Protein AF-A0A0G0YY39-F1 (afdb_monomer_lite)

pLDDT: mean 82.29, std 16.55, range [23.52, 98.56]

Secondary structure (DSSP, 8-state):
-----------S---HHHHHHHHIIIIIIHHHHHHTT--HHHHHHHHTS-HHHHHHHHTTS---SSHHHHHHHHHHTT--HHHHHHHHIIIIISHHHHHHTTT-SHHHHHHHHHHHHHHHHHHHTT-HHHHHHHHHHHHHHHHHHTTTSTTGGGGSSHHHHHHHHHHHHHHHHHHHS-HHHHHHHHHHHHHHHHHHHHH--SHHHHHHHHHHHHHHHHHHHHHTT-HHHHHHHHHHHTT-HHHHTSTHHHHHHHHHHHHHHHTT-HHHHHHHHHHHHHHHHHH---HHHHHHHHHHHHHHHTTT-HHHHHHHHHHHHHHHHHHTTSTT--HHHHHHHHHHHHHHHHHTT---HHHHHHHHHHHHHHHHHHT-HHHHHHHHHHHTS---

Sequence (388 aa):
MSYDSAKLDLSAQKSSWWGDLSEFGETVLKQKRQNLGLTQQQVAKIVGLNQSQISRIEQGLSRPSDPPTLDSIAKAYHLNQKEKEYLYQLFVGVETIKTKIGESLTPVLDLLDKQTSFIAHANRSGNPQVASDHAKSIREWISKTKGLFGKSIWNTEFPMILSRLLLEESAAIWDIVSPKELKFSTAALLKTQQEITEKAVKEYIKRESGLFLLVNKSFHHYIAGNYQKALIGFLQVVNSTELKKSHWYIEVLRGILVTSGVLKDLGKLKSTERQVKTFIEKSSPSRTNHFYLLEGLARGYKNFDPAYSLKLLEEAWGLMTKARRDDDYLLIREVQLVRTALMALIAAGESRPTALEEIATPTLNLCQKHGFFRHEQQIIELINQPTI

InterPro domains:
  IPR001387 Cro/C1-type, helix-turn-helix domain [PF01381] (29-77)
  IPR001387 Cro/C1-type, helix-turn-helix domain [PS50943] (29-87)
  IPR001387 Cro/C1-type, helix-turn-helix domain [SM00530] (28-84)
  IPR001387 Cro/C1-type, helix-turn-helix domain [cd00093] (29-80)
  IPR010982 Lambda repressor-like, DNA-binding domain superfamily [G3DSA:1.10.260.40] (20-101)
  IPR010982 Lambda repressor-like, DNA-binding domain superfamily [SSF47413] (28-81)

Structure (mmCIF, N/CA/C/O backbone):
data_AF-A0A0G0YY39-F1
#
_entry.id   AF-A0A0G0YY39-F1
#
loop_
_atom_site.group_PDB
_atom_site.id
_atom_site.type_symbol
_atom_site.label_atom_id
_atom_site.label_alt_id
_atom_site.label_comp_id
_atom_site.label_asym_id
_atom_site.label_entity_id
_atom_site.label_seq_id
_atom_site.pdbx_PDB_ins_code
_atom_site.Cartn_x
_atom_site.Cartn_y
_atom_site.Cartn_z
_atom_site.occupancy
_atom_site.B_iso_or_equiv
_atom_site.auth_seq_id
_atom_site.auth_comp_id
_atom_site.auth_asym_id
_atom_site.auth_atom_id
_atom_site.pdbx_PDB_model_num
ATOM 1 N N . MET A 1 1 ? 0.514 44.445 44.841 1.00 34.34 1 MET A N 1
ATOM 2 C CA . MET A 1 1 ? 1.293 43.958 43.683 1.00 34.34 1 MET A CA 1
ATOM 3 C C . MET A 1 1 ? 0.507 42.836 43.041 1.00 34.34 1 MET A C 1
ATOM 5 O O . MET A 1 1 ? 0.138 41.895 43.727 1.00 34.34 1 MET A O 1
ATOM 9 N N . SER A 1 2 ? 0.162 43.034 41.775 1.00 34.97 2 SER A N 1
ATOM 10 C CA . SER A 1 2 ? -0.658 42.156 40.944 1.00 34.97 2 SER A CA 1
ATOM 11 C C . SER A 1 2 ? 0.167 40.984 40.417 1.00 34.97 2 SER A C 1
ATOM 13 O O . SER A 1 2 ? 1.263 41.215 39.910 1.00 34.97 2 SER A O 1
ATOM 15 N N . TYR A 1 3 ? -0.416 39.787 40.427 1.00 23.52 3 TYR A N 1
ATOM 16 C CA . TYR A 1 3 ? -0.360 38.900 39.268 1.00 23.52 3 TYR A CA 1
ATOM 17 C C . TYR A 1 3 ? -1.697 38.167 39.146 1.00 23.52 3 TYR A C 1
ATOM 19 O O . TYR A 1 3 ? -2.080 37.386 40.013 1.00 23.52 3 TYR A O 1
ATOM 27 N N . ASP A 1 4 ? -2.409 38.495 38.077 1.00 38.56 4 ASP A N 1
ATOM 28 C CA . ASP A 1 4 ? -3.619 37.838 37.606 1.00 38.56 4 ASP A CA 1
ATOM 29 C C . ASP A 1 4 ? -3.231 36.625 36.743 1.00 38.56 4 ASP A C 1
ATOM 31 O O . ASP A 1 4 ? -2.280 36.694 35.962 1.00 38.56 4 ASP A O 1
ATOM 35 N N . SER A 1 5 ? -3.963 35.520 36.872 1.00 28.22 5 SER A N 1
ATOM 36 C CA . SER A 1 5 ? -4.244 34.629 35.742 1.00 28.22 5 SER A CA 1
ATOM 37 C C . SER A 1 5 ? -5.387 33.678 36.088 1.00 28.22 5 SER A C 1
ATOM 39 O O . SER A 1 5 ? -5.219 32.564 36.584 1.00 28.22 5 SER A O 1
ATOM 41 N N . ALA A 1 6 ? -6.589 34.111 35.728 1.00 39.03 6 ALA A N 1
ATOM 42 C CA . ALA A 1 6 ? -7.628 33.203 35.283 1.00 39.03 6 ALA A CA 1
ATOM 43 C C . ALA A 1 6 ? -7.076 32.229 34.216 1.00 39.03 6 ALA A C 1
ATOM 45 O O . ALA A 1 6 ? -6.705 32.660 33.123 1.00 39.03 6 ALA A O 1
ATOM 46 N N . LYS A 1 7 ? -7.028 30.928 34.540 1.00 35.06 7 LYS A N 1
ATOM 47 C CA . LYS A 1 7 ? -7.281 29.764 33.659 1.00 35.06 7 LYS A CA 1
ATOM 48 C C . LYS A 1 7 ? -6.856 28.471 34.355 1.00 35.06 7 LYS A C 1
ATOM 50 O O . LYS A 1 7 ? -5.672 28.167 34.396 1.00 35.06 7 LYS A O 1
ATOM 55 N N . LEU A 1 8 ? -7.832 27.686 34.805 1.00 28.12 8 LEU A N 1
ATOM 56 C CA . LEU A 1 8 ? -7.896 26.226 34.628 1.00 28.12 8 LEU A CA 1
ATOM 57 C C . LEU A 1 8 ? -9.185 25.727 35.283 1.00 28.12 8 LEU A C 1
ATOM 59 O O . LEU A 1 8 ? -9.182 25.086 36.329 1.00 28.12 8 LEU A O 1
ATOM 63 N N . ASP A 1 9 ? -10.307 26.036 34.636 1.00 30.30 9 ASP A N 1
ATOM 64 C CA . ASP A 1 9 ? -11.518 25.255 34.844 1.00 30.30 9 ASP A CA 1
ATOM 65 C C . ASP A 1 9 ? -11.324 23.892 34.154 1.00 30.30 9 ASP A C 1
ATOM 67 O O . ASP A 1 9 ? -11.512 23.729 32.949 1.00 30.30 9 ASP A O 1
ATOM 71 N N . LEU A 1 10 ? -10.816 22.933 34.929 1.00 30.95 10 LEU A N 1
ATOM 72 C CA . LEU A 1 10 ? -10.550 21.543 34.547 1.00 30.95 10 LEU A CA 1
ATOM 73 C C . LEU A 1 10 ? -11.810 20.658 34.624 1.00 30.95 10 LEU A C 1
ATOM 75 O O . LEU A 1 10 ? -11.703 19.437 34.489 1.00 30.95 10 LEU A O 1
ATOM 79 N N . SER A 1 11 ? -12.988 21.240 34.878 1.00 27.50 11 SER A N 1
ATOM 80 C CA . SER A 1 11 ? -14.161 20.497 35.353 1.00 27.50 11 SER A CA 1
ATOM 81 C C . SER A 1 11 ? -15.143 20.017 34.278 1.00 27.50 11 SER A C 1
ATOM 83 O O . SER A 1 11 ? -16.067 19.274 34.599 1.00 27.50 11 SER A O 1
ATOM 85 N N . ALA A 1 12 ? -14.906 20.267 32.988 1.00 27.17 12 ALA A N 1
ATOM 86 C CA . ALA A 1 12 ? -15.678 19.625 31.914 1.00 27.17 12 ALA A CA 1
ATOM 87 C C . ALA A 1 12 ? -15.075 18.256 31.511 1.00 27.17 12 ALA A C 1
ATOM 89 O O . ALA A 1 12 ? -14.657 18.032 30.378 1.00 27.17 12 ALA A O 1
ATOM 90 N N . GLN A 1 13 ? -14.997 17.379 32.520 1.00 32.25 13 GLN A N 1
ATOM 91 C CA . GLN A 1 13 ? -14.952 15.909 32.502 1.00 32.25 13 GLN A CA 1
ATOM 92 C C . GLN A 1 13 ? -14.032 15.221 31.475 1.00 32.25 13 GLN A C 1
ATOM 94 O O . GLN A 1 13 ? -14.448 14.741 30.419 1.00 32.25 13 GLN A O 1
ATOM 99 N N . LYS A 1 14 ? -12.770 15.023 31.878 1.00 33.53 14 LYS A N 1
ATOM 100 C CA . LYS A 1 14 ? -11.934 13.926 31.366 1.00 33.53 14 LYS A CA 1
ATOM 101 C C . LYS A 1 14 ? -12.701 12.607 31.568 1.00 33.53 14 LYS A C 1
ATOM 103 O O . LYS A 1 14 ? -13.063 12.284 32.692 1.00 33.53 14 LYS A O 1
ATOM 108 N N . SER A 1 15 ? -12.979 11.863 30.494 1.00 40.19 15 SER A N 1
ATOM 109 C CA . SER A 1 15 ? -13.650 10.549 30.565 1.00 40.19 15 SER A CA 1
ATOM 110 C C . SER A 1 15 ? -12.969 9.626 31.586 1.00 40.19 15 SER A C 1
ATOM 112 O O . SER A 1 15 ? -11.741 9.666 31.629 1.00 40.19 15 SER A O 1
ATOM 114 N N . SER A 1 16 ? -13.708 8.773 32.322 1.00 54.75 16 SER A N 1
ATOM 115 C CA . SER A 1 16 ? -13.155 7.902 33.395 1.00 54.75 16 SER A CA 1
ATOM 116 C C . SER A 1 16 ? -11.867 7.178 32.974 1.00 54.75 16 SER A C 1
ATOM 118 O O . SER A 1 16 ? -10.884 7.192 33.698 1.00 54.75 16 SER A O 1
ATOM 120 N N . TRP A 1 17 ? -11.818 6.750 31.713 1.00 48.19 17 TRP A N 1
ATOM 121 C CA . TRP A 1 17 ? -10.659 6.162 31.044 1.00 48.19 17 TRP A CA 1
ATOM 122 C C . TRP A 1 17 ? -9.336 6.956 31.130 1.00 48.19 17 TRP A C 1
ATOM 124 O O . TRP A 1 17 ? -8.273 6.361 31.269 1.00 48.19 17 TRP A O 1
ATOM 134 N N . TRP A 1 18 ? -9.359 8.292 31.033 1.00 50.78 18 TRP A N 1
ATOM 135 C CA . TRP A 1 18 ? -8.146 9.112 31.199 1.00 50.78 18 TRP A CA 1
ATOM 136 C C . TRP A 1 18 ? -7.683 9.141 32.661 1.00 50.78 18 TRP A C 1
ATOM 138 O O . TRP A 1 18 ? -6.490 9.306 32.910 1.00 50.78 18 TRP A O 1
ATOM 148 N N . GLY A 1 19 ? -8.617 8.991 33.605 1.00 56.19 19 GLY A N 1
ATOM 149 C CA . GLY A 1 19 ? -8.319 8.769 35.018 1.00 56.19 19 GLY A CA 1
ATOM 150 C C . GLY A 1 19 ? -7.637 7.420 35.216 1.00 56.19 19 GLY A C 1
ATOM 151 O O . GLY A 1 19 ? -6.528 7.389 35.734 1.00 56.19 19 GLY A O 1
ATOM 152 N N . ASP A 1 20 ? -8.222 6.351 34.675 1.00 66.12 20 ASP A N 1
ATOM 153 C CA . ASP A 1 20 ? -7.692 4.983 34.775 1.00 66.12 20 ASP A CA 1
ATOM 154 C C . ASP A 1 20 ? -6.295 4.853 34.134 1.00 66.12 20 ASP A C 1
ATOM 156 O O . ASP A 1 20 ? -5.410 4.169 34.648 1.00 66.12 20 ASP A O 1
ATOM 160 N N . LEU A 1 21 ? -6.059 5.561 33.023 1.00 69.19 21 LEU A N 1
ATOM 161 C CA . LEU A 1 21 ? -4.755 5.626 32.357 1.00 69.19 21 LEU A CA 1
ATOM 162 C C . LEU A 1 21 ? -3.700 6.360 33.200 1.00 69.19 21 LEU A C 1
ATOM 164 O O . LEU A 1 21 ? -2.541 5.943 33.242 1.00 69.19 21 LEU A O 1
ATOM 168 N N . SER A 1 22 ? -4.090 7.461 33.846 1.00 70.56 22 SER A N 1
ATOM 169 C CA . SER A 1 22 ? -3.217 8.239 34.731 1.00 70.56 22 SER A CA 1
ATOM 170 C C . SER A 1 22 ? -2.893 7.461 36.002 1.00 70.56 22 SER A C 1
ATOM 172 O O . SER A 1 22 ? -1.721 7.326 36.348 1.00 70.56 22 SER A O 1
ATOM 174 N N . GLU A 1 23 ? -3.900 6.838 36.614 1.00 77.94 23 GLU A N 1
ATOM 175 C CA . GLU A 1 23 ? -3.734 5.971 37.776 1.00 77.94 23 GLU A CA 1
ATOM 176 C C . GLU A 1 23 ? -2.817 4.788 37.457 1.00 77.94 23 GLU A C 1
ATOM 178 O O . GLU A 1 23 ? -1.866 4.536 38.195 1.00 77.94 23 GLU A O 1
ATOM 183 N N . PHE A 1 24 ? -3.016 4.102 36.329 1.00 83.44 24 PHE A N 1
ATOM 184 C CA . PHE A 1 24 ? -2.149 2.993 35.929 1.00 83.44 24 PHE A CA 1
ATOM 185 C C . PHE A 1 24 ? -0.702 3.441 35.670 1.00 83.44 24 PHE A C 1
ATOM 187 O O . PHE A 1 24 ? 0.249 2.764 36.074 1.00 83.44 24 PHE A O 1
ATOM 194 N N . GLY A 1 25 ? -0.514 4.595 35.025 1.00 84.00 25 GLY A N 1
ATOM 195 C CA . GLY A 1 25 ? 0.809 5.180 34.819 1.00 84.00 25 GLY A CA 1
ATOM 196 C C . GLY A 1 25 ? 1.537 5.444 36.141 1.00 84.00 25 GLY A C 1
ATOM 197 O O . GLY A 1 25 ? 2.688 5.022 36.316 1.00 84.00 25 GLY A O 1
ATOM 198 N N . GLU A 1 26 ? 0.864 6.099 37.086 1.00 77.12 26 GLU A N 1
ATOM 199 C CA . GLU A 1 26 ? 1.486 6.562 38.327 1.00 77.12 26 GLU A CA 1
ATOM 200 C C . GLU A 1 26 ? 1.651 5.457 39.372 1.00 77.12 26 GLU A C 1
ATOM 202 O O . GLU A 1 26 ? 2.674 5.409 40.059 1.00 77.12 26 GLU A O 1
ATOM 207 N N . THR A 1 27 ? 0.672 4.563 39.492 1.00 82.94 27 THR A N 1
ATOM 208 C CA . THR A 1 27 ? 0.628 3.558 40.566 1.00 82.94 27 THR A CA 1
ATOM 209 C C . THR A 1 27 ? 1.206 2.210 40.145 1.00 82.94 27 THR A C 1
ATOM 211 O O . THR A 1 27 ? 1.741 1.492 40.985 1.00 82.94 27 THR A O 1
ATOM 214 N N . VAL A 1 28 ? 1.179 1.865 38.851 1.00 89.06 28 VAL A N 1
ATOM 215 C CA . VAL A 1 28 ? 1.699 0.577 38.362 1.00 89.06 28 VAL A CA 1
ATOM 216 C C . VAL A 1 28 ? 3.044 0.758 37.671 1.00 89.06 28 VAL A C 1
ATOM 218 O O . VAL A 1 28 ? 4.042 0.178 38.107 1.00 89.06 28 VAL A O 1
ATOM 221 N N . LEU A 1 29 ? 3.111 1.571 36.610 1.00 91.44 29 LEU A N 1
ATOM 222 C CA . LEU A 1 29 ? 4.339 1.702 35.815 1.00 91.44 29 LEU A CA 1
ATOM 223 C C . LEU A 1 29 ? 5.454 2.377 36.621 1.00 91.44 29 LEU A C 1
ATOM 225 O O . LEU A 1 29 ? 6.517 1.788 36.838 1.00 91.44 29 LEU A O 1
ATOM 229 N N . LYS A 1 30 ? 5.213 3.588 37.128 1.00 90.25 30 LYS A N 1
ATOM 230 C CA . LYS A 1 30 ? 6.223 4.348 37.879 1.00 90.25 30 LYS A CA 1
ATOM 231 C C . LYS A 1 30 ? 6.726 3.585 39.109 1.00 90.25 30 LYS A C 1
ATOM 233 O O . LYS A 1 30 ? 7.936 3.555 39.342 1.00 90.25 30 LYS A O 1
ATOM 238 N N . GLN A 1 31 ? 5.833 2.927 39.849 1.00 92.12 31 GLN A N 1
ATOM 239 C CA . GLN A 1 31 ? 6.209 2.167 41.042 1.00 92.12 31 GLN A CA 1
ATOM 240 C C . GLN A 1 31 ? 7.027 0.914 40.705 1.00 92.12 31 GLN A C 1
ATOM 242 O O . GLN A 1 31 ? 8.056 0.672 41.335 1.00 92.12 31 GLN A O 1
ATOM 247 N N . LYS A 1 32 ? 6.662 0.150 39.666 1.00 94.38 32 LYS A N 1
ATOM 248 C CA . LYS A 1 32 ? 7.476 -0.995 39.221 1.00 94.38 32 LYS A CA 1
ATOM 249 C C . LYS A 1 32 ? 8.855 -0.572 38.747 1.00 94.38 32 LYS A C 1
ATOM 251 O O . LYS A 1 32 ? 9.838 -1.197 39.132 1.00 94.38 32 LYS A O 1
ATOM 256 N N . ARG A 1 33 ? 8.956 0.517 37.981 1.00 96.06 33 ARG A N 1
ATOM 257 C CA . ARG A 1 33 ? 10.260 1.057 37.579 1.00 96.06 33 ARG A CA 1
ATOM 258 C C . ARG A 1 33 ? 11.124 1.399 38.795 1.00 96.06 33 ARG A C 1
ATOM 260 O O . ARG A 1 33 ? 12.308 1.070 38.799 1.00 96.06 33 ARG A O 1
ATOM 267 N N . GLN A 1 34 ? 10.546 2.039 39.814 1.00 93.62 34 GLN A N 1
ATOM 268 C CA . GLN A 1 34 ? 11.249 2.359 41.061 1.00 93.62 34 GLN A CA 1
ATOM 269 C C . GLN A 1 34 ? 11.692 1.096 41.811 1.00 93.62 34 GLN A C 1
ATOM 271 O O . GLN A 1 34 ? 12.846 1.022 42.225 1.00 93.62 34 GLN A O 1
ATOM 276 N N . ASN A 1 35 ? 10.832 0.080 41.907 1.00 93.62 35 ASN A N 1
ATOM 277 C CA . ASN A 1 35 ? 11.158 -1.201 42.543 1.00 93.62 35 ASN A CA 1
ATOM 278 C C . ASN A 1 35 ? 12.250 -1.982 41.790 1.00 93.62 35 ASN A C 1
ATOM 280 O O . ASN A 1 35 ? 13.022 -2.709 42.407 1.00 93.62 35 ASN A O 1
ATOM 284 N N . LEU A 1 36 ? 12.339 -1.812 40.468 1.00 93.31 36 LEU A N 1
ATOM 285 C CA . LEU A 1 36 ? 13.407 -2.360 39.627 1.00 93.31 36 LEU A CA 1
ATOM 286 C C . LEU A 1 36 ? 14.708 -1.533 39.689 1.00 93.31 36 LEU A C 1
ATOM 288 O O . LEU A 1 36 ? 15.691 -1.902 39.051 1.00 93.31 36 LEU A O 1
ATOM 292 N N . GLY A 1 37 ? 14.729 -0.404 40.409 1.00 95.00 37 GLY A N 1
ATOM 293 C CA . GLY A 1 37 ? 15.893 0.485 40.493 1.00 95.00 37 GLY A CA 1
ATOM 294 C C . GLY A 1 37 ? 16.226 1.207 39.181 1.00 95.00 37 GLY A C 1
ATOM 295 O O . GLY A 1 37 ? 17.356 1.656 38.994 1.00 95.00 37 GLY A O 1
ATOM 296 N N . LEU A 1 38 ? 15.268 1.312 38.254 1.00 94.94 38 LEU A N 1
ATOM 297 C CA . LEU A 1 38 ? 15.489 1.871 36.921 1.00 94.94 38 LEU A CA 1
ATOM 298 C C . LEU A 1 38 ? 15.162 3.372 36.859 1.00 94.94 38 LEU A C 1
ATOM 300 O O . LEU A 1 38 ? 14.182 3.872 37.420 1.00 94.94 38 LEU A O 1
ATOM 304 N N . THR A 1 39 ? 15.947 4.113 36.085 1.00 96.38 39 THR A N 1
ATOM 305 C CA . THR A 1 39 ? 15.632 5.490 35.681 1.00 96.38 39 THR A CA 1
ATOM 306 C C . THR A 1 39 ? 14.725 5.500 34.450 1.00 96.38 39 THR A C 1
ATOM 308 O O . THR A 1 39 ? 14.715 4.559 33.654 1.00 96.38 39 THR A O 1
ATOM 311 N N . GLN A 1 40 ? 13.983 6.591 34.241 1.00 94.75 40 GLN A N 1
ATOM 312 C CA . GLN A 1 40 ? 13.150 6.743 33.040 1.00 94.75 40 GLN A CA 1
ATOM 313 C C . GLN A 1 40 ? 13.982 6.696 31.748 1.00 94.75 40 GLN A C 1
ATOM 315 O O . GLN A 1 40 ? 13.518 6.148 30.756 1.00 94.75 40 GLN A O 1
ATOM 320 N N . GLN A 1 41 ? 15.224 7.200 31.764 1.00 95.06 41 GLN A N 1
ATOM 321 C CA . GLN A 1 41 ? 16.150 7.138 30.625 1.00 95.06 41 GLN A CA 1
ATOM 322 C C . GLN A 1 41 ? 16.552 5.695 30.280 1.00 95.06 41 GLN A C 1
ATOM 324 O O . GLN A 1 41 ? 16.637 5.339 29.105 1.00 95.06 41 GLN A O 1
ATOM 329 N N . GLN A 1 42 ? 16.787 4.853 31.292 1.00 92.94 42 GLN A N 1
ATOM 330 C CA . GLN A 1 42 ? 17.111 3.439 31.084 1.00 92.94 42 GLN A CA 1
ATOM 331 C C . GLN A 1 42 ? 15.921 2.677 30.503 1.00 92.94 42 GLN A C 1
ATOM 333 O O . GLN A 1 42 ? 16.094 1.943 29.533 1.00 92.94 42 GLN A O 1
ATOM 338 N N . VAL A 1 43 ? 14.714 2.908 31.027 1.00 94.06 43 VAL A N 1
ATOM 339 C CA . VAL A 1 43 ? 13.489 2.337 30.450 1.00 94.06 43 VAL A CA 1
ATOM 340 C C . VAL A 1 43 ? 13.292 2.807 29.011 1.00 94.06 43 VAL A C 1
ATOM 342 O O . VAL A 1 43 ? 13.023 1.985 28.143 1.00 94.06 43 VAL A O 1
ATOM 345 N N . ALA A 1 44 ? 13.506 4.093 28.725 1.00 91.25 44 ALA A N 1
ATOM 346 C CA . ALA A 1 44 ? 13.422 4.635 27.368 1.00 91.25 44 ALA A CA 1
ATOM 347 C C . ALA A 1 44 ? 14.316 3.861 26.390 1.00 91.25 44 ALA A C 1
ATOM 349 O O . ALA A 1 44 ? 13.859 3.446 25.328 1.00 91.25 44 ALA A O 1
ATOM 350 N N . LYS A 1 45 ? 15.562 3.575 26.787 1.00 89.75 45 LYS A N 1
ATOM 351 C CA . LYS A 1 45 ? 16.506 2.791 25.981 1.00 89.75 45 LYS A CA 1
ATOM 352 C C . LYS A 1 45 ? 16.047 1.346 25.754 1.00 89.75 45 LYS A C 1
ATOM 354 O O . LYS A 1 45 ? 16.269 0.822 24.669 1.00 89.75 45 LYS A O 1
ATOM 359 N N . ILE A 1 46 ? 15.422 0.714 26.750 1.00 87.81 46 ILE A N 1
ATOM 360 C CA . ILE A 1 46 ? 14.880 -0.654 26.637 1.00 87.81 46 ILE A CA 1
ATOM 361 C C . ILE A 1 46 ? 13.675 -0.680 25.691 1.00 87.81 46 ILE A C 1
ATOM 363 O O . ILE A 1 46 ? 13.546 -1.590 24.879 1.00 87.81 46 ILE A O 1
ATOM 367 N N . VAL A 1 47 ? 12.801 0.321 25.798 1.00 86.44 47 VAL A N 1
ATOM 368 C CA . VAL A 1 47 ? 11.552 0.405 25.031 1.00 86.44 47 VAL A CA 1
ATOM 369 C C . VAL A 1 47 ? 11.777 0.943 23.610 1.00 86.44 47 VAL A C 1
ATOM 371 O O . VAL A 1 47 ? 10.968 0.687 22.728 1.00 86.44 47 VAL A O 1
ATOM 374 N N . GLY A 1 48 ? 12.873 1.668 23.367 1.00 83.44 48 GLY A N 1
ATOM 375 C CA . GLY A 1 48 ? 13.128 2.354 22.096 1.00 83.44 48 GLY A CA 1
ATOM 376 C C . GLY A 1 48 ? 12.452 3.728 21.994 1.00 83.44 48 GLY A C 1
ATOM 377 O O . GLY A 1 48 ? 12.174 4.197 20.895 1.00 83.44 48 GLY A O 1
ATOM 378 N N . LEU A 1 49 ? 12.188 4.377 23.133 1.00 87.94 49 LEU A N 1
ATOM 379 C CA . LEU A 1 49 ? 11.588 5.713 23.235 1.00 87.94 49 LEU A CA 1
ATOM 380 C C . LEU A 1 49 ? 12.569 6.720 23.847 1.00 87.94 49 LEU A C 1
ATOM 382 O O . LEU A 1 49 ? 13.619 6.356 24.375 1.00 87.94 49 LEU A O 1
ATOM 386 N N . ASN A 1 50 ? 12.216 8.006 23.826 1.00 89.44 50 ASN A N 1
ATOM 387 C CA . ASN A 1 50 ? 12.933 9.023 24.595 1.00 89.44 50 ASN A CA 1
ATOM 388 C C . ASN A 1 50 ? 12.367 9.169 26.024 1.00 89.44 50 ASN A C 1
ATOM 390 O O . ASN A 1 50 ? 11.235 8.782 26.317 1.00 89.44 50 ASN A O 1
ATOM 394 N N . GLN A 1 51 ? 13.157 9.735 26.941 1.00 93.50 51 GLN A N 1
ATOM 395 C CA . GLN A 1 51 ? 12.772 9.843 28.355 1.00 93.50 51 GLN A CA 1
ATOM 396 C C . GLN A 1 51 ? 11.536 10.719 28.587 1.00 93.50 51 GLN A C 1
ATOM 398 O O . GLN A 1 51 ? 10.747 10.420 29.483 1.00 93.50 51 GLN A O 1
ATOM 403 N N . SER A 1 52 ? 11.321 11.746 27.762 1.00 83.31 52 SER A N 1
ATOM 404 C CA . SER A 1 52 ? 10.125 12.590 27.840 1.00 83.31 52 SER A CA 1
ATOM 405 C C . SER A 1 52 ? 8.857 11.788 27.525 1.00 83.31 52 SER A C 1
ATOM 407 O O . SER A 1 52 ? 7.859 11.903 28.236 1.00 83.31 52 SER A O 1
ATOM 409 N N . GLN A 1 53 ? 8.905 10.898 26.528 1.00 81.62 53 GLN A N 1
ATOM 410 C CA . GLN A 1 53 ? 7.809 9.976 26.218 1.00 81.62 53 GLN A CA 1
ATOM 411 C C . GLN A 1 53 ? 7.534 9.021 27.383 1.00 81.62 53 GLN A C 1
ATOM 413 O O . GLN A 1 53 ? 6.379 8.868 27.766 1.00 81.62 53 GLN A O 1
ATOM 418 N N . ILE A 1 54 ? 8.572 8.442 27.998 1.00 92.75 54 ILE A N 1
ATOM 419 C CA . ILE A 1 54 ? 8.408 7.588 29.187 1.00 92.75 54 ILE A CA 1
ATOM 420 C C . ILE A 1 54 ? 7.768 8.359 30.344 1.00 92.75 54 ILE A C 1
ATOM 422 O O . ILE A 1 54 ? 6.823 7.870 30.954 1.00 92.75 54 ILE A O 1
ATOM 426 N N . SER A 1 55 ? 8.224 9.585 30.609 1.00 86.69 55 SER A N 1
ATOM 427 C CA . SER A 1 55 ? 7.651 10.439 31.654 1.00 86.69 55 SER A CA 1
ATOM 428 C C . SER A 1 55 ? 6.161 10.708 31.423 1.00 86.69 55 SER A C 1
ATOM 430 O O . SER A 1 55 ? 5.345 10.539 32.327 1.00 86.69 55 SER A O 1
ATOM 432 N N . ARG A 1 56 ? 5.775 11.047 30.187 1.00 75.19 56 ARG A N 1
ATOM 433 C CA . ARG A 1 56 ? 4.370 11.284 29.831 1.00 75.19 56 ARG A CA 1
ATOM 434 C C . ARG A 1 56 ? 3.519 10.012 29.884 1.00 75.19 56 ARG A C 1
ATOM 436 O O . ARG A 1 56 ? 2.346 10.106 30.232 1.00 75.19 56 ARG A O 1
ATOM 443 N N . ILE A 1 57 ? 4.080 8.844 29.560 1.00 85.56 57 ILE A N 1
ATOM 444 C CA . ILE A 1 57 ? 3.406 7.541 29.706 1.00 85.56 57 ILE A CA 1
ATOM 445 C C . ILE A 1 57 ? 3.166 7.233 31.189 1.00 85.56 57 ILE A C 1
ATOM 447 O O . ILE A 1 57 ? 2.048 6.890 31.560 1.00 85.56 57 ILE A O 1
ATOM 451 N N . GLU A 1 58 ? 4.170 7.425 32.049 1.00 88.88 58 GLU A N 1
ATOM 452 C CA . GLU A 1 58 ? 4.051 7.230 33.505 1.00 88.88 58 GLU A CA 1
ATOM 453 C C . GLU A 1 58 ? 3.074 8.203 34.177 1.00 88.88 58 GLU A C 1
ATOM 455 O O . GLU A 1 58 ? 2.622 7.941 35.279 1.00 88.88 58 GLU A O 1
ATOM 460 N N . GLN A 1 59 ? 2.735 9.318 33.535 1.00 75.69 59 GLN A N 1
ATOM 461 C CA . GLN A 1 59 ? 1.727 10.269 34.022 1.00 75.69 59 GLN A CA 1
ATOM 462 C C . GLN A 1 59 ? 0.340 10.036 33.388 1.00 75.69 59 GLN A C 1
ATOM 464 O O . GLN A 1 59 ? -0.605 10.777 33.661 1.00 75.69 59 GLN A O 1
ATOM 469 N N . GLY A 1 60 ? 0.214 9.063 32.474 1.00 69.06 60 GLY A N 1
ATOM 470 C CA . GLY A 1 60 ? -0.987 8.841 31.657 1.00 69.06 60 GLY A CA 1
ATOM 471 C C . GLY A 1 60 ? -1.313 9.977 30.677 1.00 69.06 60 GLY A C 1
ATOM 472 O O . GLY A 1 60 ? -2.419 10.051 30.147 1.00 69.06 60 GLY A O 1
ATOM 473 N N . LEU A 1 61 ? -0.355 10.870 30.405 1.00 61.72 61 LEU A N 1
ATOM 474 C CA . LEU A 1 61 ? -0.486 12.018 29.495 1.00 61.72 61 LEU A CA 1
ATOM 475 C C . LEU A 1 61 ? -0.165 11.678 28.032 1.00 61.72 61 LEU A C 1
ATOM 477 O O . LEU A 1 61 ? -0.266 12.534 27.143 1.00 61.72 61 LEU A O 1
ATOM 481 N N . SER A 1 62 ? 0.289 10.456 27.764 1.00 67.38 62 SER A N 1
ATOM 482 C CA . SER A 1 62 ? 0.525 9.951 26.415 1.00 67.38 62 SER A CA 1
ATOM 483 C C . SER A 1 62 ? 0.372 8.443 26.354 1.00 67.38 62 SER A C 1
ATOM 485 O O . SER A 1 62 ? 0.717 7.738 27.298 1.00 67.38 62 SER A O 1
ATOM 487 N N . ARG A 1 63 ? -0.068 7.961 25.194 1.00 69.69 63 ARG A N 1
ATOM 488 C CA . ARG A 1 63 ? -0.215 6.542 24.891 1.00 69.69 63 ARG A CA 1
ATOM 489 C C . ARG A 1 63 ? 0.784 6.109 23.820 1.00 69.69 63 ARG A C 1
ATOM 491 O O . ARG A 1 63 ? 0.893 6.823 22.821 1.00 69.69 63 ARG A O 1
ATOM 498 N N . PRO A 1 64 ? 1.478 4.970 23.984 1.00 65.19 64 PRO A N 1
ATOM 499 C CA . PRO A 1 64 ? 2.109 4.288 22.869 1.00 65.19 64 PRO A CA 1
ATOM 500 C C . PRO A 1 64 ? 1.064 3.996 21.797 1.00 65.19 64 PRO A C 1
ATOM 502 O O . PRO A 1 64 ? -0.055 3.581 22.105 1.00 65.19 64 PRO A O 1
ATOM 505 N N . SER A 1 65 ? 1.414 4.265 20.547 1.00 55.81 65 SER A N 1
ATOM 506 C CA . SER A 1 65 ? 0.515 4.083 19.406 1.00 55.81 65 SER A CA 1
ATOM 507 C C . SER A 1 65 ? 0.565 2.674 18.823 1.00 55.81 65 SER A C 1
ATOM 509 O O . SER A 1 65 ? -0.288 2.342 18.005 1.00 55.81 65 SER A O 1
ATOM 511 N N . ASP A 1 66 ? 1.548 1.864 19.221 1.00 55.34 66 ASP A N 1
ATOM 512 C CA . ASP A 1 66 ? 1.884 0.604 18.570 1.00 55.34 66 ASP A CA 1
ATOM 513 C C . ASP A 1 66 ? 2.097 -0.555 19.575 1.00 55.34 66 ASP A C 1
ATOM 515 O O . ASP A 1 66 ? 2.693 -0.365 20.642 1.00 55.34 66 ASP A O 1
ATOM 519 N N . PRO A 1 67 ? 1.624 -1.776 19.250 1.00 52.94 67 PRO A N 1
ATOM 520 C CA . PRO A 1 67 ? 1.797 -2.958 20.095 1.00 52.94 67 PRO A CA 1
ATOM 521 C C . PRO A 1 67 ? 3.247 -3.345 20.419 1.00 52.94 67 PRO A C 1
ATOM 523 O O . PRO A 1 67 ? 3.472 -3.747 21.555 1.00 52.94 67 PRO A O 1
ATOM 526 N N . PRO A 1 68 ? 4.242 -3.214 19.516 1.00 66.00 68 PRO A N 1
ATOM 527 C CA . PRO A 1 68 ? 5.641 -3.485 19.856 1.00 66.00 68 PRO A CA 1
ATOM 528 C C . PRO A 1 68 ? 6.150 -2.611 21.001 1.00 66.00 68 PRO A C 1
ATOM 530 O O . PRO A 1 68 ? 6.845 -3.106 21.891 1.00 66.00 68 PRO A O 1
ATOM 533 N N . THR A 1 69 ? 5.760 -1.337 21.026 1.00 74.62 69 THR A N 1
ATOM 534 C CA . THR A 1 69 ? 6.074 -0.429 22.131 1.00 74.62 69 THR A CA 1
ATOM 535 C C . THR A 1 69 ? 5.312 -0.818 23.395 1.00 74.62 69 THR A C 1
ATOM 537 O O . THR A 1 69 ? 5.905 -0.822 24.470 1.00 74.62 69 THR A O 1
ATOM 540 N N . LEU A 1 70 ? 4.040 -1.228 23.299 1.00 75.69 70 LEU A N 1
ATOM 541 C CA . LEU A 1 70 ? 3.281 -1.750 24.451 1.00 75.69 70 LEU A CA 1
ATOM 542 C C . LEU A 1 70 ? 3.880 -3.043 25.024 1.00 75.69 70 LEU A C 1
ATOM 544 O O . LEU A 1 70 ? 3.976 -3.181 26.241 1.00 75.69 70 LEU A O 1
ATOM 548 N N . ASP A 1 71 ? 4.335 -3.965 24.177 1.00 72.56 71 ASP A N 1
ATOM 549 C CA . ASP A 1 71 ? 5.035 -5.188 24.580 1.00 72.56 71 ASP A CA 1
ATOM 550 C C . ASP A 1 71 ? 6.395 -4.870 25.196 1.00 72.56 71 ASP A C 1
ATOM 552 O O . ASP A 1 71 ? 6.780 -5.463 26.203 1.00 72.56 71 ASP A O 1
ATOM 556 N N . SER A 1 72 ? 7.122 -3.921 24.610 1.00 81.69 72 SER A N 1
ATOM 557 C CA . SER A 1 72 ? 8.406 -3.463 25.135 1.00 81.69 72 SER A CA 1
ATOM 558 C C . SER A 1 72 ? 8.238 -2.773 26.483 1.00 81.69 72 SER A C 1
ATOM 560 O O . SER A 1 72 ? 9.044 -3.005 27.377 1.00 81.69 72 SER A O 1
ATOM 562 N N . ILE A 1 73 ? 7.157 -2.015 26.684 1.00 87.44 73 ILE A N 1
ATOM 563 C CA . ILE A 1 73 ? 6.769 -1.463 27.987 1.00 87.44 73 ILE A CA 1
ATOM 564 C C . ILE A 1 73 ? 6.413 -2.597 28.949 1.00 87.44 73 ILE A C 1
ATOM 566 O O . ILE A 1 73 ? 6.990 -2.679 30.028 1.00 87.44 73 ILE A O 1
ATOM 570 N N . ALA A 1 74 ? 5.539 -3.528 28.568 1.00 85.44 74 ALA A N 1
ATOM 571 C CA . ALA A 1 74 ? 5.164 -4.641 29.438 1.00 85.44 74 ALA A CA 1
ATOM 572 C C . ALA A 1 74 ? 6.388 -5.451 29.903 1.00 85.44 74 ALA A C 1
ATOM 574 O O . ALA A 1 74 ? 6.484 -5.810 31.078 1.00 85.44 74 ALA A O 1
ATOM 575 N N . LYS A 1 75 ? 7.352 -5.672 29.000 1.00 87.69 75 LYS A N 1
ATOM 576 C CA . LYS A 1 75 ? 8.639 -6.308 29.302 1.00 87.69 75 LYS A CA 1
ATOM 577 C C . LYS A 1 75 ? 9.515 -5.437 30.193 1.00 87.69 75 LYS A C 1
ATOM 579 O O . LYS A 1 75 ? 9.966 -5.927 31.218 1.00 87.69 75 LYS A O 1
ATOM 584 N N . ALA A 1 76 ? 9.733 -4.170 29.843 1.00 92.75 76 ALA A N 1
ATOM 585 C CA . ALA A 1 76 ? 10.616 -3.266 30.583 1.00 92.75 76 ALA A CA 1
ATOM 586 C C . ALA A 1 76 ? 10.159 -3.047 32.031 1.00 92.75 76 ALA A C 1
ATOM 588 O O . ALA A 1 76 ? 10.988 -2.921 32.927 1.00 92.75 76 ALA A O 1
ATOM 589 N N . TYR A 1 77 ? 8.845 -3.035 32.262 1.00 93.12 77 TYR A N 1
ATOM 590 C CA . TYR A 1 77 ? 8.253 -2.857 33.585 1.00 93.12 77 TYR A CA 1
ATOM 591 C C . TYR A 1 77 ? 7.960 -4.179 34.308 1.00 93.12 77 TYR A C 1
ATOM 593 O O . TYR A 1 77 ? 7.453 -4.139 35.423 1.00 93.12 77 TYR A O 1
ATOM 601 N N . HIS A 1 78 ? 8.273 -5.342 33.723 1.00 92.44 78 HIS A N 1
ATOM 602 C CA . HIS A 1 78 ? 7.994 -6.662 34.310 1.00 92.44 78 HIS A CA 1
ATOM 603 C C . HIS A 1 78 ? 6.515 -6.798 34.730 1.00 92.44 78 HIS A C 1
ATOM 605 O O . HIS A 1 78 ? 6.182 -7.152 35.870 1.00 92.44 78 HIS A O 1
ATOM 611 N N . LEU A 1 79 ? 5.608 -6.446 33.817 1.00 87.31 79 LEU A N 1
ATOM 612 C CA . LEU A 1 79 ? 4.175 -6.577 34.056 1.00 87.31 79 LEU A CA 1
ATOM 613 C C . LEU A 1 79 ? 3.779 -8.053 34.084 1.00 87.31 79 LEU A C 1
ATOM 615 O O . LEU A 1 79 ? 4.196 -8.842 33.233 1.00 87.31 79 LEU A O 1
ATOM 619 N N . ASN A 1 80 ? 2.950 -8.424 35.056 1.00 84.88 80 ASN A N 1
ATOM 620 C CA . ASN A 1 80 ? 2.313 -9.732 35.067 1.00 84.88 80 ASN A CA 1
ATOM 621 C C . ASN A 1 80 ? 1.215 -9.799 33.992 1.00 84.88 80 ASN A C 1
ATOM 623 O O . ASN A 1 80 ? 0.834 -8.793 33.394 1.00 84.88 80 ASN A O 1
ATOM 627 N N . GLN A 1 81 ? 0.682 -10.997 33.755 1.00 63.12 81 GLN A N 1
ATOM 628 C CA . GLN A 1 81 ? -0.295 -11.220 32.690 1.00 63.12 81 GLN A CA 1
ATOM 629 C C . GLN A 1 81 ? -1.548 -10.329 32.815 1.00 63.12 81 GLN A C 1
ATOM 631 O O . GLN A 1 81 ? -1.993 -9.776 31.814 1.00 63.12 81 GLN A O 1
ATOM 636 N N . LYS A 1 82 ? -2.068 -10.114 34.033 1.00 70.94 82 LYS A N 1
ATOM 637 C CA . LYS A 1 82 ? -3.249 -9.262 34.269 1.00 70.94 82 LYS A CA 1
ATOM 638 C C . LYS A 1 82 ? -2.948 -7.783 34.025 1.00 70.94 82 LYS A C 1
ATOM 640 O O . LYS A 1 82 ? -3.739 -7.085 33.404 1.00 70.94 82 LYS A O 1
ATOM 645 N N . GLU A 1 83 ? -1.796 -7.304 34.486 1.00 81.12 83 GLU A N 1
ATOM 646 C CA . GLU A 1 83 ? -1.343 -5.924 34.269 1.00 81.12 83 GLU A CA 1
ATOM 647 C C . GLU A 1 83 ? -1.052 -5.657 32.794 1.00 81.12 83 GLU A C 1
ATOM 649 O O . GLU A 1 83 ? -1.354 -4.578 32.298 1.00 81.12 83 GLU A O 1
ATOM 654 N N . LYS A 1 84 ? -0.494 -6.641 32.081 1.00 73.12 84 LYS A N 1
ATOM 655 C CA . LYS A 1 84 ? -0.302 -6.572 30.633 1.00 73.12 84 LYS A CA 1
ATOM 656 C C . LYS A 1 84 ? -1.648 -6.490 29.922 1.00 73.12 84 LYS A C 1
ATOM 658 O O . LYS A 1 84 ? -1.836 -5.623 29.081 1.00 73.12 84 LYS A O 1
ATOM 663 N N . GLU A 1 85 ? -2.603 -7.346 30.261 1.00 58.56 85 GLU A N 1
ATOM 664 C CA . GLU A 1 85 ? -3.950 -7.281 29.688 1.00 58.56 85 GLU A CA 1
ATOM 665 C C . GLU A 1 85 ? -4.616 -5.929 29.963 1.00 58.56 85 GLU A C 1
ATOM 667 O O . GLU A 1 85 ? -5.181 -5.336 29.045 1.00 58.56 85 GLU A O 1
ATOM 672 N N . TYR A 1 86 ? -4.479 -5.397 31.178 1.00 71.31 86 TYR A N 1
ATOM 673 C CA . TYR A 1 86 ? -5.023 -4.093 31.549 1.00 71.31 86 TYR A CA 1
ATOM 674 C C . TYR A 1 86 ? -4.298 -2.928 30.858 1.00 71.31 86 TYR A C 1
ATOM 676 O O . TYR A 1 86 ? -4.955 -2.022 30.358 1.00 71.31 86 TYR A O 1
ATOM 684 N N . LEU A 1 87 ? -2.971 -2.989 30.693 1.00 76.00 87 LEU A N 1
ATOM 685 C CA . LEU A 1 87 ? -2.200 -2.065 29.851 1.00 76.00 87 LEU A CA 1
ATOM 686 C C . LEU A 1 87 ? -2.765 -2.063 28.425 1.00 76.00 87 LEU A C 1
ATOM 688 O O . LEU A 1 87 ? -3.053 -1.015 27.859 1.00 76.00 87 LEU A O 1
ATOM 692 N N . TYR A 1 88 ? -2.996 -3.228 27.832 1.00 64.88 88 TYR A N 1
ATOM 693 C CA . TYR A 1 88 ? -3.575 -3.288 26.492 1.00 64.88 88 TYR A CA 1
ATOM 694 C C . TYR A 1 88 ? -5.003 -2.730 26.480 1.00 64.88 88 TYR A C 1
ATOM 696 O O . TYR A 1 88 ? -5.355 -1.979 25.579 1.00 64.88 88 TYR A O 1
ATOM 704 N N . GLN A 1 89 ? -5.818 -3.010 27.495 1.00 67.31 89 GLN A N 1
ATOM 705 C CA . GLN A 1 89 ? -7.175 -2.464 27.601 1.00 67.31 89 GLN A CA 1
ATOM 706 C C . GLN A 1 89 ? -7.203 -0.945 27.778 1.00 67.31 89 GLN A C 1
ATOM 708 O O . GLN A 1 89 ? -8.059 -0.290 27.187 1.00 67.31 89 GLN A O 1
ATOM 713 N N . LEU A 1 90 ? -6.280 -0.381 28.551 1.00 67.75 90 LEU A N 1
ATOM 714 C CA . LEU A 1 90 ? -6.174 1.052 28.782 1.00 67.75 90 LEU A CA 1
ATOM 715 C C . LEU A 1 90 ? -5.607 1.766 27.563 1.00 67.75 90 LEU A C 1
ATOM 717 O O . LEU A 1 90 ? -6.123 2.804 27.178 1.00 67.75 90 LEU A O 1
ATOM 721 N N . PHE A 1 91 ? -4.597 1.208 26.903 1.00 66.00 91 PHE A N 1
ATOM 722 C CA . PHE A 1 91 ? -3.926 1.886 25.797 1.00 66.00 91 PHE A CA 1
ATOM 723 C C . PHE A 1 91 ? -4.583 1.619 24.424 1.00 66.00 91 PHE A C 1
ATOM 725 O O . PHE A 1 91 ? -4.497 2.478 23.541 1.00 66.00 91 PHE A O 1
ATOM 732 N N . VAL A 1 92 ? -5.311 0.503 24.260 1.00 60.75 92 VAL A N 1
ATOM 733 C CA . VAL A 1 92 ? -6.091 0.144 23.050 1.00 60.75 92 VAL A CA 1
ATOM 734 C C . VAL A 1 92 ? -7.598 0.417 23.214 1.00 60.75 92 VAL A C 1
ATOM 736 O O . VAL A 1 92 ? -8.262 0.722 22.228 1.00 60.75 92 VAL A O 1
ATOM 739 N N . GLY A 1 93 ? -8.131 0.402 24.441 1.00 52.84 93 GLY A N 1
ATOM 740 C CA . GLY A 1 93 ? -9.514 0.764 24.784 1.00 52.84 93 GLY A CA 1
ATOM 741 C C . GLY A 1 93 ? -10.497 -0.414 24.755 1.00 52.84 93 GLY A C 1
ATOM 742 O O . GLY A 1 93 ? -10.963 -0.800 23.689 1.00 52.84 93 GLY A O 1
ATOM 743 N N . VAL A 1 94 ? -10.885 -0.958 25.918 1.00 40.44 94 VAL A N 1
ATOM 744 C CA . VAL A 1 94 ? -11.989 -1.948 26.026 1.00 40.44 94 VAL A CA 1
ATOM 745 C C . VAL A 1 94 ? -13.177 -1.420 26.840 1.00 40.44 94 VAL A C 1
ATOM 747 O O . VAL A 1 94 ? -14.323 -1.579 26.412 1.00 40.44 94 VAL A O 1
ATOM 750 N N . GLU A 1 95 ? -12.957 -0.714 27.950 1.00 42.78 95 GLU A N 1
ATOM 751 C CA . GLU A 1 95 ? -14.062 -0.142 28.743 1.00 42.78 95 GLU A CA 1
ATOM 752 C C . GLU A 1 95 ? -14.675 1.111 28.121 1.00 42.78 95 GLU A C 1
ATOM 754 O O . GLU A 1 95 ? -15.895 1.273 28.151 1.00 42.78 95 GLU A O 1
ATOM 759 N N . THR A 1 96 ? -13.874 1.925 27.430 1.00 43.66 96 THR A N 1
ATOM 760 C CA . THR A 1 96 ? -14.343 3.082 26.651 1.00 43.66 96 THR A CA 1
ATOM 761 C C . THR A 1 96 ? -15.275 2.676 25.510 1.00 43.66 96 THR A C 1
ATOM 763 O O . THR A 1 96 ? -16.029 3.506 25.016 1.00 43.66 96 THR A O 1
ATOM 766 N N . ILE A 1 97 ? -15.226 1.416 25.072 1.00 41.47 97 ILE A N 1
ATOM 767 C CA . ILE A 1 97 ? -16.066 0.899 23.991 1.00 41.47 97 ILE A CA 1
ATOM 768 C C . ILE A 1 97 ? -17.373 0.332 24.555 1.00 41.47 97 ILE A C 1
ATOM 770 O O . ILE A 1 97 ? -18.432 0.589 23.993 1.00 41.47 97 ILE A O 1
ATOM 774 N N . LYS A 1 98 ? -17.340 -0.358 25.704 1.00 39.31 98 LYS A N 1
ATOM 775 C CA . LYS A 1 98 ? -18.553 -0.885 26.356 1.00 39.31 98 LYS A CA 1
ATOM 776 C C . LYS A 1 98 ? -19.501 0.207 26.862 1.00 39.31 98 LYS A C 1
ATOM 778 O O . LYS A 1 98 ? -20.702 0.077 26.655 1.00 39.31 98 LYS A O 1
ATOM 783 N N . THR A 1 99 ? -18.989 1.266 27.491 1.00 38.91 99 THR A N 1
ATOM 784 C CA . THR A 1 99 ? -19.822 2.374 28.006 1.00 38.91 99 THR A CA 1
ATOM 785 C C . THR A 1 99 ? -20.317 3.291 26.887 1.00 38.91 99 THR A C 1
ATOM 787 O O . THR A 1 99 ? -21.485 3.664 26.872 1.00 38.91 99 THR A O 1
ATOM 790 N N . LYS A 1 100 ? -19.481 3.582 25.880 1.00 40.28 100 LYS A N 1
ATOM 791 C CA . LYS A 1 100 ? -19.863 4.481 24.778 1.00 40.28 100 LYS A CA 1
ATOM 792 C C . LYS A 1 100 ? -20.762 3.850 23.723 1.00 40.28 100 LYS A C 1
ATOM 794 O O . LYS A 1 100 ? -21.534 4.576 23.119 1.00 40.28 100 LYS A O 1
ATOM 799 N N . ILE A 1 101 ? -20.743 2.532 23.508 1.00 40.84 101 ILE A N 1
ATOM 800 C CA . ILE A 1 101 ? -21.702 1.880 22.593 1.00 40.84 101 ILE A CA 1
ATOM 801 C C . ILE A 1 101 ? -23.163 2.119 23.030 1.00 40.84 101 ILE A C 1
ATOM 803 O O . ILE A 1 101 ? -24.047 2.142 22.175 1.00 40.84 101 ILE A O 1
ATOM 807 N N . GLY A 1 102 ? -23.412 2.358 24.324 1.00 42.12 102 GLY A N 1
ATOM 808 C CA . GLY A 1 102 ? -24.731 2.738 24.840 1.00 42.12 102 GLY A CA 1
ATOM 809 C C . GLY A 1 102 ? -25.147 4.192 24.566 1.00 42.12 102 GLY A C 1
ATOM 810 O O . GLY A 1 102 ? -26.341 4.469 24.555 1.00 42.12 102 GLY A O 1
ATOM 811 N N . GLU A 1 103 ? -24.199 5.104 24.308 1.00 47.50 103 GLU A N 1
ATOM 812 C CA . GLU A 1 103 ? -24.440 6.558 24.211 1.00 47.50 103 GLU A CA 1
ATOM 813 C C . GLU A 1 103 ? -24.086 7.156 22.832 1.00 47.50 103 GLU A C 1
ATOM 815 O O . GLU A 1 103 ? -24.813 8.001 22.313 1.00 47.50 103 GLU A O 1
ATOM 820 N N . SER A 1 104 ? -22.971 6.738 22.215 1.00 59.94 104 SER A N 1
ATOM 821 C CA . SER A 1 104 ? -22.504 7.185 20.895 1.00 59.94 104 SER A CA 1
ATOM 822 C C . SER A 1 104 ? -21.383 6.305 20.315 1.00 59.94 104 SER A C 1
ATOM 824 O O . SER A 1 104 ? -20.352 6.061 20.944 1.00 59.94 104 SER A O 1
ATOM 826 N N . LEU A 1 105 ? -21.522 5.910 19.044 1.00 67.19 105 LEU A N 1
ATOM 827 C CA . LEU A 1 105 ? -20.506 5.141 18.309 1.00 67.19 105 LEU A CA 1
ATOM 828 C C . LEU A 1 105 ? -19.287 5.979 17.878 1.00 67.19 105 LEU A C 1
ATOM 830 O O . LEU A 1 105 ? -18.252 5.404 17.543 1.00 67.19 105 LEU A O 1
ATOM 834 N N . THR A 1 106 ? -19.367 7.313 17.896 1.00 70.50 106 THR A N 1
ATOM 835 C CA . THR A 1 106 ? -18.341 8.210 17.329 1.00 70.50 106 THR A CA 1
ATOM 836 C C . THR A 1 106 ? -16.920 7.940 17.843 1.00 70.50 106 THR A C 1
ATOM 838 O O . THR A 1 106 ? -16.008 7.861 17.023 1.00 70.50 106 THR A O 1
ATOM 841 N N . PRO A 1 107 ? -16.675 7.722 19.151 1.00 62.91 107 PRO A N 1
ATOM 842 C CA . PRO A 1 107 ? -15.308 7.511 19.638 1.00 62.91 107 PRO A CA 1
ATOM 843 C C . PRO A 1 107 ? -14.711 6.162 19.224 1.00 62.91 107 PRO A C 1
ATOM 845 O O . PRO A 1 107 ? -13.494 6.043 19.105 1.00 62.91 107 PRO A O 1
ATOM 848 N N . VAL A 1 108 ? -15.556 5.158 18.969 1.00 69.31 108 VAL A N 1
ATOM 849 C CA . VAL A 1 108 ? -15.120 3.875 18.400 1.00 69.31 108 VAL A CA 1
ATOM 850 C C . VAL A 1 108 ? -14.692 4.072 16.946 1.00 69.31 108 VAL A C 1
ATOM 852 O O . VAL A 1 108 ? -13.662 3.545 16.535 1.00 69.31 108 VAL A O 1
ATOM 855 N N . LEU A 1 109 ? -15.451 4.860 16.180 1.00 77.31 109 LEU A N 1
ATOM 856 C CA . LEU A 1 109 ? -15.131 5.176 14.785 1.00 77.31 109 LEU A CA 1
ATOM 857 C C . LEU A 1 109 ? -13.820 5.965 14.674 1.00 77.31 109 LEU A C 1
ATOM 859 O O . LEU A 1 109 ? -12.945 5.570 13.911 1.00 77.31 109 LEU A O 1
ATOM 863 N N . ASP A 1 110 ? -13.641 7.007 15.491 1.00 72.19 110 ASP A N 1
ATOM 864 C CA . ASP A 1 110 ? -12.397 7.793 15.545 1.00 72.19 110 ASP A CA 1
ATOM 865 C C . ASP A 1 110 ? -11.181 6.928 15.914 1.00 72.19 110 ASP A C 1
ATOM 867 O O . ASP A 1 110 ? -10.113 7.044 15.308 1.00 72.19 110 ASP A O 1
ATOM 871 N N . LEU A 1 111 ? -11.342 6.014 16.877 1.00 67.75 111 LEU A N 1
ATOM 872 C CA . LEU A 1 111 ? -10.288 5.067 17.225 1.00 67.75 111 LEU A CA 1
ATOM 873 C C . LEU A 1 111 ? -9.930 4.182 16.025 1.00 67.75 111 LEU A C 1
ATOM 875 O O . LEU A 1 111 ? -8.754 4.086 15.681 1.00 67.75 111 LEU A O 1
ATOM 879 N N . LEU A 1 112 ? -10.920 3.561 15.380 1.00 76.56 112 LEU A N 1
ATOM 880 C CA . LEU A 1 112 ? -10.701 2.673 14.236 1.00 76.56 112 LEU A CA 1
ATOM 881 C C . LEU A 1 112 ? -10.053 3.390 13.044 1.00 76.56 112 LEU A C 1
ATOM 883 O O . LEU A 1 112 ? -9.170 2.819 12.398 1.00 76.56 112 LEU A O 1
ATOM 887 N N . ASP A 1 113 ? -10.432 4.637 12.763 1.00 77.69 113 ASP A N 1
ATOM 888 C CA . ASP A 1 113 ? -9.822 5.411 11.676 1.00 77.69 113 ASP A CA 1
ATOM 889 C C . ASP A 1 113 ? -8.348 5.752 11.966 1.00 77.69 113 ASP A C 1
ATOM 891 O O . ASP A 1 113 ? -7.474 5.589 11.103 1.00 77.69 113 ASP A O 1
ATOM 895 N N . LYS A 1 114 ? -8.025 6.105 13.217 1.00 75.06 114 LYS A N 1
ATOM 896 C CA . LYS A 1 114 ? -6.634 6.305 13.661 1.00 75.06 114 LYS A CA 1
ATOM 897 C C . LYS A 1 114 ? -5.807 5.030 13.540 1.00 75.06 114 LYS A C 1
ATOM 899 O O . LYS A 1 114 ? -4.683 5.085 13.041 1.00 75.06 114 LYS A O 1
ATOM 904 N N . GLN A 1 115 ? -6.363 3.883 13.933 1.00 78.12 115 GLN A N 1
ATOM 905 C CA . GLN A 1 115 ? -5.683 2.594 13.773 1.00 78.12 115 GLN A CA 1
ATOM 906 C C . GLN A 1 115 ? -5.456 2.243 12.296 1.00 78.12 115 GLN A C 1
ATOM 908 O O . GLN A 1 115 ? -4.380 1.776 11.929 1.00 78.12 115 GLN A O 1
ATOM 913 N N . THR A 1 116 ? -6.431 2.527 11.431 1.00 81.38 116 THR A N 1
ATOM 914 C CA . THR A 1 116 ? -6.302 2.325 9.979 1.00 81.38 116 THR A CA 1
ATOM 915 C C . THR A 1 116 ? -5.158 3.164 9.405 1.00 81.38 116 THR A C 1
ATOM 917 O O . THR A 1 116 ? -4.350 2.676 8.614 1.00 81.38 116 THR A O 1
ATOM 920 N N . SER A 1 117 ? -5.033 4.417 9.848 1.00 76.19 117 SER A N 1
ATOM 921 C CA . SER A 1 117 ? -3.939 5.304 9.438 1.00 76.19 117 SER A CA 1
ATOM 922 C C . SER A 1 117 ? -2.570 4.829 9.944 1.00 76.19 117 SER A C 1
ATOM 924 O O . SER A 1 117 ? -1.588 4.915 9.203 1.00 76.19 117 SER A O 1
ATOM 926 N N . PHE A 1 118 ? -2.506 4.273 11.158 1.00 75.06 118 PHE A N 1
ATOM 927 C CA . PHE A 1 118 ? -1.298 3.633 11.685 1.00 75.06 118 PHE A CA 1
ATOM 928 C C . PHE A 1 118 ? -0.872 2.428 10.836 1.00 75.06 118 PHE A C 1
ATOM 930 O O . PHE A 1 118 ? 0.288 2.356 10.446 1.00 75.06 118 PHE A O 1
ATOM 937 N N . ILE A 1 119 ? -1.797 1.530 10.481 1.00 77.75 119 ILE A N 1
ATOM 938 C CA . ILE A 1 119 ? -1.511 0.350 9.641 1.00 77.75 119 ILE A CA 1
ATOM 939 C C . ILE A 1 119 ? -0.952 0.778 8.288 1.00 77.75 119 ILE A C 1
ATOM 941 O O . ILE A 1 119 ? 0.087 0.274 7.860 1.00 77.75 119 ILE A O 1
ATOM 945 N N . ALA A 1 120 ? -1.595 1.760 7.651 1.00 77.81 120 ALA A N 1
ATOM 946 C CA . ALA A 1 120 ? -1.130 2.314 6.387 1.00 77.81 120 ALA A CA 1
ATOM 947 C C . ALA A 1 120 ? 0.301 2.861 6.507 1.00 77.81 120 ALA A C 1
ATOM 949 O O . ALA A 1 120 ? 1.117 2.685 5.605 1.00 77.81 120 ALA A O 1
ATOM 950 N N . HIS A 1 121 ? 0.619 3.564 7.597 1.00 73.69 121 HIS A N 1
ATOM 951 C CA . HIS A 1 121 ? 1.971 4.066 7.843 1.00 73.69 121 HIS A CA 1
ATOM 952 C C . HIS A 1 121 ? 2.965 2.927 8.107 1.00 73.69 121 HIS A C 1
ATOM 954 O O . HIS A 1 121 ? 3.981 2.865 7.427 1.00 73.69 121 HIS A O 1
ATOM 960 N N . ALA A 1 122 ? 2.661 2.001 9.019 1.00 70.06 122 ALA A N 1
ATOM 961 C CA . ALA A 1 122 ? 3.526 0.874 9.360 1.00 70.06 122 ALA A CA 1
ATOM 962 C C . ALA A 1 122 ? 3.892 0.037 8.126 1.00 70.06 122 ALA A C 1
ATOM 964 O O . ALA A 1 122 ? 5.068 -0.272 7.932 1.00 70.06 122 ALA A O 1
ATOM 965 N N . ASN A 1 123 ? 2.916 -0.249 7.254 1.00 76.69 123 ASN A N 1
ATOM 966 C CA . ASN A 1 123 ? 3.165 -0.960 6.003 1.00 76.69 123 ASN A CA 1
ATOM 967 C C . ASN A 1 123 ? 4.159 -0.190 5.118 1.00 76.69 123 ASN A C 1
ATOM 969 O O . ASN A 1 123 ? 5.226 -0.685 4.759 1.00 76.69 123 ASN A O 1
ATOM 973 N N . ARG A 1 124 ? 3.841 1.077 4.837 1.00 72.50 124 ARG A N 1
ATOM 974 C CA . ARG A 1 124 ? 4.628 1.944 3.950 1.00 72.50 124 ARG A CA 1
ATOM 975 C C . ARG A 1 124 ? 6.040 2.221 4.476 1.00 72.50 124 ARG A C 1
ATOM 977 O O . ARG A 1 124 ? 6.973 2.312 3.682 1.00 72.50 124 ARG A O 1
ATOM 984 N N . SER A 1 125 ? 6.212 2.311 5.791 1.00 67.25 125 SER A N 1
ATOM 985 C CA . SER A 1 125 ? 7.507 2.496 6.458 1.00 67.25 125 SER A CA 1
ATOM 986 C C . SER A 1 125 ? 8.344 1.213 6.513 1.00 67.25 125 SER A C 1
ATOM 988 O O . SER A 1 125 ? 9.413 1.203 7.119 1.00 67.25 125 SER A O 1
ATOM 990 N N . GLY A 1 126 ? 7.880 0.128 5.888 1.00 66.81 126 GLY A N 1
ATOM 991 C CA . GLY A 1 126 ? 8.642 -1.103 5.761 1.00 66.81 126 GLY A CA 1
ATOM 992 C C . GLY A 1 126 ? 8.439 -2.099 6.897 1.00 66.81 126 GLY A C 1
ATOM 993 O O . GLY A 1 126 ? 9.303 -2.932 7.133 1.00 66.81 126 GLY A O 1
ATOM 994 N N . ASN A 1 127 ? 7.308 -2.037 7.597 1.00 69.56 127 ASN A N 1
ATOM 995 C CA . ASN A 1 127 ? 6.939 -3.014 8.621 1.00 69.56 127 ASN A CA 1
ATOM 996 C C . ASN A 1 127 ? 5.618 -3.707 8.245 1.00 69.56 127 ASN A C 1
ATOM 998 O O . ASN A 1 127 ? 4.643 -3.631 9.002 1.00 69.56 127 ASN A O 1
ATOM 1002 N N . PRO A 1 128 ? 5.548 -4.378 7.078 1.00 75.75 128 PRO A N 1
ATOM 1003 C CA . PRO A 1 128 ? 4.307 -4.969 6.591 1.00 75.75 128 PRO A CA 1
ATOM 1004 C C . PRO A 1 128 ? 3.783 -6.053 7.542 1.00 75.75 128 PRO A C 1
ATOM 1006 O O . PRO A 1 128 ? 2.581 -6.126 7.776 1.00 75.75 128 PRO A O 1
ATOM 1009 N N . GLN A 1 129 ? 4.661 -6.840 8.180 1.00 75.12 129 GLN A N 1
ATOM 1010 C CA . GLN A 1 129 ? 4.249 -7.857 9.158 1.00 75.12 129 GLN A CA 1
ATOM 1011 C C . GLN A 1 129 ? 3.519 -7.236 10.357 1.00 75.12 129 GLN A C 1
ATOM 1013 O O . GLN A 1 129 ? 2.429 -7.679 10.712 1.00 75.12 129 GLN A O 1
ATOM 1018 N N . VAL A 1 130 ? 4.062 -6.148 10.916 1.00 73.75 130 VAL A N 1
ATOM 1019 C CA . VAL A 1 130 ? 3.426 -5.397 12.013 1.00 73.75 130 VAL A CA 1
ATOM 1020 C C . VAL A 1 130 ? 2.069 -4.847 11.576 1.00 73.75 130 VAL A C 1
ATOM 1022 O O . VAL A 1 130 ? 1.093 -4.954 12.315 1.00 73.75 130 VAL A O 1
ATOM 1025 N N . ALA A 1 131 ? 1.986 -4.292 10.364 1.00 75.12 131 ALA A N 1
ATOM 1026 C CA . ALA A 1 131 ? 0.737 -3.780 9.811 1.00 75.12 131 ALA A CA 1
ATOM 1027 C C . ALA A 1 131 ? -0.323 -4.888 9.660 1.00 75.12 131 ALA A C 1
ATOM 1029 O O . ALA A 1 131 ? -1.464 -4.707 10.092 1.00 75.12 131 ALA A O 1
ATOM 1030 N N . SER A 1 132 ? 0.064 -6.043 9.108 1.00 80.44 132 SER A N 1
ATOM 1031 C CA . SER A 1 132 ? -0.802 -7.213 8.925 1.00 80.44 132 SER A CA 1
ATOM 1032 C C . SER A 1 132 ? -1.302 -7.768 10.263 1.00 80.44 132 SER A C 1
ATOM 1034 O O . SER A 1 132 ? -2.507 -7.955 10.444 1.00 80.44 132 SER A O 1
ATOM 1036 N N . ASP A 1 133 ? -0.409 -7.987 11.231 1.00 74.94 133 ASP A N 1
ATOM 1037 C CA . ASP A 1 133 ? -0.767 -8.548 12.540 1.00 74.94 133 ASP A CA 1
ATOM 1038 C C . ASP A 1 133 ? -1.663 -7.603 13.349 1.00 74.94 133 ASP A C 1
ATOM 1040 O O . ASP A 1 133 ? -2.616 -8.040 14.009 1.00 74.94 133 ASP A O 1
ATOM 1044 N N . HIS A 1 134 ? -1.414 -6.294 13.258 1.00 74.12 134 HIS A N 1
ATOM 1045 C CA . HIS A 1 134 ? -2.241 -5.283 13.914 1.00 74.12 134 HIS A CA 1
ATOM 1046 C C . HIS A 1 134 ? -3.639 -5.199 13.298 1.00 74.12 134 HIS A C 1
ATOM 1048 O O . HIS A 1 134 ? -4.641 -5.229 14.016 1.00 74.12 134 HIS A O 1
ATOM 1054 N N . ALA A 1 135 ? -3.730 -5.172 11.966 1.00 80.69 135 ALA A N 1
ATOM 1055 C CA . ALA A 1 135 ? -5.009 -5.179 11.264 1.00 80.69 135 ALA A CA 1
ATOM 1056 C C . ALA A 1 135 ? -5.828 -6.442 11.578 1.00 80.69 135 ALA A C 1
ATOM 1058 O O . ALA A 1 135 ? -7.017 -6.348 11.902 1.00 80.69 135 ALA A O 1
ATOM 1059 N N . LYS A 1 136 ? -5.175 -7.611 11.592 1.00 81.81 136 LYS A N 1
ATOM 1060 C CA . LYS A 1 136 ? -5.785 -8.881 11.999 1.00 81.81 136 LYS A CA 1
ATOM 1061 C C . LYS A 1 136 ? -6.303 -8.824 13.436 1.00 81.81 136 LYS A C 1
ATOM 1063 O O . LYS A 1 136 ? -7.437 -9.232 13.678 1.00 81.81 136 LYS A O 1
ATOM 1068 N N . SER A 1 137 ? -5.526 -8.274 14.369 1.00 72.31 137 SER A N 1
ATOM 1069 C CA . SER A 1 137 ? -5.927 -8.131 15.776 1.00 72.31 137 SER A CA 1
ATOM 1070 C C . SER A 1 137 ? -7.180 -7.263 15.930 1.00 72.31 137 SER A C 1
ATOM 1072 O O . SER A 1 137 ? -8.113 -7.635 16.646 1.00 72.31 137 SER A O 1
ATOM 1074 N N . ILE A 1 138 ? -7.257 -6.146 15.199 1.00 74.44 138 ILE A N 1
ATOM 1075 C CA . ILE A 1 138 ? -8.454 -5.292 15.161 1.00 74.44 138 ILE A CA 1
ATOM 1076 C C . ILE A 1 138 ? -9.637 -6.051 14.563 1.00 74.44 138 ILE A C 1
ATOM 1078 O O . ILE A 1 138 ? -10.737 -6.007 15.109 1.00 74.44 138 ILE A O 1
ATOM 1082 N N . ARG A 1 139 ? -9.436 -6.777 13.463 1.00 83.56 139 ARG A N 1
ATOM 1083 C CA . ARG A 1 139 ? -10.497 -7.547 12.803 1.00 83.56 139 ARG A CA 1
ATOM 1084 C C . ARG A 1 139 ? -11.037 -8.671 13.690 1.00 83.56 139 ARG A C 1
ATOM 1086 O O . ARG A 1 139 ? -12.251 -8.874 13.752 1.00 83.56 139 ARG A O 1
ATOM 1093 N N . GLU A 1 140 ? -10.168 -9.377 14.408 1.00 77.38 140 GLU A N 1
ATOM 1094 C CA . GLU A 1 140 ? -10.555 -10.374 15.410 1.00 77.38 140 GLU A CA 1
ATOM 1095 C C . GLU A 1 140 ? -11.316 -9.739 16.572 1.00 77.38 140 GLU A C 1
ATOM 1097 O O . GLU A 1 140 ? -12.342 -10.275 17.001 1.00 77.38 140 GLU A O 1
ATOM 1102 N N . TRP A 1 141 ? -10.861 -8.579 17.046 1.00 71.12 141 TRP A N 1
ATOM 1103 C CA . TRP A 1 141 ? -11.561 -7.807 18.062 1.00 71.12 141 TRP A CA 1
ATOM 1104 C C . TRP A 1 141 ? -12.964 -7.396 17.590 1.00 71.12 141 TRP A C 1
ATOM 1106 O O . TRP A 1 141 ? -13.932 -7.704 18.284 1.00 71.12 141 TRP A O 1
ATOM 1116 N N . ILE A 1 142 ? -13.108 -6.824 16.387 1.00 72.88 142 ILE A N 1
ATOM 1117 C CA . ILE A 1 142 ? -14.407 -6.478 15.776 1.00 72.88 142 ILE A CA 1
ATOM 1118 C C . ILE A 1 142 ? -15.307 -7.712 15.682 1.00 72.88 142 ILE A C 1
ATOM 1120 O O . ILE A 1 142 ? -16.490 -7.647 16.006 1.00 72.88 142 ILE A O 1
ATOM 1124 N N . SER A 1 143 ? -14.767 -8.855 15.253 1.00 72.88 143 SER A N 1
ATOM 1125 C CA . SER A 1 143 ? -15.535 -10.099 15.136 1.00 72.88 143 SER A CA 1
ATOM 1126 C C . SER A 1 143 ? -16.089 -10.566 16.487 1.00 72.88 143 SER A C 1
ATOM 1128 O O . SER A 1 143 ? -17.246 -10.991 16.562 1.00 72.88 143 SER A O 1
ATOM 1130 N N . LYS A 1 144 ? -15.298 -10.436 17.562 1.00 66.38 144 LYS A N 1
ATOM 1131 C CA . LYS A 1 144 ? -15.700 -10.765 18.941 1.00 66.38 144 LYS A CA 1
ATOM 1132 C C . LYS A 1 144 ? -16.696 -9.755 19.517 1.00 66.38 144 LYS A C 1
ATOM 1134 O O . LYS A 1 144 ? -17.563 -10.136 20.297 1.00 66.38 144 LYS A O 1
ATOM 1139 N N . THR A 1 145 ? -16.607 -8.486 19.123 1.00 59.34 145 THR A N 1
ATOM 1140 C CA . THR A 1 145 ? -17.459 -7.401 19.639 1.00 59.34 145 THR A CA 1
ATOM 1141 C C . THR A 1 145 ? -18.662 -7.084 18.754 1.00 59.34 145 THR A C 1
ATOM 1143 O O . THR A 1 145 ? -19.500 -6.278 19.149 1.00 59.34 145 THR A O 1
ATOM 1146 N N . LYS A 1 146 ? -18.831 -7.759 17.606 1.00 65.50 146 LYS A N 1
ATOM 1147 C CA . LYS A 1 146 ? -19.894 -7.470 16.623 1.00 65.50 146 LYS A CA 1
ATOM 1148 C C . LYS A 1 146 ? -21.314 -7.459 17.191 1.00 65.50 146 LYS A C 1
ATOM 1150 O O . LYS A 1 146 ? -22.160 -6.724 16.695 1.00 65.50 146 LYS A O 1
ATOM 1155 N N . GLY A 1 147 ? -21.572 -8.269 18.221 1.00 63.28 147 GLY A N 1
ATOM 1156 C CA . GLY A 1 147 ? -22.868 -8.322 18.904 1.00 63.28 147 GLY A CA 1
ATOM 1157 C C . GLY A 1 147 ? -23.202 -7.050 19.687 1.00 63.28 147 GLY A C 1
ATOM 1158 O O . GLY A 1 147 ? -24.374 -6.773 19.911 1.00 63.28 147 GLY A O 1
ATOM 1159 N N . LEU A 1 148 ? -22.191 -6.257 20.055 1.00 59.41 148 LEU A N 1
ATOM 1160 C CA . LEU A 1 148 ? -22.350 -5.017 20.816 1.00 59.41 148 LEU A CA 1
ATOM 1161 C C . LEU A 1 148 ? -22.769 -3.842 19.925 1.00 59.41 148 LEU A C 1
ATOM 1163 O O . LEU A 1 148 ? -23.491 -2.964 20.371 1.00 59.41 148 LEU A O 1
ATOM 1167 N N . PHE A 1 149 ? -22.361 -3.823 18.655 1.00 64.12 149 PHE A N 1
ATOM 1168 C CA . PHE A 1 149 ? -22.562 -2.666 17.775 1.00 64.12 149 PHE A CA 1
ATOM 1169 C C . PHE A 1 149 ? -24.006 -2.457 17.280 1.00 64.12 149 PHE A C 1
ATOM 1171 O O . PHE A 1 149 ? -24.326 -1.402 16.732 1.00 64.12 149 PHE A O 1
ATOM 1178 N N . GLY A 1 150 ? -24.883 -3.452 17.447 1.00 68.50 150 GLY A N 1
ATOM 1179 C CA . GLY A 1 150 ? -26.266 -3.400 16.967 1.00 68.50 150 GLY A CA 1
ATOM 1180 C C . GLY A 1 150 ? -26.396 -3.274 15.439 1.00 68.50 150 GLY A C 1
ATOM 1181 O O . GLY A 1 150 ? -25.430 -3.378 14.686 1.00 68.50 150 GLY A O 1
ATOM 1182 N N . LYS A 1 151 ? -27.626 -3.066 14.946 1.00 76.38 151 LYS A N 1
ATOM 1183 C CA . LYS A 1 151 ? -27.891 -2.857 13.505 1.00 76.38 151 LYS A CA 1
ATOM 1184 C C . LYS A 1 151 ? -27.610 -1.421 13.044 1.00 76.38 151 LYS A C 1
ATOM 1186 O O . LYS A 1 151 ? -27.388 -1.197 11.860 1.00 76.38 151 LYS A O 1
ATOM 1191 N N . SER A 1 152 ? -27.622 -0.449 13.955 1.00 77.62 152 SER A N 1
ATOM 1192 C CA . SER A 1 152 ? -27.454 0.973 13.632 1.00 77.62 152 SER A CA 1
ATOM 1193 C C . SER A 1 152 ? -26.042 1.320 13.158 1.00 77.62 152 SER A C 1
ATOM 1195 O O . SER A 1 152 ? -25.891 2.284 12.411 1.00 77.62 152 SER A O 1
ATOM 1197 N N . ILE A 1 153 ? -25.024 0.525 13.511 1.00 78.19 153 ILE A N 1
ATOM 1198 C CA . ILE A 1 153 ? -23.637 0.759 13.086 1.00 78.19 153 ILE A CA 1
ATOM 1199 C C . ILE A 1 153 ? -23.463 0.750 11.560 1.00 78.19 153 ILE A C 1
ATOM 1201 O O . ILE A 1 153 ? -22.618 1.458 11.027 1.00 78.19 153 ILE A O 1
ATOM 1205 N N . TRP A 1 154 ? -24.304 0.017 10.830 1.00 85.06 154 TRP A N 1
ATOM 1206 C CA . TRP A 1 154 ? -24.251 -0.038 9.366 1.00 85.06 154 TRP A CA 1
ATOM 1207 C C . TRP A 1 154 ? -24.764 1.249 8.687 1.00 85.06 154 TRP A C 1
ATOM 1209 O O . TRP A 1 154 ? -24.601 1.421 7.478 1.00 85.06 154 TRP A O 1
ATOM 1219 N N . ASN A 1 155 ? -25.353 2.168 9.466 1.00 85.25 155 ASN A N 1
ATOM 1220 C CA . ASN A 1 155 ? -25.752 3.515 9.040 1.00 85.25 155 ASN A CA 1
ATOM 1221 C C . ASN A 1 155 ? -24.677 4.587 9.322 1.00 85.25 155 ASN A C 1
ATOM 1223 O O . ASN A 1 155 ? -24.888 5.760 8.991 1.00 85.25 155 ASN A O 1
ATOM 1227 N N . THR A 1 156 ? -23.573 4.228 9.983 1.00 86.69 156 THR A N 1
ATOM 1228 C CA . THR A 1 156 ? -22.477 5.142 10.346 1.00 86.69 156 THR A CA 1
ATOM 1229 C C . THR A 1 156 ? -21.279 4.955 9.419 1.00 86.69 156 THR A C 1
ATOM 1231 O O . THR A 1 156 ? -21.305 4.123 8.523 1.00 86.69 156 THR A O 1
ATOM 1234 N N . GLU A 1 157 ? -20.194 5.695 9.635 1.00 88.75 157 GLU A N 1
ATOM 1235 C CA . GLU A 1 157 ? -18.944 5.566 8.870 1.00 88.75 157 GLU A CA 1
ATOM 1236 C C . GLU A 1 157 ? -18.217 4.226 9.079 1.00 88.75 157 GLU A C 1
ATOM 1238 O O . GLU A 1 157 ? -17.234 3.938 8.398 1.00 88.75 157 GLU A O 1
ATOM 1243 N N . PHE A 1 158 ? -18.704 3.367 9.978 1.00 88.62 158 PHE A N 1
ATOM 1244 C CA . PHE A 1 158 ? -18.091 2.075 10.274 1.00 88.62 158 PHE A CA 1
ATOM 1245 C C . PHE A 1 158 ? -17.805 1.202 9.040 1.00 88.62 158 PHE A C 1
ATOM 1247 O O . PHE A 1 158 ? -16.675 0.723 8.927 1.00 88.62 158 PHE A O 1
ATOM 1254 N N . PRO A 1 159 ? -18.738 0.991 8.084 1.00 92.56 159 PRO A N 1
ATOM 1255 C CA . PRO A 1 159 ? -18.462 0.162 6.913 1.00 92.56 159 PRO A CA 1
ATOM 1256 C C . PRO A 1 159 ? -17.373 0.758 6.016 1.00 92.56 159 PRO A C 1
ATOM 1258 O O . PRO A 1 159 ? -16.645 0.023 5.350 1.00 92.56 159 PRO A O 1
ATOM 1261 N N . MET A 1 160 ? -17.249 2.085 5.981 1.00 92.94 160 MET A N 1
ATOM 1262 C CA . MET A 1 160 ? -16.223 2.785 5.212 1.00 92.94 160 MET A CA 1
ATOM 1263 C C . MET A 1 160 ? -14.851 2.603 5.860 1.00 92.94 160 MET A C 1
ATOM 1265 O O . MET A 1 160 ? -13.918 2.155 5.191 1.00 92.94 160 MET A O 1
ATOM 1269 N N . ILE A 1 161 ? -14.753 2.850 7.169 1.00 91.00 161 ILE A N 1
ATOM 1270 C CA . ILE A 1 161 ? -13.518 2.669 7.944 1.00 91.00 161 ILE A CA 1
ATOM 1271 C C . ILE A 1 161 ? -13.057 1.212 7.876 1.00 91.00 161 ILE A C 1
ATOM 1273 O O . ILE A 1 161 ? -11.893 0.943 7.595 1.00 91.00 161 ILE A O 1
ATOM 1277 N N . LEU A 1 162 ? -13.972 0.256 8.056 1.00 92.19 162 LEU A N 1
ATOM 1278 C CA . LEU A 1 162 ? -13.637 -1.163 8.003 1.00 92.19 162 LEU A CA 1
ATOM 1279 C C . LEU A 1 162 ? -13.257 -1.620 6.588 1.00 92.19 162 LEU A C 1
ATOM 1281 O O . LEU A 1 162 ? -12.357 -2.442 6.434 1.00 92.19 162 LEU A O 1
ATOM 1285 N N . SER A 1 163 ? -13.889 -1.067 5.547 1.00 95.31 163 SER A N 1
ATOM 1286 C CA . SER A 1 163 ? -13.475 -1.326 4.163 1.00 95.31 163 SER A CA 1
ATOM 1287 C C . SER A 1 163 ? -12.051 -0.822 3.906 1.00 95.31 163 SER A C 1
ATOM 1289 O O . SER A 1 163 ? -11.238 -1.543 3.328 1.00 95.31 163 SER A O 1
ATOM 1291 N N . ARG A 1 164 ? -11.709 0.372 4.403 1.00 94.50 164 ARG A N 1
ATOM 1292 C CA . ARG A 1 164 ? -10.346 0.913 4.326 1.00 94.50 164 ARG A CA 1
ATOM 1293 C C . ARG A 1 164 ? -9.353 0.054 5.115 1.00 94.50 164 ARG A C 1
ATOM 1295 O O . ARG A 1 164 ? -8.317 -0.296 4.565 1.00 94.50 164 ARG A O 1
ATOM 1302 N N . LEU A 1 165 ? -9.687 -0.359 6.340 1.00 92.88 165 LEU A N 1
ATOM 1303 C CA . LEU A 1 165 ? -8.864 -1.263 7.156 1.00 92.88 165 LEU A CA 1
ATOM 1304 C C . LEU A 1 165 ? -8.526 -2.562 6.409 1.00 92.88 165 LEU A C 1
ATOM 1306 O O . LEU A 1 165 ? -7.369 -2.966 6.378 1.00 92.88 165 LEU A O 1
ATOM 1310 N N . LEU A 1 166 ? -9.520 -3.196 5.779 1.00 95.50 166 LEU A N 1
ATOM 1311 C CA . LEU A 1 166 ? -9.337 -4.449 5.035 1.00 95.50 166 LEU A CA 1
ATOM 1312 C C . LEU A 1 166 ? -8.475 -4.276 3.780 1.00 95.50 166 LEU A C 1
ATOM 1314 O O . LEU A 1 166 ? -7.742 -5.1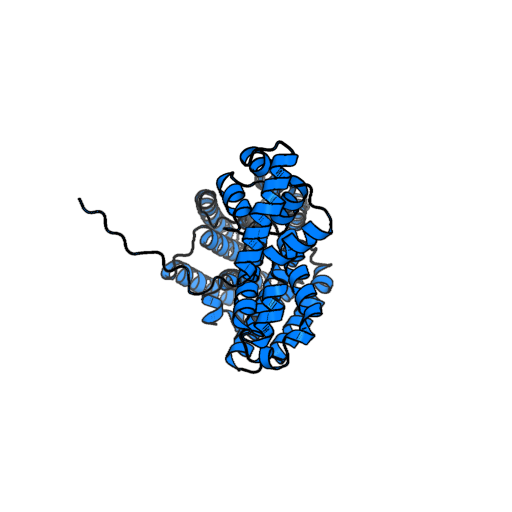95 3.405 1.00 95.50 166 LEU A O 1
ATOM 1318 N N . LEU A 1 167 ? -8.555 -3.111 3.133 1.00 96.12 167 LEU A N 1
ATOM 1319 C CA . LEU A 1 167 ? -7.657 -2.747 2.042 1.00 96.12 167 LEU A CA 1
ATOM 1320 C C . LEU A 1 167 ? -6.213 -2.590 2.548 1.00 96.12 167 LEU A C 1
ATOM 1322 O O . LEU A 1 167 ? -5.315 -3.171 1.947 1.00 96.12 167 LEU A O 1
ATOM 1326 N N . GLU A 1 168 ? -5.985 -1.884 3.659 1.00 93.81 168 GLU A N 1
ATOM 1327 C CA . GLU A 1 168 ? -4.641 -1.735 4.249 1.00 93.81 168 GLU A CA 1
ATOM 1328 C C . GLU A 1 168 ? -4.074 -3.075 4.758 1.00 93.81 168 GLU A C 1
ATOM 1330 O O . GLU A 1 168 ? -2.891 -3.354 4.577 1.00 93.81 168 GLU A O 1
ATOM 1335 N N . GLU A 1 169 ? -4.910 -3.949 5.330 1.00 93.69 169 GLU A N 1
ATOM 1336 C CA . GLU A 1 169 ? -4.519 -5.316 5.712 1.00 93.69 169 GLU A CA 1
ATOM 1337 C C . GLU A 1 169 ? -4.100 -6.132 4.486 1.00 93.69 169 GLU A C 1
ATOM 1339 O O . GLU A 1 169 ? -3.063 -6.795 4.491 1.00 93.69 169 GLU A O 1
ATOM 1344 N N . SER A 1 170 ? -4.886 -6.054 3.409 1.00 94.44 170 SER A N 1
ATOM 1345 C CA . SER A 1 170 ? -4.551 -6.725 2.152 1.00 94.44 170 SER A CA 1
ATOM 1346 C C . SER A 1 170 ? -3.227 -6.197 1.600 1.00 94.44 170 SER A C 1
ATOM 1348 O O . SER A 1 170 ? -2.387 -6.999 1.204 1.00 94.44 170 SER A O 1
ATOM 1350 N N . ALA A 1 171 ? -3.011 -4.880 1.651 1.00 91.62 171 ALA A N 1
ATOM 1351 C CA . ALA A 1 171 ? -1.773 -4.232 1.233 1.00 91.62 171 ALA A CA 1
ATOM 1352 C C . ALA A 1 171 ? -0.549 -4.756 1.982 1.00 91.62 171 ALA A C 1
ATOM 1354 O O . ALA A 1 171 ? 0.434 -5.140 1.356 1.00 91.62 171 ALA A O 1
ATOM 1355 N N . ALA A 1 172 ? -0.643 -4.842 3.307 1.00 87.12 172 ALA A N 1
ATOM 1356 C CA . ALA A 1 172 ? 0.414 -5.398 4.138 1.00 87.12 172 ALA A CA 1
ATOM 1357 C C . ALA A 1 172 ? 0.709 -6.861 3.779 1.00 87.12 172 ALA A C 1
ATOM 1359 O O . ALA A 1 172 ? 1.865 -7.246 3.616 1.00 87.12 172 ALA A O 1
ATOM 1360 N N . ILE A 1 173 ? -0.332 -7.673 3.569 1.00 88.94 173 ILE A N 1
ATOM 1361 C CA . ILE A 1 173 ? -0.178 -9.071 3.147 1.00 88.94 173 ILE A CA 1
ATOM 1362 C C . ILE A 1 173 ? 0.523 -9.162 1.790 1.00 88.94 173 ILE A C 1
ATOM 1364 O O . ILE A 1 173 ? 1.382 -10.026 1.622 1.00 88.94 173 ILE A O 1
ATOM 1368 N N . TRP A 1 174 ? 0.199 -8.287 0.830 1.00 85.94 174 TRP A N 1
ATOM 1369 C CA . TRP A 1 174 ? 0.829 -8.283 -0.498 1.00 85.94 174 TRP A CA 1
ATOM 1370 C C . TRP A 1 174 ? 2.348 -8.164 -0.425 1.00 85.94 174 TRP A C 1
ATOM 1372 O O . TRP A 1 174 ? 3.038 -8.746 -1.262 1.00 85.94 174 TRP A O 1
ATOM 1382 N N . ASP A 1 175 ? 2.868 -7.436 0.555 1.00 78.38 175 ASP A N 1
ATOM 1383 C CA . ASP A 1 175 ? 4.303 -7.208 0.706 1.00 78.38 175 ASP A CA 1
ATOM 1384 C C . ASP A 1 175 ? 5.020 -8.361 1.439 1.00 78.38 175 ASP A C 1
ATOM 1386 O O . ASP A 1 175 ? 6.242 -8.475 1.337 1.00 78.38 175 ASP A O 1
ATOM 1390 N N . ILE A 1 176 ? 4.278 -9.269 2.090 1.00 74.81 176 ILE A N 1
ATOM 1391 C CA . ILE A 1 176 ? 4.822 -10.409 2.857 1.00 74.81 176 ILE A CA 1
ATOM 1392 C C . ILE A 1 176 ? 4.714 -11.729 2.086 1.00 74.81 176 ILE A C 1
ATOM 1394 O O . ILE A 1 176 ? 5.645 -12.531 2.103 1.00 74.81 176 ILE A O 1
ATOM 1398 N N . VAL A 1 177 ? 3.577 -11.989 1.429 1.00 76.25 177 VAL A N 1
ATOM 1399 C CA . VAL A 1 177 ? 3.278 -13.317 0.860 1.00 76.25 177 VAL A CA 1
ATOM 1400 C C . VAL A 1 177 ? 3.677 -13.435 -0.607 1.00 76.25 177 VAL A C 1
ATOM 1402 O O . VAL A 1 177 ? 3.645 -12.465 -1.375 1.00 76.25 177 VAL A O 1
ATOM 1405 N N . SER A 1 178 ? 4.008 -14.653 -1.040 1.00 72.69 178 SER A N 1
ATOM 1406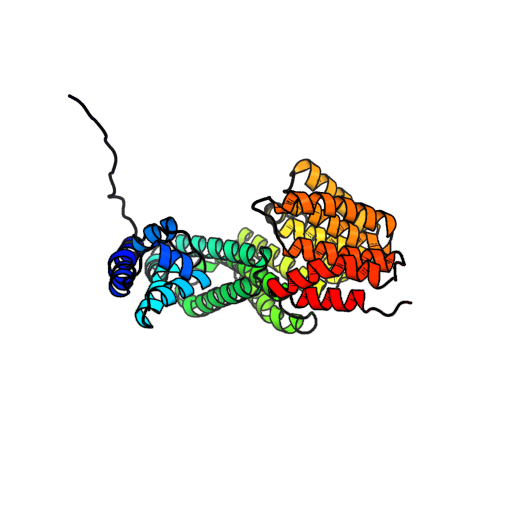 C CA . SER A 1 178 ? 4.303 -14.912 -2.450 1.00 72.69 178 SER A CA 1
ATOM 1407 C C . SER A 1 178 ? 3.048 -14.741 -3.330 1.00 72.69 178 SER A C 1
ATOM 1409 O O . SER A 1 178 ? 1.919 -14.938 -2.864 1.00 72.69 178 SER A O 1
ATOM 1411 N N . PRO A 1 179 ? 3.188 -14.444 -4.641 1.00 70.69 179 PRO A N 1
ATOM 1412 C CA . PRO A 1 179 ? 2.041 -14.370 -5.552 1.00 70.69 179 PRO A CA 1
ATOM 1413 C C . PRO A 1 179 ? 1.185 -15.648 -5.590 1.00 70.69 179 PRO A C 1
ATOM 1415 O O . PRO A 1 179 ? -0.026 -15.564 -5.793 1.00 70.69 179 PRO A O 1
ATOM 1418 N N . LYS A 1 180 ? 1.794 -16.826 -5.376 1.00 75.00 180 LYS A N 1
ATOM 1419 C CA . LYS A 1 180 ? 1.089 -18.119 -5.347 1.00 75.00 180 LYS A CA 1
ATOM 1420 C C . LYS A 1 180 ? 0.195 -18.252 -4.111 1.00 75.00 180 LYS A C 1
ATOM 1422 O O . LYS A 1 180 ? -0.934 -18.726 -4.219 1.00 75.00 180 LYS A O 1
ATOM 1427 N N . GLU A 1 181 ? 0.675 -17.800 -2.957 1.00 79.50 181 GLU A N 1
ATOM 1428 C CA . GLU A 1 181 ? -0.060 -17.856 -1.687 1.00 79.50 181 GLU A CA 1
ATOM 1429 C C . GLU A 1 181 ? -1.121 -16.760 -1.587 1.00 79.50 181 GLU A C 1
ATOM 1431 O O . GLU A 1 181 ? -2.158 -16.947 -0.949 1.00 79.50 181 GLU A O 1
ATOM 1436 N N . LEU A 1 182 ? -0.914 -15.637 -2.280 1.00 76.00 182 LEU A N 1
ATOM 1437 C CA . LEU A 1 182 ? -1.778 -14.467 -2.189 1.00 76.00 182 LEU A CA 1
ATOM 1438 C C . LEU A 1 182 ? -3.257 -14.766 -2.454 1.00 76.00 182 LEU A C 1
ATOM 1440 O O . LEU A 1 182 ? -4.134 -14.208 -1.780 1.00 76.00 182 LEU A O 1
ATOM 1444 N N . LYS A 1 183 ? -3.530 -15.623 -3.448 1.00 73.19 183 LYS A N 1
ATOM 1445 C CA . LYS A 1 183 ? -4.896 -15.999 -3.831 1.00 73.19 183 LYS A CA 1
ATOM 1446 C C . LYS A 1 183 ? -5.668 -16.532 -2.626 1.00 73.19 183 LYS A C 1
ATOM 1448 O O . LYS A 1 183 ? -6.845 -16.221 -2.481 1.00 73.19 183 LYS A O 1
ATOM 1453 N N . PHE A 1 184 ? -5.000 -17.291 -1.762 1.00 76.31 184 PHE A N 1
ATOM 1454 C CA . PHE A 1 184 ? -5.588 -17.846 -0.551 1.00 76.31 184 PHE A CA 1
ATOM 1455 C C . PHE A 1 184 ? -5.602 -16.812 0.580 1.00 76.31 184 PHE A C 1
ATOM 1457 O O . PHE A 1 184 ? -6.643 -16.621 1.210 1.00 76.31 184 PHE A O 1
ATOM 1464 N N . SER A 1 185 ? -4.502 -16.078 0.775 1.00 78.81 185 SER A N 1
ATOM 1465 C CA . SER A 1 185 ? -4.338 -15.151 1.904 1.00 78.81 185 SER A CA 1
ATOM 1466 C C . SER A 1 185 ? -5.299 -13.957 1.885 1.00 78.81 185 SER A C 1
ATOM 1468 O O . SER A 1 185 ? -5.733 -13.506 2.941 1.00 78.81 185 SER A O 1
ATOM 1470 N N . THR A 1 186 ? -5.677 -13.447 0.706 1.00 85.44 186 THR A N 1
ATOM 1471 C CA . THR A 1 186 ? -6.531 -12.240 0.599 1.00 85.44 186 THR A CA 1
ATOM 1472 C C . THR A 1 186 ? -7.978 -12.510 0.197 1.00 85.44 186 THR A C 1
ATOM 1474 O O . THR A 1 186 ? -8.825 -11.628 0.342 1.00 85.44 186 THR A O 1
ATOM 1477 N N . ALA A 1 187 ? -8.321 -13.726 -0.243 1.00 85.19 187 ALA A N 1
ATOM 1478 C CA . ALA A 1 187 ? -9.692 -14.049 -0.651 1.00 85.19 187 ALA A CA 1
ATOM 1479 C C . ALA A 1 187 ? -10.710 -13.884 0.491 1.00 85.19 187 ALA A C 1
ATOM 1481 O O . ALA A 1 187 ? -11.801 -13.352 0.278 1.00 85.19 187 ALA A O 1
ATOM 1482 N N . ALA A 1 188 ? -10.348 -14.291 1.712 1.00 87.62 188 ALA A N 1
ATOM 1483 C CA . ALA A 1 188 ? -11.211 -14.136 2.882 1.00 87.62 188 ALA A CA 1
ATOM 1484 C C . ALA A 1 188 ? -11.455 -12.656 3.234 1.00 87.62 188 ALA A C 1
ATOM 1486 O O . ALA A 1 188 ? -12.576 -12.280 3.591 1.00 87.62 188 ALA A O 1
ATOM 1487 N N . LEU A 1 189 ? -10.433 -11.807 3.082 1.00 92.44 189 LEU A N 1
ATOM 1488 C CA . LEU A 1 189 ? -10.543 -10.364 3.313 1.00 92.44 189 LEU A CA 1
ATOM 1489 C C . LEU A 1 189 ? -11.457 -9.707 2.281 1.00 92.44 189 LEU A C 1
ATOM 1491 O O . LEU A 1 189 ? -12.360 -8.967 2.660 1.00 92.44 189 LEU A O 1
ATOM 1495 N N . LEU A 1 190 ? -11.297 -10.045 0.998 1.00 93.94 190 LEU A N 1
ATOM 1496 C CA . LEU A 1 190 ? -12.156 -9.540 -0.076 1.00 93.94 190 LEU A CA 1
ATOM 1497 C C . LEU A 1 190 ? -13.620 -9.933 0.120 1.00 93.94 190 LEU A C 1
ATOM 1499 O O . LEU A 1 190 ? -14.508 -9.103 -0.074 1.00 93.94 190 LEU A O 1
ATOM 1503 N N . LYS A 1 191 ? -13.880 -11.181 0.528 1.00 93.25 191 LYS A N 1
ATOM 1504 C CA . LYS A 1 191 ? -15.238 -11.633 0.850 1.00 93.25 191 LYS A CA 1
ATOM 1505 C C . LYS A 1 191 ? -15.820 -10.828 2.012 1.00 93.25 191 LYS A C 1
ATOM 1507 O O . LYS A 1 191 ? -16.925 -10.310 1.900 1.00 93.25 191 LYS A O 1
ATOM 1512 N N . THR A 1 192 ? -15.053 -10.661 3.086 1.00 92.69 192 THR A N 1
ATOM 1513 C CA . THR A 1 192 ? -15.478 -9.871 4.251 1.00 92.69 192 THR A CA 1
ATOM 1514 C C . THR A 1 192 ? -15.779 -8.423 3.849 1.00 92.69 192 THR A C 1
ATOM 1516 O O . THR A 1 192 ? -16.820 -7.877 4.205 1.00 92.69 192 THR A O 1
ATOM 1519 N N . GLN A 1 193 ? -14.909 -7.810 3.047 1.00 95.38 193 GLN A N 1
ATOM 1520 C CA . GLN A 1 193 ? -15.063 -6.435 2.576 1.00 95.38 193 GLN A CA 1
ATOM 1521 C C . GLN A 1 193 ? -16.289 -6.260 1.665 1.00 95.38 193 GLN A C 1
ATOM 1523 O O . GLN A 1 193 ? -16.988 -5.247 1.758 1.00 95.38 193 GLN A O 1
ATOM 1528 N N . GLN A 1 194 ? -16.586 -7.255 0.822 1.00 96.31 194 GLN A N 1
ATOM 1529 C CA . GLN A 1 194 ? -17.810 -7.307 0.022 1.00 96.31 194 GLN A CA 1
ATOM 1530 C C . GLN A 1 194 ? -19.053 -7.334 0.922 1.00 96.31 194 GLN A C 1
ATOM 1532 O O . GLN A 1 194 ? -19.923 -6.479 0.771 1.00 96.31 194 GLN A O 1
ATOM 1537 N N . GLU A 1 195 ? -19.100 -8.234 1.908 1.00 93.50 195 GLU A N 1
ATOM 1538 C CA . GLU A 1 195 ? -20.225 -8.338 2.851 1.00 93.50 195 GLU A CA 1
ATOM 1539 C C . GLU A 1 195 ? -20.444 -7.040 3.646 1.00 93.50 195 GLU A C 1
ATOM 1541 O O . GLU A 1 195 ? -21.579 -6.644 3.907 1.00 93.50 195 GLU A O 1
ATOM 1546 N N . ILE A 1 196 ? -19.366 -6.356 4.041 1.00 91.69 196 ILE A N 1
ATOM 1547 C CA . ILE A 1 196 ? -19.437 -5.062 4.738 1.00 91.69 196 ILE A CA 1
ATOM 1548 C C . ILE A 1 196 ? -20.020 -3.981 3.830 1.00 91.69 196 ILE A C 1
ATOM 1550 O O . ILE A 1 196 ? -20.879 -3.213 4.261 1.00 91.69 196 ILE A O 1
ATOM 1554 N N . THR A 1 197 ? -19.574 -3.938 2.575 1.00 93.56 197 THR A N 1
ATOM 1555 C CA . THR A 1 197 ? -20.062 -2.973 1.583 1.00 93.56 197 THR A CA 1
ATOM 1556 C C . THR A 1 197 ? -21.548 -3.187 1.292 1.00 93.56 197 THR A C 1
ATOM 1558 O O . THR A 1 197 ? -22.297 -2.223 1.179 1.00 93.56 197 THR A O 1
ATOM 1561 N N . GLU A 1 198 ? -22.001 -4.440 1.220 1.00 93.75 198 GLU A N 1
ATOM 1562 C CA . GLU A 1 198 ? -23.412 -4.790 1.001 1.00 93.75 198 GLU A CA 1
ATOM 1563 C C . GLU A 1 198 ? -24.314 -4.427 2.182 1.00 93.75 198 GLU A C 1
ATOM 1565 O O . GLU A 1 198 ? -25.478 -4.086 1.981 1.00 93.75 198 GLU A O 1
ATOM 1570 N N . LYS A 1 199 ? -23.781 -4.469 3.407 1.00 90.94 199 LYS A N 1
ATOM 1571 C CA . LYS A 1 199 ? -24.512 -4.084 4.621 1.00 90.94 199 LYS A CA 1
ATOM 1572 C C . LYS A 1 199 ? -24.615 -2.573 4.817 1.00 90.94 199 LYS A C 1
ATOM 1574 O O . LYS A 1 199 ? -25.454 -2.145 5.604 1.00 90.94 199 LYS A O 1
ATOM 1579 N N . ALA A 1 200 ? -23.781 -1.772 4.152 1.00 91.06 200 ALA A N 1
ATOM 1580 C CA . ALA A 1 200 ? -23.838 -0.318 4.251 1.00 91.06 200 ALA A CA 1
ATOM 1581 C C . ALA A 1 200 ? -25.195 0.211 3.761 1.00 91.06 200 ALA A C 1
ATOM 1583 O O . ALA A 1 200 ? -25.625 -0.082 2.646 1.00 91.06 200 ALA A O 1
ATOM 1584 N N . VAL A 1 201 ? -25.862 1.006 4.601 1.00 88.00 201 VAL A N 1
ATOM 1585 C CA . VAL A 1 201 ? -27.239 1.449 4.333 1.00 88.00 201 VAL A CA 1
ATOM 1586 C C . VAL A 1 201 ? -27.283 2.783 3.594 1.00 88.00 201 VAL A C 1
ATOM 1588 O O . VAL A 1 201 ? -28.053 2.932 2.648 1.00 88.00 201 VAL A O 1
ATOM 1591 N N . LYS A 1 202 ? -26.479 3.775 4.008 1.00 89.50 202 LYS A N 1
ATOM 1592 C CA . LYS A 1 202 ? -26.470 5.078 3.326 1.00 89.50 202 LYS A CA 1
ATOM 1593 C C . LYS A 1 202 ? -25.669 4.982 2.035 1.00 89.50 202 LYS A C 1
ATOM 1595 O O . LYS A 1 202 ? -24.551 4.469 2.031 1.00 89.50 202 LYS A O 1
ATOM 1600 N N . GLU A 1 203 ? -26.204 5.573 0.973 1.00 91.56 203 GLU A N 1
ATOM 1601 C CA . GLU A 1 203 ? -25.628 5.460 -0.369 1.00 91.56 203 GLU A CA 1
ATOM 1602 C C . GLU A 1 203 ? -24.191 5.992 -0.456 1.00 91.56 203 GLU A C 1
ATOM 1604 O O . GLU A 1 203 ? -23.338 5.357 -1.066 1.00 91.56 203 GLU A O 1
ATOM 1609 N N . TYR A 1 204 ? -23.873 7.111 0.208 1.00 90.69 204 TYR A N 1
ATOM 1610 C CA . TYR A 1 204 ? -22.500 7.632 0.201 1.00 90.69 204 TYR A CA 1
ATOM 1611 C C . TYR A 1 204 ? -21.513 6.681 0.901 1.00 90.69 204 TYR A C 1
ATOM 1613 O O . TYR A 1 204 ? -20.416 6.472 0.394 1.00 90.69 204 TYR A O 1
ATOM 1621 N N . ILE A 1 205 ? -21.919 6.044 2.011 1.00 90.75 205 ILE A N 1
ATOM 1622 C CA . ILE A 1 205 ? -21.097 5.051 2.722 1.00 90.75 205 ILE A CA 1
ATOM 1623 C C . ILE A 1 205 ? -20.875 3.851 1.811 1.00 90.75 205 ILE A C 1
ATOM 1625 O O . ILE A 1 205 ? -19.746 3.404 1.644 1.00 90.75 205 ILE A O 1
ATOM 1629 N N . LYS A 1 206 ? -21.940 3.350 1.179 1.00 93.00 206 LYS A N 1
ATOM 1630 C CA . LYS A 1 206 ? -21.860 2.226 0.245 1.00 93.00 206 LYS A CA 1
ATOM 1631 C C . LYS A 1 206 ? -20.935 2.533 -0.933 1.00 93.00 206 LYS A C 1
ATOM 1633 O O . LYS A 1 206 ? -20.121 1.685 -1.300 1.00 93.00 206 LYS A O 1
ATOM 1638 N N . ARG A 1 207 ? -21.012 3.747 -1.486 1.00 93.62 207 ARG A N 1
ATOM 1639 C CA . ARG A 1 207 ? -20.135 4.219 -2.563 1.00 93.62 207 ARG A CA 1
ATOM 1640 C C . ARG A 1 207 ? -18.670 4.247 -2.131 1.00 93.62 207 ARG A C 1
ATOM 1642 O O . ARG A 1 207 ? -17.831 3.712 -2.850 1.00 93.62 207 ARG A O 1
ATOM 1649 N N . GLU A 1 208 ? -18.354 4.824 -0.974 1.00 93.06 208 GLU A N 1
ATOM 1650 C CA . GLU A 1 208 ? -16.970 4.903 -0.482 1.00 93.06 208 GLU A CA 1
ATOM 1651 C C . GLU A 1 208 ? -16.419 3.538 -0.041 1.00 93.06 208 GLU A C 1
ATOM 1653 O O . GLU A 1 208 ? -15.307 3.165 -0.417 1.00 93.06 208 GLU A O 1
ATOM 1658 N N . SER A 1 209 ? -17.207 2.723 0.664 1.00 94.19 209 SER A N 1
ATOM 1659 C CA . SER A 1 209 ? -16.848 1.331 0.964 1.00 94.19 209 SER A CA 1
ATOM 1660 C C . SER A 1 209 ? -16.585 0.532 -0.315 1.00 94.19 209 SER A C 1
ATOM 1662 O O . SER A 1 209 ? -15.594 -0.199 -0.384 1.00 94.19 209 SER A O 1
ATOM 1664 N N . GLY A 1 210 ? -17.438 0.703 -1.331 1.00 96.56 210 GLY A N 1
ATOM 1665 C CA . GLY A 1 210 ? -17.317 0.062 -2.638 1.00 96.56 210 GLY A CA 1
ATOM 1666 C C . GLY A 1 210 ? -16.101 0.533 -3.433 1.00 96.56 210 GLY A C 1
ATOM 1667 O O . GLY A 1 210 ? -15.459 -0.282 -4.094 1.00 96.56 210 GLY A O 1
ATOM 1668 N N . LEU A 1 211 ? -15.728 1.809 -3.317 1.00 96.81 211 LEU A N 1
ATOM 1669 C CA . LEU A 1 211 ? -14.502 2.356 -3.898 1.00 96.81 211 LEU A CA 1
ATOM 1670 C C . LEU A 1 211 ? -13.268 1.608 -3.372 1.00 96.81 211 LEU A C 1
ATOM 1672 O O . LEU A 1 211 ? -12.486 1.086 -4.168 1.00 96.81 211 LEU A O 1
ATOM 1676 N N . PHE A 1 212 ? -13.113 1.487 -2.049 1.00 96.25 212 PHE A N 1
ATOM 1677 C CA . PHE A 1 212 ? -11.973 0.774 -1.451 1.00 96.25 212 PHE A CA 1
ATOM 1678 C C . PHE A 1 212 ? -11.985 -0.729 -1.753 1.00 96.25 212 PHE A C 1
ATOM 1680 O O . PHE A 1 212 ? -10.925 -1.331 -1.938 1.00 96.25 212 PHE A O 1
ATOM 1687 N N . LEU A 1 213 ? -13.168 -1.334 -1.875 1.00 97.50 213 LEU A N 1
ATOM 1688 C CA . LEU A 1 213 ? -13.312 -2.721 -2.311 1.00 97.50 213 LEU A CA 1
ATOM 1689 C C . LEU A 1 213 ? -12.835 -2.924 -3.754 1.00 97.50 213 LEU A C 1
ATOM 1691 O O . LEU A 1 213 ? -12.139 -3.899 -4.040 1.00 97.50 213 LEU A O 1
ATOM 1695 N N . LEU A 1 214 ? -13.191 -2.017 -4.666 1.00 97.88 214 LEU A N 1
ATOM 1696 C CA . LEU A 1 214 ? -12.735 -2.066 -6.056 1.00 97.88 214 LEU A CA 1
ATOM 1697 C C . LEU A 1 214 ? -11.221 -1.871 -6.156 1.00 97.88 214 LEU A C 1
ATOM 1699 O O . LEU A 1 214 ? -10.574 -2.603 -6.907 1.00 97.88 214 LEU A O 1
ATOM 1703 N N . VAL A 1 215 ? -10.641 -0.961 -5.367 1.00 97.81 215 VAL A N 1
ATOM 1704 C CA . VAL A 1 215 ? -9.178 -0.810 -5.265 1.00 97.81 215 VAL A CA 1
ATOM 1705 C C . VAL A 1 215 ? -8.540 -2.131 -4.821 1.00 97.81 215 VAL A C 1
ATOM 1707 O O . VAL A 1 215 ? -7.644 -2.630 -5.504 1.00 97.81 215 VAL A O 1
ATOM 1710 N N . ASN A 1 216 ? -9.049 -2.750 -3.749 1.00 96.88 216 ASN A N 1
ATOM 1711 C CA . ASN A 1 216 ? -8.523 -4.015 -3.227 1.00 96.88 216 ASN A CA 1
ATOM 1712 C C . ASN A 1 216 ? -8.596 -5.144 -4.274 1.00 96.88 216 ASN A C 1
ATOM 1714 O O . ASN A 1 216 ? -7.592 -5.788 -4.586 1.00 96.88 216 ASN A O 1
ATOM 1718 N N . LYS A 1 217 ? -9.761 -5.330 -4.910 1.00 96.12 217 LYS A N 1
ATOM 1719 C CA . LYS A 1 217 ? -9.948 -6.315 -5.992 1.00 96.12 217 LYS A CA 1
ATOM 1720 C C . LYS A 1 217 ? -8.991 -6.081 -7.162 1.00 96.12 217 LYS A C 1
ATOM 1722 O O . LYS A 1 217 ? -8.453 -7.042 -7.713 1.00 96.12 217 LYS A O 1
ATOM 1727 N N . SER A 1 218 ? -8.768 -4.824 -7.539 1.00 96.94 218 SER A N 1
ATOM 1728 C CA . SER A 1 218 ? -7.887 -4.468 -8.657 1.00 96.94 218 SER A CA 1
ATOM 1729 C C . SER A 1 218 ? -6.441 -4.864 -8.374 1.00 96.94 218 SER A C 1
ATOM 1731 O O . SER A 1 218 ? -5.805 -5.508 -9.210 1.00 96.94 218 SER A O 1
ATOM 1733 N N . PHE A 1 219 ? -5.938 -4.575 -7.171 1.00 94.44 219 PHE A N 1
ATOM 1734 C CA . PHE A 1 219 ? -4.601 -4.998 -6.758 1.00 94.44 219 PHE A CA 1
ATOM 1735 C C . PHE A 1 219 ? -4.476 -6.511 -6.588 1.00 94.44 219 PHE A C 1
ATOM 1737 O O . PHE A 1 219 ? -3.485 -7.086 -7.038 1.00 94.44 219 PHE A O 1
ATOM 1744 N N . HIS A 1 220 ? -5.496 -7.176 -6.042 1.00 92.06 220 HIS A N 1
ATOM 1745 C CA . HIS A 1 220 ? -5.541 -8.636 -5.999 1.00 92.06 220 HIS A CA 1
ATOM 1746 C C . HIS A 1 220 ? -5.397 -9.237 -7.406 1.00 92.06 220 HIS A C 1
ATOM 1748 O O . HIS A 1 220 ? -4.570 -10.122 -7.626 1.00 92.06 220 HIS A O 1
ATOM 1754 N N . HIS A 1 221 ? -6.146 -8.727 -8.389 1.00 92.56 221 HIS A N 1
ATOM 1755 C CA . HIS A 1 221 ? -6.014 -9.159 -9.780 1.00 92.56 221 HIS A CA 1
ATOM 1756 C C . HIS A 1 221 ? -4.635 -8.856 -10.362 1.00 92.56 221 HIS A C 1
ATOM 1758 O O . HIS A 1 221 ? -4.073 -9.715 -11.039 1.00 92.56 221 HIS A O 1
ATOM 1764 N N . TYR A 1 222 ? -4.083 -7.674 -10.086 1.00 92.25 22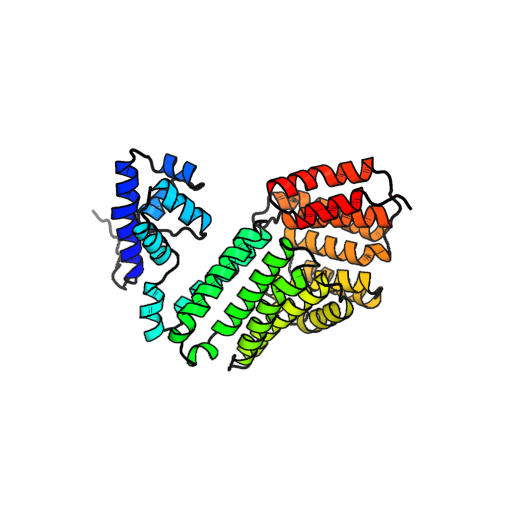2 TYR A N 1
ATOM 1765 C CA . TYR A 1 222 ? -2.770 -7.262 -10.575 1.00 92.25 222 TYR A CA 1
ATOM 1766 C C . TYR A 1 222 ? -1.665 -8.201 -10.077 1.00 92.25 222 TYR A C 1
ATOM 1768 O O . TYR A 1 222 ? -0.858 -8.676 -10.875 1.00 92.25 222 TYR A O 1
ATOM 1776 N N . ILE A 1 223 ? -1.649 -8.522 -8.782 1.00 86.62 223 ILE A N 1
ATOM 1777 C CA . ILE A 1 223 ? -0.622 -9.400 -8.209 1.00 86.62 223 ILE A CA 1
ATOM 1778 C C . ILE A 1 223 ? -0.828 -10.855 -8.648 1.00 86.62 223 ILE A C 1
ATOM 1780 O O . ILE A 1 223 ? 0.147 -11.566 -8.874 1.00 86.62 223 ILE A O 1
ATOM 1784 N N . ALA A 1 224 ? -2.078 -11.278 -8.849 1.00 85.81 224 ALA A N 1
ATOM 1785 C CA . ALA A 1 224 ? -2.408 -12.582 -9.421 1.00 85.81 224 ALA A CA 1
ATOM 1786 C C . ALA A 1 224 ? -2.129 -12.688 -10.939 1.00 85.81 224 ALA A C 1
ATOM 1788 O O . ALA A 1 224 ? -2.493 -13.693 -11.546 1.00 85.81 224 ALA A O 1
ATOM 1789 N N . GLY A 1 225 ? -1.555 -11.659 -11.576 1.00 89.31 225 GLY A N 1
ATOM 1790 C CA . GLY A 1 225 ? -1.230 -11.650 -13.008 1.00 89.31 225 GLY A CA 1
ATOM 1791 C C . GLY A 1 225 ? -2.431 -11.455 -13.943 1.00 89.31 225 GLY A C 1
ATOM 1792 O O . GLY A 1 225 ? -2.289 -11.500 -15.162 1.00 89.31 225 GLY A O 1
ATOM 1793 N N . ASN A 1 226 ? -3.624 -11.191 -13.407 1.00 93.19 226 ASN A N 1
ATOM 1794 C CA . ASN A 1 226 ? -4.836 -10.927 -14.185 1.00 93.19 226 ASN A CA 1
ATOM 1795 C C . ASN A 1 226 ? -4.904 -9.448 -14.607 1.00 93.19 226 ASN A C 1
ATOM 1797 O O . ASN A 1 226 ? -5.821 -8.718 -14.216 1.00 93.19 226 ASN A O 1
ATOM 1801 N N . TYR A 1 227 ? -3.928 -8.998 -15.400 1.00 96.19 227 TYR A N 1
ATOM 1802 C CA . TYR A 1 227 ? -3.715 -7.578 -15.708 1.00 96.19 227 TYR A CA 1
ATOM 1803 C C . TYR A 1 227 ? -4.914 -6.896 -16.375 1.00 96.19 227 TYR A C 1
ATOM 1805 O O . TYR A 1 227 ? -5.209 -5.752 -16.045 1.00 96.19 227 TYR A O 1
ATOM 1813 N N . GLN A 1 228 ? -5.660 -7.601 -17.234 1.00 98.06 228 GLN A N 1
ATOM 1814 C CA . GLN A 1 228 ? -6.867 -7.054 -17.866 1.00 98.06 228 GLN A CA 1
ATOM 1815 C C . GLN A 1 228 ? -7.937 -6.683 -16.828 1.00 98.06 228 GLN A C 1
ATOM 1817 O O . GLN A 1 228 ? -8.491 -5.586 -16.860 1.00 98.06 228 GLN A O 1
ATOM 1822 N N . LYS A 1 229 ? -8.210 -7.582 -15.871 1.00 97.38 229 LYS A N 1
ATOM 1823 C CA . LYS A 1 229 ? -9.195 -7.341 -14.803 1.00 97.38 229 LYS A CA 1
ATOM 1824 C C . LYS A 1 229 ? -8.732 -6.232 -13.862 1.00 97.38 229 LYS A C 1
ATOM 1826 O O . LYS A 1 229 ? -9.542 -5.403 -13.460 1.00 97.38 229 LYS A O 1
ATOM 1831 N N . ALA A 1 230 ? -7.438 -6.208 -13.546 1.00 97.88 230 ALA A N 1
ATOM 1832 C CA . ALA A 1 230 ? -6.844 -5.152 -12.739 1.00 97.88 230 ALA A CA 1
ATOM 1833 C C . ALA A 1 230 ? -7.000 -3.773 -13.393 1.00 97.88 230 ALA A C 1
ATOM 1835 O O . ALA A 1 230 ? -7.491 -2.852 -12.748 1.00 97.88 230 ALA A O 1
ATOM 1836 N N . LEU A 1 231 ? -6.646 -3.646 -14.678 1.00 98.44 231 LEU A N 1
ATOM 1837 C CA . LEU A 1 231 ? -6.759 -2.387 -15.414 1.00 98.44 231 LEU A CA 1
ATOM 1838 C C . LEU A 1 231 ? -8.207 -1.886 -15.450 1.00 98.44 231 LEU A C 1
ATOM 1840 O O . LEU A 1 231 ? -8.450 -0.719 -15.153 1.00 98.44 231 LEU A O 1
ATOM 1844 N N . ILE A 1 232 ? -9.171 -2.763 -15.750 1.00 98.44 232 ILE A N 1
ATOM 1845 C CA . ILE A 1 232 ? -10.599 -2.408 -15.740 1.00 98.44 232 ILE A CA 1
ATOM 1846 C C . ILE A 1 232 ? -11.005 -1.839 -14.375 1.00 98.44 232 ILE A C 1
ATOM 1848 O O . ILE A 1 232 ? -11.606 -0.767 -14.317 1.00 98.44 232 ILE A O 1
ATOM 1852 N N . GLY A 1 233 ? -10.646 -2.516 -13.282 1.00 98.19 233 GLY A N 1
ATOM 1853 C CA . GLY A 1 233 ? -10.984 -2.066 -11.933 1.00 98.19 233 GLY A CA 1
ATOM 1854 C C . GLY A 1 233 ? -10.322 -0.735 -11.557 1.00 98.19 233 GLY A C 1
ATOM 1855 O O . GLY A 1 233 ? -10.994 0.160 -11.047 1.00 98.19 233 GLY A O 1
ATOM 1856 N N . PHE A 1 234 ? -9.043 -0.536 -11.893 1.00 98.56 234 PHE A N 1
ATOM 1857 C CA . PHE A 1 234 ? -8.368 0.742 -11.655 1.00 98.56 234 PHE A CA 1
ATOM 1858 C C . PHE A 1 234 ? -9.022 1.903 -12.416 1.00 98.56 234 PHE A C 1
ATOM 1860 O O . PHE A 1 234 ? -9.198 2.989 -11.862 1.00 98.56 234 PHE A O 1
ATOM 1867 N N . LEU A 1 235 ? -9.436 1.682 -13.667 1.00 98.19 235 LEU A N 1
ATOM 1868 C CA . LEU A 1 235 ? -10.100 2.707 -14.477 1.00 98.19 235 LEU A CA 1
ATOM 1869 C C . LEU A 1 235 ? -11.483 3.093 -13.946 1.00 98.19 235 LEU A C 1
ATOM 1871 O O . LEU A 1 235 ? -11.894 4.239 -14.122 1.00 98.19 235 LEU A O 1
ATOM 1875 N N . GLN A 1 236 ? -12.176 2.179 -13.263 1.00 97.94 236 GLN A N 1
ATOM 1876 C CA . GLN A 1 236 ? -13.451 2.483 -12.607 1.00 97.94 236 GLN A CA 1
ATOM 1877 C C . GLN A 1 236 ? -13.288 3.453 -11.432 1.00 97.94 236 GLN A C 1
ATOM 1879 O O . GLN A 1 236 ? -14.211 4.208 -11.136 1.00 97.94 236 GLN A O 1
ATOM 1884 N N . VAL A 1 237 ? -12.126 3.456 -10.770 1.00 97.31 237 VAL A N 1
ATOM 1885 C CA . VAL A 1 237 ? -11.922 4.210 -9.523 1.00 97.31 237 VAL A CA 1
ATOM 1886 C C . VAL A 1 237 ? -11.059 5.461 -9.687 1.00 97.31 237 VAL A C 1
ATOM 1888 O O . VAL A 1 237 ? -11.233 6.412 -8.930 1.00 97.31 237 VAL A O 1
ATOM 1891 N N . VAL A 1 238 ? -10.168 5.519 -10.685 1.00 96.75 238 VAL A N 1
ATOM 1892 C CA . VAL A 1 238 ? -9.145 6.581 -10.822 1.00 96.75 238 VAL A CA 1
ATOM 1893 C C . VAL A 1 238 ? -9.712 8.007 -10.886 1.00 96.75 238 VAL A C 1
ATOM 1895 O O . VAL A 1 238 ? -9.056 8.963 -10.479 1.00 96.75 238 VAL A O 1
ATOM 1898 N N . ASN A 1 239 ? -10.942 8.179 -11.369 1.00 94.69 239 ASN A N 1
ATOM 1899 C CA . ASN A 1 239 ? -11.558 9.500 -11.490 1.00 94.69 239 ASN A CA 1
ATOM 1900 C C . ASN A 1 239 ? -12.347 9.944 -10.248 1.00 94.69 239 ASN A C 1
ATOM 1902 O O . ASN A 1 239 ? -12.768 11.101 -10.213 1.00 94.69 239 ASN A O 1
ATOM 1906 N N . SER A 1 240 ? -12.496 9.085 -9.231 1.00 94.69 240 SER A N 1
ATOM 1907 C CA . SER A 1 240 ? -13.186 9.422 -7.978 1.00 94.69 240 SER A CA 1
ATOM 1908 C C . SER A 1 240 ? -12.499 10.581 -7.248 1.00 94.69 240 SER A C 1
ATOM 1910 O O . SER A 1 240 ? -11.278 10.609 -7.073 1.00 94.69 240 SER A O 1
ATOM 1912 N N . THR A 1 241 ? -13.308 11.540 -6.797 1.00 92.25 241 THR A N 1
ATOM 1913 C CA . THR A 1 241 ? -12.858 12.678 -5.984 1.00 92.25 241 THR A CA 1
ATOM 1914 C C . THR A 1 241 ? -12.357 12.220 -4.618 1.00 92.25 241 THR A C 1
ATOM 1916 O O . THR A 1 241 ? -11.380 12.760 -4.107 1.00 92.25 241 THR A O 1
ATOM 1919 N N . GLU A 1 242 ? -13.004 11.218 -4.032 1.00 90.38 242 GLU A N 1
ATOM 1920 C CA . GLU A 1 242 ? -12.632 10.609 -2.758 1.00 90.38 242 GLU A CA 1
ATOM 1921 C C . GLU A 1 242 ? -11.294 9.877 -2.874 1.00 90.38 242 GLU A C 1
ATOM 1923 O O . GLU A 1 242 ? -10.406 10.092 -2.048 1.00 90.38 242 GLU A O 1
ATOM 1928 N N . LEU A 1 243 ? -11.092 9.103 -3.949 1.00 93.69 243 LEU A N 1
ATOM 1929 C CA . LEU A 1 243 ? -9.817 8.427 -4.182 1.00 93.69 243 LEU A CA 1
ATOM 1930 C C . LEU A 1 243 ? -8.671 9.435 -4.289 1.00 93.69 243 LEU A C 1
ATOM 1932 O O . LEU A 1 243 ? -7.649 9.232 -3.646 1.00 93.69 243 LEU A O 1
ATOM 1936 N N . LYS A 1 244 ? -8.850 10.535 -5.035 1.00 92.62 244 LYS A N 1
ATOM 1937 C CA . LYS A 1 244 ? -7.832 11.589 -5.229 1.00 92.62 244 LYS A CA 1
ATOM 1938 C C . LYS A 1 244 ? -7.354 12.254 -3.934 1.00 92.62 244 LYS A C 1
ATOM 1940 O O . LYS A 1 244 ? -6.265 12.817 -3.922 1.00 92.62 244 LYS A O 1
ATOM 1945 N N . LYS A 1 245 ? -8.149 12.200 -2.861 1.00 88.50 245 LYS A N 1
ATOM 1946 C CA . LYS A 1 245 ? -7.771 12.691 -1.522 1.00 88.50 245 LYS A CA 1
ATOM 1947 C C . LYS A 1 245 ? -6.994 11.653 -0.705 1.00 88.50 245 LYS A C 1
ATOM 1949 O O . LYS A 1 245 ? -6.457 11.978 0.348 1.00 88.50 245 LYS A O 1
ATOM 1954 N N . SER A 1 246 ? -6.958 10.407 -1.166 1.00 88.19 246 SER A N 1
ATOM 1955 C CA . SER A 1 246 ? -6.324 9.279 -0.495 1.00 88.19 246 SER A CA 1
ATOM 1956 C C . SER A 1 246 ? -4.951 8.970 -1.085 1.00 88.19 246 SER A C 1
ATOM 1958 O O . SER A 1 246 ? -4.701 9.157 -2.277 1.00 88.19 246 SER A O 1
ATOM 1960 N N . HIS A 1 247 ? -4.067 8.405 -0.258 1.00 86.88 247 HIS A N 1
ATOM 1961 C CA . HIS A 1 247 ? -2.754 7.923 -0.704 1.00 86.88 247 HIS A CA 1
ATOM 1962 C C . HIS A 1 247 ? -2.871 6.834 -1.788 1.00 86.88 247 HIS A C 1
ATOM 1964 O O . HIS A 1 247 ? -2.021 6.743 -2.673 1.00 86.88 247 HIS A O 1
ATOM 1970 N N . TRP A 1 248 ? -3.993 6.105 -1.795 1.00 94.25 248 TRP A N 1
ATOM 1971 C CA . TRP A 1 248 ? -4.324 5.082 -2.784 1.00 94.25 248 TRP A CA 1
ATOM 1972 C C . TRP A 1 248 ? -4.431 5.605 -4.220 1.00 94.25 248 TRP A C 1
ATOM 1974 O O . TRP A 1 248 ? -4.278 4.819 -5.151 1.00 94.25 248 TRP A O 1
ATOM 1984 N N . TYR A 1 249 ? -4.653 6.905 -4.441 1.00 95.75 249 TYR A N 1
ATOM 1985 C CA . TYR A 1 249 ? -4.690 7.464 -5.797 1.00 95.75 249 TYR A CA 1
ATOM 1986 C C . TYR A 1 249 ? -3.379 7.247 -6.555 1.00 95.75 249 TYR A C 1
ATOM 1988 O O . TYR A 1 249 ? -3.388 6.866 -7.726 1.00 95.75 249 TYR A O 1
ATOM 1996 N N . ILE A 1 250 ? -2.253 7.444 -5.870 1.00 95.12 250 ILE A N 1
ATOM 1997 C CA . ILE A 1 250 ? -0.916 7.279 -6.444 1.00 95.12 250 ILE A CA 1
ATOM 1998 C C . ILE A 1 250 ? -0.672 5.809 -6.785 1.00 95.12 250 ILE A C 1
ATOM 2000 O O . ILE A 1 250 ? -0.208 5.497 -7.882 1.00 95.12 250 ILE A O 1
ATOM 2004 N N . GLU A 1 251 ? -1.055 4.907 -5.879 1.00 94.75 251 GLU A N 1
ATOM 2005 C CA . GLU A 1 251 ? -0.969 3.463 -6.101 1.00 94.75 251 GLU A CA 1
ATOM 2006 C C . GLU A 1 251 ? -1.823 3.039 -7.310 1.00 94.75 251 GLU A C 1
ATOM 2008 O O . GLU A 1 251 ? -1.364 2.270 -8.155 1.00 94.75 251 GLU A O 1
ATOM 2013 N N . VAL A 1 252 ? -3.042 3.572 -7.450 1.00 97.88 252 VAL A N 1
ATOM 2014 C CA . VAL A 1 252 ? -3.940 3.279 -8.581 1.00 97.88 252 VAL A CA 1
ATOM 2015 C C . VAL A 1 252 ? -3.378 3.803 -9.903 1.00 97.88 252 VAL A C 1
ATOM 2017 O O . VAL A 1 252 ? -3.360 3.057 -10.882 1.00 97.88 252 VAL A O 1
ATOM 2020 N N . LEU A 1 253 ? -2.887 5.047 -9.952 1.00 98.00 253 LEU A N 1
ATOM 2021 C CA . LEU A 1 253 ? -2.240 5.593 -11.153 1.00 98.00 253 LEU A CA 1
ATOM 2022 C C . LEU A 1 253 ? -1.071 4.711 -11.585 1.00 98.00 253 LEU A C 1
ATOM 2024 O O . LEU A 1 253 ? -0.979 4.319 -12.749 1.00 98.00 253 LEU A O 1
ATOM 2028 N N . ARG A 1 254 ? -0.222 4.331 -10.630 1.00 96.38 254 ARG A N 1
ATOM 2029 C CA . ARG A 1 254 ? 0.887 3.413 -10.869 1.00 96.38 254 ARG A CA 1
ATOM 2030 C C . ARG A 1 254 ? 0.409 2.048 -11.370 1.00 96.38 254 ARG A C 1
ATOM 2032 O O . ARG A 1 254 ? 0.973 1.517 -12.326 1.00 96.38 254 ARG A O 1
ATOM 2039 N N . GLY A 1 255 ? -0.642 1.493 -10.772 1.00 96.88 255 GLY A N 1
ATOM 2040 C CA . GLY A 1 255 ? -1.266 0.245 -11.209 1.00 96.88 255 GLY A CA 1
ATOM 2041 C C . GLY A 1 255 ? -1.714 0.296 -12.672 1.00 96.88 255 GLY A C 1
ATOM 2042 O O . GLY A 1 255 ? -1.447 -0.642 -13.427 1.00 96.88 255 GLY A O 1
ATOM 2043 N N . ILE A 1 256 ? -2.315 1.410 -13.105 1.00 98.44 256 ILE A N 1
ATOM 2044 C CA . ILE A 1 256 ? -2.726 1.632 -14.502 1.00 98.44 256 ILE A CA 1
ATOM 2045 C C . ILE A 1 256 ? -1.514 1.679 -15.432 1.00 98.44 256 ILE A C 1
ATOM 2047 O O . ILE A 1 256 ? -1.526 1.013 -16.465 1.00 98.44 256 ILE A O 1
ATOM 2051 N N . LEU A 1 257 ? -0.462 2.421 -15.076 1.00 98.06 257 LEU A N 1
ATOM 2052 C CA . LEU A 1 257 ? 0.752 2.529 -15.897 1.00 98.06 257 LEU A CA 1
ATOM 2053 C C . LEU A 1 257 ? 1.386 1.159 -16.151 1.00 98.06 257 LEU A C 1
ATOM 2055 O O . LEU A 1 257 ? 1.634 0.778 -17.296 1.00 98.06 257 LEU A O 1
ATOM 2059 N N . VAL A 1 258 ? 1.581 0.387 -15.082 1.00 96.31 258 VAL A N 1
ATOM 2060 C CA . VAL A 1 258 ? 2.194 -0.941 -15.159 1.00 96.31 258 VAL A CA 1
ATOM 2061 C C . VAL A 1 258 ? 1.318 -1.901 -15.961 1.00 96.31 258 VAL A C 1
ATOM 2063 O O . VAL A 1 258 ? 1.815 -2.585 -16.853 1.00 96.31 258 VAL A O 1
ATOM 2066 N N . THR A 1 259 ? 0.020 -1.973 -15.655 1.00 97.75 259 THR A N 1
ATOM 2067 C CA . THR A 1 259 ? -0.897 -2.899 -16.343 1.00 97.75 259 THR A CA 1
ATOM 2068 C C . THR A 1 259 ? -1.029 -2.562 -17.824 1.00 97.75 259 THR A C 1
ATOM 2070 O O . THR A 1 259 ? -0.994 -3.476 -18.643 1.00 97.75 259 THR A O 1
ATOM 2073 N N . SER A 1 260 ? -1.077 -1.278 -18.185 1.00 97.75 260 SER A N 1
ATOM 2074 C CA . SER A 1 260 ? -1.082 -0.832 -19.587 1.00 97.75 260 SER A CA 1
ATOM 2075 C C . SER A 1 260 ? 0.202 -1.239 -20.314 1.00 97.75 260 SER A C 1
ATOM 2077 O O . SER A 1 260 ? 0.138 -1.737 -21.436 1.00 97.75 260 SER A O 1
ATOM 2079 N N . GLY A 1 261 ? 1.358 -1.102 -19.653 1.00 96.12 261 GLY A N 1
ATOM 2080 C CA . GLY A 1 261 ? 2.652 -1.558 -20.168 1.00 96.12 261 GLY A CA 1
ATOM 2081 C C . GLY A 1 261 ? 2.704 -3.058 -20.450 1.00 96.12 261 GLY A C 1
ATOM 2082 O O . GLY A 1 261 ? 3.153 -3.490 -21.511 1.00 96.12 261 GLY A O 1
ATOM 2083 N N . VAL A 1 262 ? 2.201 -3.869 -19.517 1.00 95.06 262 VAL A N 1
ATOM 2084 C CA . VAL A 1 262 ? 2.158 -5.332 -19.672 1.00 95.06 262 VAL A CA 1
ATOM 2085 C C . VAL A 1 262 ? 1.172 -5.759 -20.762 1.00 95.06 262 VAL A C 1
ATOM 2087 O O . VAL A 1 262 ? 1.480 -6.650 -21.549 1.00 95.06 262 VAL A O 1
ATOM 2090 N N . LEU A 1 263 ? 0.012 -5.105 -20.843 1.00 96.81 263 LEU A N 1
ATOM 2091 C CA . LEU A 1 263 ? -1.019 -5.376 -21.852 1.00 96.81 263 LEU A CA 1
ATOM 2092 C C . LEU A 1 263 ? -0.691 -4.792 -23.234 1.00 96.81 263 LEU A C 1
ATOM 2094 O O . LEU A 1 263 ? -1.469 -4.973 -24.166 1.00 96.81 263 LEU A O 1
ATOM 2098 N N . LYS A 1 264 ? 0.451 -4.108 -23.374 1.00 96.38 264 LYS A N 1
ATOM 2099 C CA . LYS A 1 264 ? 0.878 -3.429 -24.602 1.00 96.38 264 LYS A CA 1
ATOM 2100 C C . LYS A 1 264 ? -0.127 -2.372 -25.101 1.00 96.38 264 LYS A C 1
ATOM 2102 O O . LYS A 1 264 ? -0.192 -2.085 -26.294 1.00 96.38 264 LYS A O 1
ATOM 2107 N N . ASP A 1 265 ? -0.848 -1.720 -24.187 1.00 97.06 265 ASP A N 1
ATOM 2108 C CA . ASP A 1 265 ? -1.762 -0.611 -24.491 1.00 97.06 265 ASP A CA 1
ATOM 2109 C C . ASP A 1 265 ? -1.048 0.749 -24.371 1.00 97.06 265 ASP A C 1
ATOM 2111 O O . ASP A 1 265 ? -1.101 1.442 -23.348 1.00 97.06 265 ASP A O 1
ATOM 2115 N N . LEU A 1 266 ? -0.355 1.143 -25.445 1.00 96.75 266 LEU A N 1
ATOM 2116 C CA . LEU A 1 266 ? 0.382 2.411 -25.504 1.00 96.75 266 LEU A CA 1
ATOM 2117 C C . LEU A 1 266 ? -0.544 3.636 -25.414 1.00 96.75 266 LEU A C 1
ATOM 2119 O O . LEU A 1 266 ? -0.163 4.668 -24.856 1.00 96.75 266 LEU A O 1
ATOM 2123 N N . GLY A 1 267 ? -1.759 3.539 -25.961 1.00 97.56 267 GLY A N 1
ATOM 2124 C CA . GLY A 1 267 ? -2.736 4.627 -25.929 1.00 97.56 267 GLY A CA 1
ATOM 2125 C C . GLY A 1 267 ? -3.159 4.941 -24.497 1.00 97.56 267 GLY A C 1
ATOM 2126 O O . GLY A 1 267 ? -3.149 6.107 -24.078 1.00 97.56 267 GLY A O 1
ATOM 2127 N N . LYS A 1 268 ? -3.455 3.896 -23.716 1.00 97.25 268 LYS A N 1
ATOM 2128 C CA . LYS A 1 268 ? -3.756 4.034 -22.293 1.00 97.25 268 LYS A CA 1
ATOM 2129 C C . LYS A 1 268 ? -2.558 4.560 -21.519 1.00 97.25 268 LYS A C 1
ATOM 2131 O O . LYS A 1 268 ? -2.727 5.550 -20.806 1.00 97.25 268 LYS A O 1
ATOM 2136 N N . LEU A 1 269 ? -1.370 3.992 -21.731 1.00 97.38 269 LEU A N 1
ATOM 2137 C CA . LEU A 1 269 ? -0.138 4.427 -21.069 1.00 97.38 269 LEU A CA 1
ATOM 2138 C C . LEU A 1 269 ? 0.108 5.936 -21.250 1.00 97.38 269 LEU A C 1
ATOM 2140 O O . LEU A 1 269 ? 0.230 6.655 -20.259 1.00 97.38 269 LEU A O 1
ATOM 2144 N N . LYS A 1 270 ? 0.045 6.448 -22.487 1.00 98.00 270 LYS A N 1
ATOM 2145 C CA . LYS A 1 270 ? 0.188 7.888 -22.791 1.00 98.00 270 LYS A CA 1
ATOM 2146 C C . LYS A 1 270 ? -0.916 8.749 -22.177 1.00 98.00 270 LYS A C 1
ATOM 2148 O O . LYS A 1 270 ? -0.689 9.898 -21.794 1.00 98.00 270 LYS A O 1
ATOM 2153 N N . SER A 1 271 ? -2.150 8.245 -22.113 1.00 97.75 271 SER A N 1
ATOM 2154 C CA . SER A 1 271 ? -3.245 8.978 -21.464 1.00 97.75 271 SER A CA 1
ATOM 2155 C C . SER A 1 271 ? -3.031 9.108 -19.953 1.00 97.75 271 SER A C 1
ATOM 2157 O O . SER A 1 271 ? -3.218 10.193 -19.404 1.00 97.75 271 SER A O 1
ATOM 2159 N N . THR A 1 272 ? -2.564 8.043 -19.302 1.00 97.94 272 THR A N 1
ATOM 2160 C CA . THR A 1 272 ? -2.283 8.027 -17.864 1.00 97.94 272 THR A CA 1
ATOM 2161 C C . THR A 1 272 ? -1.023 8.815 -17.528 1.00 97.94 272 THR A C 1
ATOM 2163 O O . THR A 1 272 ? -1.012 9.521 -16.527 1.00 97.94 272 THR A O 1
ATOM 2166 N N . GLU A 1 273 ? 0.002 8.806 -18.381 1.00 98.12 273 GLU A N 1
ATOM 2167 C CA . GLU A 1 273 ? 1.166 9.686 -18.230 1.00 98.12 273 GLU A CA 1
ATOM 2168 C C . GLU A 1 273 ? 0.765 11.163 -18.198 1.00 98.12 273 GLU A C 1
ATOM 2170 O O . GLU A 1 273 ? 1.204 11.899 -17.316 1.00 98.12 273 GLU A O 1
ATOM 2175 N N . ARG A 1 274 ? -0.111 11.606 -19.110 1.00 98.06 274 ARG A N 1
ATOM 2176 C CA . ARG A 1 274 ? -0.632 12.983 -19.082 1.00 98.06 274 ARG A CA 1
ATOM 2177 C C . ARG A 1 274 ? -1.340 13.285 -17.763 1.00 98.06 274 ARG A C 1
ATOM 2179 O O . ARG A 1 274 ? -1.115 14.342 -17.183 1.00 98.06 274 ARG A O 1
ATOM 2186 N N . GLN A 1 275 ? -2.140 12.345 -17.261 1.00 96.50 275 GLN A N 1
ATOM 2187 C CA . GLN A 1 275 ? -2.810 12.483 -15.967 1.00 96.50 275 GLN A CA 1
ATOM 2188 C C . GLN A 1 275 ? -1.814 12.591 -14.802 1.00 96.50 275 GLN A C 1
ATOM 2190 O O . GLN A 1 275 ? -2.019 13.409 -13.907 1.00 96.50 275 GLN A O 1
ATOM 2195 N N . VAL A 1 276 ? -0.732 11.810 -14.826 1.00 97.31 276 VAL A N 1
ATOM 2196 C CA . VAL A 1 276 ? 0.352 11.868 -13.835 1.00 97.31 276 VAL A CA 1
ATOM 2197 C C . VAL A 1 276 ? 1.075 13.210 -13.885 1.00 97.31 276 VAL A C 1
ATOM 2199 O O . VAL A 1 276 ? 1.230 13.835 -12.840 1.00 97.31 276 VAL A O 1
ATOM 2202 N N . LYS A 1 277 ? 1.441 13.700 -15.075 1.00 96.56 277 LYS A N 1
ATOM 2203 C CA . LYS A 1 277 ? 2.077 15.019 -15.244 1.00 96.56 277 LYS A CA 1
ATOM 2204 C C . LYS A 1 277 ? 1.191 16.138 -14.707 1.00 96.56 277 LYS A C 1
ATOM 2206 O O . LYS A 1 277 ? 1.625 16.908 -13.860 1.00 96.56 277 LYS A O 1
ATOM 2211 N N . THR A 1 278 ? -0.088 16.148 -15.087 1.00 95.81 278 THR A N 1
ATOM 2212 C CA . THR A 1 278 ? -1.058 17.118 -14.561 1.00 95.81 278 THR A CA 1
ATOM 2213 C C . THR A 1 278 ? -1.213 17.025 -13.041 1.00 95.81 278 THR A C 1
ATOM 2215 O O . THR A 1 278 ? -1.367 18.050 -12.383 1.00 95.81 278 THR A O 1
ATOM 2218 N N . PHE A 1 279 ? -1.195 15.821 -12.463 1.00 94.75 279 PHE A N 1
ATOM 2219 C CA . PHE A 1 279 ? -1.245 15.656 -11.009 1.00 94.75 279 PHE A CA 1
ATOM 2220 C C . PHE A 1 279 ? 0.009 16.218 -10.332 1.00 94.75 279 PHE A C 1
ATOM 2222 O O . PHE A 1 279 ? -0.115 16.954 -9.357 1.00 94.75 279 PHE A O 1
ATOM 2229 N N . ILE A 1 280 ? 1.197 15.926 -10.863 1.00 94.25 280 ILE A N 1
ATOM 2230 C CA . ILE A 1 280 ? 2.464 16.444 -10.334 1.00 94.25 280 ILE A CA 1
ATOM 2231 C C . ILE A 1 280 ? 2.480 17.977 -10.379 1.00 94.25 280 ILE A C 1
ATOM 2233 O O . ILE A 1 280 ? 2.778 18.609 -9.370 1.00 94.25 280 ILE A O 1
ATOM 2237 N N . GLU A 1 281 ? 2.088 18.567 -11.509 1.00 94.50 281 GLU A N 1
ATOM 2238 C CA . GLU A 1 281 ? 2.042 20.021 -11.706 1.00 94.50 281 GLU A CA 1
ATOM 2239 C C . GLU A 1 281 ? 1.045 20.719 -10.775 1.00 94.50 281 GLU A C 1
ATOM 2241 O O . GLU A 1 281 ? 1.341 21.779 -10.230 1.00 94.50 281 GLU A O 1
ATOM 2246 N N . LYS A 1 282 ? -0.155 20.151 -10.599 1.00 93.38 282 LYS A N 1
ATOM 2247 C CA . LYS A 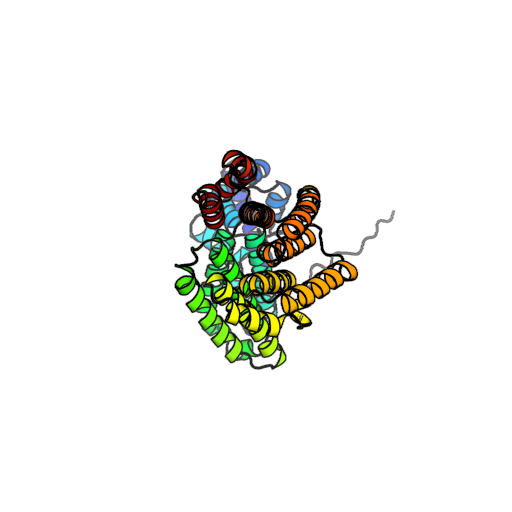1 282 ? -1.238 20.812 -9.852 1.00 93.38 282 LYS A CA 1
ATOM 2248 C C . LYS A 1 282 ? -1.204 20.550 -8.356 1.00 93.38 282 LYS A C 1
ATOM 2250 O O . LYS A 1 282 ? -1.659 21.391 -7.587 1.00 93.38 282 LYS A O 1
ATOM 2255 N N . SER A 1 283 ? -0.769 19.363 -7.949 1.00 90.31 283 SER A N 1
ATOM 2256 C CA . SER A 1 283 ? -0.836 18.924 -6.555 1.00 90.31 283 SER A CA 1
ATOM 2257 C C . SER A 1 283 ? 0.505 18.993 -5.841 1.00 90.31 283 SER A C 1
ATOM 2259 O O . SER A 1 283 ? 0.511 18.842 -4.623 1.00 90.31 283 SER A O 1
ATOM 2261 N N . SER A 1 284 ? 1.611 19.217 -6.563 1.00 90.25 284 SER A N 1
ATOM 2262 C CA . SER A 1 284 ? 2.968 19.297 -6.007 1.00 90.25 284 SER A CA 1
ATOM 2263 C C . SER A 1 284 ? 3.237 18.185 -4.982 1.00 90.25 284 SER A C 1
ATOM 2265 O O . SER A 1 284 ? 3.496 18.475 -3.811 1.00 90.25 284 SER A O 1
ATOM 2267 N N . PRO A 1 285 ? 3.106 16.901 -5.378 1.00 92.38 285 PRO A N 1
ATOM 2268 C CA . PRO A 1 285 ? 3.264 15.791 -4.451 1.00 92.38 285 PRO A CA 1
ATOM 2269 C C . PRO A 1 285 ? 4.664 15.804 -3.829 1.00 92.38 285 PRO A C 1
ATOM 2271 O O . PRO A 1 285 ? 5.623 16.308 -4.418 1.00 92.38 285 PRO A O 1
ATOM 2274 N N . SER A 1 286 ? 4.792 15.199 -2.646 1.00 93.06 286 SER A N 1
ATOM 2275 C CA . SER A 1 286 ? 6.094 15.030 -1.999 1.00 93.06 286 SER A CA 1
ATOM 2276 C C . SER A 1 286 ? 7.097 14.331 -2.916 1.00 93.06 286 SER A C 1
ATOM 2278 O O . SER A 1 286 ? 6.718 13.579 -3.822 1.00 93.06 286 SER A O 1
ATOM 2280 N N . ARG A 1 287 ? 8.397 14.528 -2.665 1.00 95.06 287 ARG A N 1
ATOM 2281 C CA . ARG A 1 287 ? 9.454 13.898 -3.473 1.00 95.06 287 ARG A CA 1
ATOM 2282 C C . ARG A 1 287 ? 9.301 12.380 -3.496 1.00 95.06 287 ARG A C 1
ATOM 2284 O O . ARG A 1 287 ? 9.425 11.780 -4.562 1.00 95.06 287 ARG A O 1
ATOM 2291 N N . THR A 1 288 ? 8.934 11.793 -2.355 1.00 92.12 288 THR A N 1
ATOM 2292 C CA . THR A 1 288 ? 8.640 10.364 -2.198 1.00 92.12 288 THR A CA 1
ATOM 2293 C C . THR A 1 288 ? 7.537 9.877 -3.135 1.00 92.12 288 THR A C 1
ATOM 2295 O O . THR A 1 288 ? 7.632 8.810 -3.738 1.00 92.12 288 THR A O 1
ATOM 2298 N N . ASN A 1 289 ? 6.466 10.652 -3.270 1.00 93.50 289 ASN A N 1
ATOM 2299 C CA . ASN A 1 289 ? 5.362 10.342 -4.172 1.00 93.50 289 ASN A CA 1
ATOM 2300 C C . ASN A 1 289 ? 5.720 10.602 -5.641 1.00 93.50 289 ASN A C 1
ATOM 2302 O O . ASN A 1 289 ? 5.308 9.843 -6.516 1.00 93.50 289 ASN A O 1
ATOM 2306 N N . HIS A 1 290 ? 6.507 11.641 -5.910 1.00 96.31 290 HIS A N 1
ATOM 2307 C CA . HIS A 1 290 ? 6.932 11.997 -7.256 1.00 96.31 290 HIS A CA 1
ATOM 2308 C C . HIS A 1 290 ? 7.826 10.908 -7.863 1.00 96.31 290 HIS A C 1
ATOM 2310 O O . HIS A 1 290 ? 7.478 10.358 -8.909 1.00 96.31 290 HIS A O 1
ATOM 2316 N N . PHE A 1 291 ? 8.919 10.513 -7.197 1.00 96.44 291 PHE A N 1
ATOM 2317 C CA . PHE A 1 291 ? 9.804 9.484 -7.760 1.00 96.44 291 PHE A CA 1
ATOM 2318 C C . PHE A 1 291 ? 9.087 8.141 -7.931 1.00 96.44 291 PHE A C 1
ATOM 2320 O O . PHE A 1 291 ? 9.385 7.384 -8.850 1.00 96.44 291 PHE A O 1
ATOM 2327 N N . TYR A 1 292 ? 8.104 7.857 -7.076 1.00 95.25 292 TYR A N 1
ATOM 2328 C CA . TYR A 1 292 ? 7.311 6.640 -7.160 1.00 95.25 292 TYR A CA 1
ATOM 2329 C C . TYR A 1 292 ? 6.370 6.614 -8.376 1.00 95.25 292 TYR A C 1
ATOM 2331 O O . TYR A 1 292 ? 6.176 5.570 -8.996 1.00 95.25 292 TYR A O 1
ATOM 2339 N N . LEU A 1 293 ? 5.830 7.768 -8.777 1.00 97.25 293 LEU A N 1
ATOM 2340 C CA . LEU A 1 293 ? 5.078 7.896 -10.030 1.00 97.25 293 LEU A CA 1
ATOM 2341 C C . LEU A 1 293 ? 5.988 7.752 -11.258 1.00 97.25 293 LEU A C 1
ATOM 2343 O O . LEU A 1 293 ? 5.593 7.098 -12.226 1.00 97.25 293 LEU A O 1
ATOM 2347 N N . LEU A 1 294 ? 7.203 8.310 -11.210 1.00 97.81 294 LEU A N 1
ATOM 2348 C CA . LEU A 1 294 ? 8.202 8.143 -12.273 1.00 97.81 294 LEU A CA 1
ATOM 2349 C C . LEU A 1 294 ? 8.643 6.681 -12.419 1.00 97.81 294 LEU A C 1
ATOM 2351 O O . LEU A 1 294 ? 8.724 6.178 -13.536 1.00 97.81 294 LEU A O 1
ATOM 2355 N N . GLU A 1 295 ? 8.839 5.965 -11.309 1.00 97.25 295 GLU A N 1
ATOM 2356 C CA . GLU A 1 295 ? 9.095 4.519 -11.321 1.00 97.25 295 GLU A CA 1
ATOM 2357 C C . GLU A 1 295 ? 7.947 3.751 -11.994 1.00 97.25 295 GLU A C 1
ATOM 2359 O O . GLU A 1 295 ? 8.190 2.875 -12.827 1.00 97.25 295 GLU A O 1
ATOM 2364 N N . GLY A 1 296 ? 6.694 4.112 -11.697 1.00 97.00 296 GLY A N 1
ATOM 2365 C CA . GLY A 1 296 ? 5.520 3.541 -12.354 1.00 97.00 296 GLY A CA 1
ATOM 2366 C C . GLY A 1 296 ? 5.509 3.769 -13.866 1.00 97.00 296 GLY A C 1
ATOM 2367 O O . GLY A 1 296 ? 5.194 2.849 -14.627 1.00 97.00 296 GLY A O 1
ATOM 2368 N N . LEU A 1 297 ? 5.878 4.979 -14.301 1.00 97.75 297 LEU A N 1
ATOM 2369 C CA . LEU A 1 297 ? 5.990 5.337 -15.716 1.00 97.75 297 LEU A CA 1
ATOM 2370 C C . LEU A 1 297 ? 7.084 4.526 -16.401 1.00 97.75 297 LEU A C 1
ATOM 2372 O O . LEU A 1 297 ? 6.818 3.911 -17.434 1.00 97.75 297 LEU A O 1
ATOM 2376 N N . ALA A 1 298 ? 8.274 4.467 -15.803 1.00 97.69 298 ALA A N 1
ATOM 2377 C CA . ALA A 1 298 ? 9.389 3.685 -16.319 1.00 97.69 298 ALA A CA 1
ATOM 2378 C C . ALA A 1 298 ? 8.976 2.225 -16.515 1.00 97.69 298 ALA A C 1
ATOM 2380 O O . ALA A 1 298 ? 9.125 1.650 -17.592 1.00 97.69 298 ALA A O 1
ATOM 2381 N N . ARG A 1 299 ? 8.325 1.642 -15.507 1.00 95.25 299 ARG A N 1
ATOM 2382 C CA . ARG A 1 299 ? 7.867 0.255 -15.565 1.00 95.25 299 ARG A CA 1
ATOM 2383 C C . ARG A 1 299 ? 6.835 -0.002 -16.664 1.00 95.25 299 ARG A C 1
ATOM 2385 O O . ARG A 1 299 ? 6.840 -1.088 -17.243 1.00 95.25 299 ARG A O 1
ATOM 2392 N N . GLY A 1 300 ? 5.970 0.971 -16.950 1.00 96.19 300 GLY A N 1
ATOM 2393 C CA . GLY A 1 300 ? 5.038 0.915 -18.076 1.00 96.19 300 GLY A CA 1
ATOM 2394 C C . GLY A 1 300 ? 5.744 1.014 -19.432 1.00 96.19 300 GLY A C 1
ATOM 2395 O O . GLY A 1 300 ? 5.438 0.244 -20.342 1.00 96.19 300 GLY A O 1
ATOM 2396 N N . TYR A 1 301 ? 6.715 1.922 -19.556 1.00 96.75 301 TYR A N 1
ATOM 2397 C CA . TYR A 1 301 ? 7.433 2.193 -20.804 1.00 96.75 301 TYR A CA 1
ATOM 2398 C C . TYR A 1 301 ? 8.525 1.191 -21.145 1.00 96.75 301 TYR A C 1
ATOM 2400 O O . TYR A 1 301 ? 8.848 1.061 -22.320 1.00 96.75 301 TYR A O 1
ATOM 2408 N N . LYS A 1 302 ? 9.039 0.438 -20.172 1.00 93.31 302 LYS A N 1
ATOM 2409 C CA . LYS A 1 302 ? 10.107 -0.552 -20.356 1.00 93.31 302 LYS A CA 1
ATOM 2410 C C . LYS A 1 302 ? 9.973 -1.406 -21.624 1.00 93.31 302 LYS A C 1
ATOM 2412 O O . LYS A 1 302 ? 10.961 -1.643 -22.300 1.00 93.31 302 LYS A O 1
ATOM 2417 N N . ASN A 1 303 ? 8.769 -1.887 -21.933 1.00 85.31 303 ASN A N 1
ATOM 2418 C CA . ASN A 1 303 ? 8.538 -2.792 -23.068 1.00 85.31 303 ASN A CA 1
ATOM 2419 C C . ASN A 1 303 ? 8.286 -2.069 -24.406 1.00 85.31 303 ASN A C 1
ATOM 2421 O O . ASN A 1 303 ? 8.135 -2.732 -25.429 1.00 85.31 303 ASN A O 1
ATOM 2425 N N . PHE A 1 304 ? 8.169 -0.741 -24.398 1.00 92.75 304 PHE A N 1
ATOM 2426 C CA . PHE A 1 304 ? 7.914 0.086 -25.581 1.00 92.75 304 PHE A CA 1
ATOM 2427 C C . PHE A 1 304 ? 9.117 0.944 -25.958 1.00 92.75 304 PHE A C 1
ATOM 2429 O O . PHE A 1 304 ? 9.418 1.098 -27.135 1.00 92.75 304 PHE A O 1
ATOM 2436 N N . ASP A 1 305 ? 9.761 1.524 -24.949 1.00 93.94 305 ASP A N 1
ATOM 2437 C CA . ASP A 1 305 ? 10.882 2.443 -25.073 1.00 93.94 305 ASP A CA 1
ATOM 2438 C C . ASP A 1 305 ? 11.797 2.281 -23.841 1.00 93.94 305 ASP A C 1
ATOM 2440 O O . ASP A 1 305 ? 11.647 2.994 -22.837 1.00 93.94 305 ASP A O 1
ATOM 2444 N N . PRO A 1 306 ? 12.720 1.298 -23.870 1.00 91.00 306 PRO A N 1
ATOM 2445 C CA . PRO A 1 306 ? 13.663 1.067 -22.779 1.00 91.00 306 PRO A CA 1
ATOM 2446 C C . PRO A 1 306 ? 14.537 2.290 -22.473 1.00 91.00 306 PRO A C 1
ATOM 2448 O O . PRO A 1 306 ? 14.821 2.561 -21.308 1.00 91.00 306 PRO A O 1
ATOM 2451 N N . ALA A 1 307 ? 14.920 3.067 -23.491 1.00 91.44 307 ALA A N 1
ATOM 2452 C CA . ALA A 1 307 ? 15.738 4.264 -23.311 1.00 91.44 307 ALA A CA 1
ATOM 2453 C C . ALA A 1 307 ? 14.975 5.346 -22.533 1.00 91.44 307 ALA A C 1
ATOM 2455 O O . ALA A 1 307 ? 15.500 5.916 -21.572 1.00 91.44 307 ALA A O 1
ATOM 2456 N N . TYR A 1 308 ? 13.708 5.586 -22.881 1.00 95.25 308 TYR A N 1
ATOM 2457 C CA . TYR A 1 308 ? 12.857 6.500 -22.123 1.00 95.25 308 TYR A CA 1
ATOM 2458 C C . TYR A 1 308 ? 12.582 5.994 -20.702 1.00 95.25 308 TYR A C 1
ATOM 2460 O O . TYR A 1 308 ? 12.615 6.778 -19.752 1.00 95.25 308 TYR A O 1
ATOM 2468 N N . SER A 1 309 ? 12.387 4.683 -20.532 1.00 95.94 309 SER A N 1
ATOM 2469 C CA . SER A 1 309 ? 12.278 4.058 -19.209 1.00 95.94 309 SER A CA 1
ATOM 2470 C C . SER A 1 309 ? 13.510 4.335 -18.341 1.00 95.94 309 SER A C 1
ATOM 2472 O O . SER A 1 309 ? 13.357 4.711 -17.181 1.00 95.94 309 SER A O 1
ATOM 2474 N N . LEU A 1 310 ? 14.724 4.180 -18.877 1.00 94.06 310 LEU A N 1
ATOM 2475 C CA . LEU A 1 310 ? 15.966 4.456 -18.143 1.00 94.06 310 LEU A CA 1
ATOM 2476 C C . LEU A 1 310 ? 16.095 5.938 -17.767 1.00 94.06 310 LEU A C 1
ATOM 2478 O O . LEU A 1 310 ? 16.449 6.243 -16.630 1.00 94.06 310 LEU A O 1
ATOM 2482 N N . LYS A 1 311 ? 15.714 6.858 -18.660 1.00 97.00 311 LYS A N 1
ATOM 2483 C CA . LYS A 1 311 ? 15.696 8.300 -18.361 1.00 97.00 311 LYS A CA 1
ATOM 2484 C C . LYS A 1 311 ? 14.752 8.648 -17.203 1.00 97.00 311 LYS A C 1
ATOM 2486 O O . LYS A 1 311 ? 15.104 9.434 -16.328 1.00 97.00 311 LYS A O 1
ATOM 2491 N N . LEU A 1 312 ? 13.559 8.051 -17.177 1.00 97.75 312 LEU A N 1
ATOM 2492 C CA . LEU A 1 312 ? 12.607 8.223 -16.073 1.00 97.75 312 LEU A CA 1
ATOM 2493 C C . LEU A 1 312 ? 13.170 7.697 -14.744 1.00 97.75 312 LEU A C 1
ATOM 2495 O O . LEU A 1 312 ? 12.934 8.292 -13.693 1.00 97.75 312 LEU A O 1
ATOM 2499 N N . LEU A 1 313 ? 13.919 6.592 -14.783 1.00 97.06 313 LEU A N 1
ATOM 2500 C CA . LEU A 1 313 ? 14.559 6.011 -13.601 1.00 97.06 313 LEU A CA 1
ATOM 2501 C C . LEU A 1 313 ? 15.709 6.870 -13.078 1.00 97.06 313 LEU A C 1
ATOM 2503 O O . LEU A 1 313 ? 15.846 7.001 -11.866 1.00 97.06 313 LEU A O 1
ATOM 2507 N N . GLU A 1 314 ? 16.496 7.482 -13.961 1.00 96.56 314 GLU A N 1
ATOM 2508 C CA . GLU A 1 314 ? 17.544 8.436 -13.584 1.00 96.56 314 GLU A CA 1
ATOM 2509 C C . GLU A 1 314 ? 16.950 9.643 -12.838 1.00 96.56 314 GLU A C 1
ATOM 2511 O O . GLU A 1 314 ? 17.405 10.006 -11.749 1.00 96.56 314 GLU A O 1
ATOM 2516 N N . GLU A 1 315 ? 15.865 10.214 -13.368 1.00 97.44 315 GLU A N 1
ATOM 2517 C CA . GLU A 1 315 ? 15.139 11.305 -12.713 1.00 97.44 315 GLU A CA 1
ATOM 2518 C C . GLU A 1 315 ? 14.569 10.869 -11.352 1.00 97.44 315 GLU A C 1
ATOM 2520 O O . GLU A 1 315 ? 14.746 11.557 -10.336 1.00 97.44 315 GLU A O 1
ATOM 2525 N N . ALA A 1 316 ? 13.943 9.688 -11.300 1.00 97.50 316 ALA A N 1
ATOM 2526 C CA . ALA A 1 316 ? 13.430 9.108 -10.064 1.00 97.50 316 ALA A CA 1
ATOM 2527 C C . ALA A 1 316 ? 14.542 8.895 -9.021 1.00 97.50 316 ALA A C 1
ATOM 2529 O O . ALA A 1 316 ? 14.337 9.177 -7.839 1.00 97.50 316 ALA A O 1
ATOM 2530 N N . TRP A 1 317 ? 15.735 8.465 -9.438 1.00 96.25 317 TRP A N 1
ATOM 2531 C CA . TRP A 1 317 ? 16.886 8.258 -8.558 1.00 96.25 317 TRP A CA 1
ATOM 2532 C C . TRP A 1 317 ? 17.378 9.561 -7.922 1.00 96.25 317 TRP A C 1
ATOM 2534 O O . TRP A 1 317 ? 17.633 9.627 -6.711 1.00 96.25 317 TRP A O 1
ATOM 2544 N N . GLY A 1 318 ? 17.454 10.628 -8.723 1.00 96.62 318 GLY A N 1
ATOM 2545 C CA . GLY A 1 318 ? 17.814 11.962 -8.245 1.00 96.62 318 GLY A CA 1
ATOM 2546 C C . GLY A 1 318 ? 16.824 12.501 -7.207 1.00 96.62 318 GLY A C 1
ATOM 2547 O O . GLY A 1 318 ? 17.231 13.116 -6.216 1.00 96.62 318 GLY A O 1
ATOM 2548 N N . LEU A 1 319 ? 15.526 12.242 -7.393 1.00 96.69 319 LEU A N 1
ATOM 2549 C CA . LEU A 1 319 ? 14.486 12.601 -6.426 1.00 96.69 319 LEU A CA 1
ATOM 2550 C C . LEU A 1 319 ? 14.534 11.734 -5.163 1.00 96.69 319 LEU A C 1
ATOM 2552 O O . LEU A 1 319 ? 14.483 12.285 -4.065 1.00 96.69 319 LEU A O 1
ATOM 2556 N N . MET A 1 320 ? 14.675 10.414 -5.299 1.00 95.44 320 MET A N 1
ATOM 2557 C CA . MET A 1 320 ? 14.773 9.468 -4.180 1.00 95.44 320 MET A CA 1
ATOM 2558 C C . MET A 1 320 ? 15.933 9.827 -3.245 1.00 95.44 320 MET A C 1
ATOM 2560 O O . MET A 1 320 ? 15.749 9.915 -2.032 1.00 95.44 320 MET A O 1
ATOM 2564 N N . THR A 1 321 ? 17.103 10.149 -3.805 1.00 94.25 321 THR A N 1
ATOM 2565 C CA . THR A 1 321 ? 18.294 10.518 -3.021 1.00 94.25 321 THR A CA 1
ATOM 2566 C C . THR A 1 321 ? 18.040 11.743 -2.138 1.00 94.25 321 THR A C 1
ATOM 2568 O O . THR A 1 321 ? 18.488 11.793 -0.992 1.00 94.25 321 THR A O 1
ATOM 2571 N N . LYS A 1 322 ? 17.289 12.726 -2.651 1.00 94.69 322 LYS A N 1
ATOM 2572 C CA . LYS A 1 322 ? 16.872 13.915 -1.892 1.00 94.69 322 LYS A CA 1
ATOM 2573 C C . LYS A 1 322 ? 15.783 13.573 -0.873 1.00 94.69 322 LYS A C 1
ATOM 2575 O O . LYS A 1 322 ? 15.825 14.085 0.241 1.00 94.69 322 LYS A O 1
ATOM 2580 N N . ALA A 1 323 ? 14.853 12.695 -1.249 1.00 93.06 323 ALA A N 1
ATOM 2581 C CA . ALA A 1 323 ? 13.724 12.281 -0.425 1.00 93.06 323 ALA A CA 1
ATOM 2582 C C . ALA A 1 323 ? 14.134 11.511 0.836 1.00 93.06 323 ALA A C 1
ATOM 2584 O O . ALA A 1 323 ? 13.400 11.556 1.808 1.00 93.06 323 ALA A O 1
ATOM 2585 N N . ARG A 1 324 ? 15.313 10.870 0.884 1.00 88.06 324 ARG A N 1
ATOM 2586 C CA . ARG A 1 324 ? 15.818 10.151 2.080 1.00 88.06 324 ARG A CA 1
ATOM 2587 C C . ARG A 1 324 ? 15.853 10.980 3.372 1.00 88.06 324 ARG A C 1
ATOM 2589 O O . ARG A 1 324 ? 15.983 10.410 4.451 1.00 88.06 324 ARG A O 1
ATOM 2596 N N . ARG A 1 325 ? 15.818 12.310 3.261 1.00 85.31 325 ARG A N 1
ATOM 2597 C CA . ARG A 1 325 ? 15.816 13.254 4.391 1.00 85.31 325 ARG A CA 1
ATOM 2598 C C . ARG A 1 325 ? 14.420 13.768 4.747 1.00 85.31 325 ARG A C 1
ATOM 2600 O O . ARG A 1 325 ? 14.305 14.527 5.701 1.00 85.31 325 ARG A O 1
ATOM 2607 N N . ASP A 1 326 ? 13.407 13.415 3.963 1.00 83.25 326 ASP A N 1
ATOM 2608 C CA . ASP A 1 326 ? 12.037 13.876 4.149 1.00 83.25 326 ASP A CA 1
ATOM 2609 C C . ASP A 1 326 ? 11.317 12.962 5.156 1.00 83.25 326 ASP A C 1
ATOM 2611 O O . ASP A 1 326 ? 11.504 11.744 5.151 1.00 83.25 326 ASP A O 1
ATOM 2615 N N . ASP A 1 327 ? 10.464 13.542 6.004 1.00 75.75 327 ASP A N 1
ATOM 2616 C CA . ASP A 1 327 ? 9.735 12.806 7.054 1.00 75.75 327 ASP A CA 1
ATOM 2617 C C . ASP A 1 327 ? 8.783 11.736 6.495 1.00 75.75 327 ASP A C 1
ATOM 2619 O O . ASP A 1 327 ? 8.406 10.792 7.189 1.00 75.75 327 ASP A O 1
ATOM 2623 N N . ASP A 1 328 ? 8.372 11.884 5.234 1.00 77.88 328 ASP A N 1
ATOM 2624 C CA . ASP A 1 328 ? 7.468 10.966 4.547 1.00 77.88 328 ASP A CA 1
ATOM 2625 C C . ASP A 1 328 ? 8.197 9.918 3.693 1.00 77.88 328 ASP A C 1
ATOM 2627 O O . ASP A 1 328 ? 7.554 9.226 2.900 1.00 77.88 328 ASP A O 1
ATOM 2631 N N . TYR A 1 329 ? 9.523 9.803 3.830 1.00 83.00 329 TYR A N 1
ATOM 2632 C CA . TYR A 1 329 ? 10.327 8.849 3.077 1.00 83.00 329 TYR A CA 1
ATOM 2633 C C . TYR A 1 329 ? 9.931 7.401 3.363 1.00 83.00 329 TYR A C 1
ATOM 2635 O O . TYR A 1 329 ? 9.857 6.965 4.511 1.00 83.00 329 TYR A O 1
ATOM 2643 N N . LEU A 1 330 ? 9.749 6.622 2.295 1.00 82.75 330 LEU A N 1
ATOM 2644 C CA . LEU A 1 330 ? 9.355 5.219 2.379 1.00 82.75 330 LEU A CA 1
ATOM 2645 C C . LEU A 1 330 ? 10.432 4.335 1.753 1.00 82.75 330 LEU A C 1
ATOM 2647 O O . LEU A 1 330 ? 10.550 4.259 0.527 1.00 82.75 330 LEU A O 1
ATOM 2651 N N . LEU A 1 331 ? 11.178 3.619 2.598 1.00 83.12 331 LEU A N 1
ATOM 2652 C CA . LEU A 1 331 ? 12.278 2.744 2.177 1.00 83.12 331 LEU A CA 1
ATOM 2653 C C . LEU A 1 331 ? 11.838 1.688 1.151 1.00 83.12 331 LEU A C 1
ATOM 2655 O O . LEU A 1 331 ? 12.559 1.391 0.202 1.00 83.12 331 LEU A O 1
ATOM 2659 N N . ILE A 1 332 ? 10.621 1.158 1.288 1.00 83.25 332 ILE A N 1
ATOM 2660 C CA . ILE A 1 332 ? 10.084 0.152 0.364 1.00 83.25 332 ILE A CA 1
ATOM 2661 C C . ILE A 1 332 ? 9.996 0.661 -1.085 1.00 83.25 332 ILE A C 1
ATOM 2663 O O . ILE A 1 332 ? 10.141 -0.111 -2.032 1.00 83.25 332 ILE A O 1
ATOM 2667 N N . ARG A 1 333 ? 9.807 1.970 -1.292 1.00 89.94 333 ARG A N 1
ATOM 2668 C CA . ARG A 1 333 ? 9.721 2.560 -2.637 1.00 89.94 333 ARG A CA 1
ATOM 2669 C C . ARG A 1 333 ? 11.084 2.659 -3.313 1.00 89.94 333 ARG A C 1
ATOM 2671 O O . ARG A 1 333 ? 11.157 2.511 -4.529 1.00 89.94 333 ARG A O 1
ATOM 2678 N N . GLU A 1 334 ? 12.157 2.840 -2.546 1.00 90.94 334 GLU A N 1
ATOM 2679 C CA . GLU A 1 334 ? 13.532 2.735 -3.052 1.00 90.94 334 GLU A CA 1
ATOM 2680 C C . GLU A 1 334 ? 13.824 1.315 -3.542 1.00 90.94 334 GLU A C 1
ATOM 2682 O O . GLU A 1 334 ? 14.307 1.129 -4.659 1.00 90.94 334 GLU A O 1
ATOM 2687 N N . VAL A 1 335 ? 13.449 0.306 -2.752 1.00 90.12 335 VAL A N 1
ATOM 2688 C CA . VAL A 1 335 ? 13.595 -1.107 -3.133 1.00 90.12 335 VAL A CA 1
ATOM 2689 C C . VAL A 1 335 ? 12.862 -1.396 -4.447 1.00 90.12 335 VAL A C 1
ATOM 2691 O O . VAL A 1 335 ? 13.387 -2.058 -5.346 1.00 90.12 335 VAL A O 1
ATOM 2694 N N . GLN A 1 336 ? 11.647 -0.867 -4.593 1.00 90.75 336 GLN A N 1
ATOM 2695 C CA . GLN A 1 336 ? 10.857 -1.020 -5.812 1.00 90.75 336 GLN A CA 1
ATOM 2696 C C . GLN A 1 336 ? 11.472 -0.291 -7.015 1.00 90.75 336 GLN A C 1
ATOM 2698 O O . GLN A 1 336 ? 11.450 -0.855 -8.110 1.00 90.75 336 GLN A O 1
ATOM 2703 N N . LEU A 1 337 ? 12.044 0.902 -6.818 1.00 94.50 337 LEU A N 1
ATOM 2704 C CA . LEU A 1 337 ? 12.766 1.653 -7.849 1.00 94.50 337 LEU A CA 1
ATOM 2705 C C . LEU A 1 337 ? 13.961 0.863 -8.385 1.00 94.50 337 LEU A C 1
ATOM 2707 O O . LEU A 1 337 ? 14.086 0.703 -9.598 1.00 94.50 337 LEU A O 1
ATOM 2711 N N . VAL A 1 338 ? 14.787 0.310 -7.496 1.00 93.44 338 VAL A N 1
ATOM 2712 C CA . VAL A 1 338 ? 15.961 -0.496 -7.868 1.00 93.44 338 VAL A CA 1
ATOM 2713 C C . VAL A 1 338 ? 15.546 -1.733 -8.652 1.00 93.44 338 VAL A C 1
ATOM 2715 O O . VAL A 1 338 ? 16.077 -1.996 -9.729 1.00 93.44 338 VAL A O 1
ATOM 2718 N N . ARG A 1 339 ? 14.529 -2.457 -8.176 1.00 92.62 339 ARG A N 1
ATOM 2719 C CA . ARG A 1 339 ? 13.989 -3.615 -8.899 1.00 92.62 339 ARG A CA 1
ATOM 2720 C C . ARG A 1 339 ? 13.530 -3.232 -10.311 1.00 92.62 339 ARG A C 1
ATOM 2722 O O . ARG A 1 339 ? 13.785 -3.967 -11.260 1.00 92.62 339 ARG A O 1
ATOM 2729 N N . THR A 1 340 ? 12.867 -2.089 -10.473 1.00 93.69 340 THR A N 1
ATOM 2730 C CA . THR A 1 340 ? 12.429 -1.610 -11.792 1.00 93.69 340 THR A CA 1
ATOM 2731 C C . THR A 1 340 ? 13.602 -1.180 -12.671 1.00 93.69 340 THR A C 1
ATOM 2733 O O . THR A 1 340 ? 13.560 -1.432 -13.875 1.00 93.69 340 THR A O 1
ATOM 2736 N N . ALA A 1 341 ? 14.666 -0.623 -12.092 1.00 92.81 341 ALA A N 1
ATOM 2737 C CA . ALA A 1 341 ? 15.899 -0.324 -12.814 1.00 92.81 341 ALA A CA 1
ATOM 2738 C C . ALA A 1 341 ? 16.567 -1.588 -13.363 1.00 92.81 341 ALA A C 1
ATOM 2740 O O . ALA A 1 341 ? 16.856 -1.640 -14.557 1.00 92.81 341 ALA A O 1
ATOM 2741 N N . LEU A 1 342 ? 16.694 -2.640 -12.550 1.00 92.12 342 LEU A N 1
ATOM 2742 C CA . LEU A 1 342 ? 17.192 -3.944 -13.005 1.00 92.12 342 LEU A CA 1
ATOM 2743 C C . LEU A 1 342 ? 16.337 -4.499 -14.152 1.00 92.12 342 LEU A C 1
ATOM 2745 O O . LEU A 1 342 ? 16.861 -4.893 -15.189 1.00 92.12 342 LEU A O 1
ATOM 2749 N N . MET A 1 343 ? 15.006 -4.455 -14.012 1.00 90.75 343 MET A N 1
ATOM 2750 C CA . MET A 1 343 ? 14.093 -4.879 -15.078 1.00 90.75 343 MET A CA 1
ATOM 2751 C C . MET A 1 343 ? 14.315 -4.095 -16.380 1.00 90.75 343 MET A C 1
ATOM 2753 O O . MET A 1 343 ? 14.243 -4.689 -17.454 1.00 90.75 343 MET A O 1
ATOM 2757 N N . ALA A 1 344 ? 14.514 -2.776 -16.299 1.00 90.50 344 ALA A N 1
ATOM 2758 C CA . ALA A 1 344 ? 14.706 -1.912 -17.461 1.00 90.50 344 ALA A CA 1
ATOM 2759 C C . ALA A 1 344 ? 16.064 -2.129 -18.138 1.00 90.50 344 ALA A C 1
ATOM 2761 O O . ALA A 1 344 ? 16.111 -2.164 -19.363 1.00 90.50 344 ALA A O 1
ATOM 2762 N N . LEU A 1 345 ? 17.130 -2.335 -17.360 1.00 88.94 345 LEU A N 1
ATOM 2763 C CA . LEU A 1 345 ? 18.461 -2.675 -17.866 1.00 88.94 345 LEU A CA 1
ATOM 2764 C C . LEU A 1 345 ? 18.440 -3.994 -18.643 1.00 88.94 345 LEU A C 1
ATOM 2766 O O . LEU A 1 345 ? 18.861 -4.023 -19.797 1.00 88.94 345 LEU A O 1
ATOM 2770 N N . ILE A 1 346 ? 17.839 -5.040 -18.067 1.00 87.75 346 ILE A N 1
ATOM 2771 C CA . ILE A 1 346 ? 17.665 -6.335 -18.742 1.00 87.75 346 ILE A CA 1
ATOM 2772 C C . ILE A 1 346 ? 16.872 -6.164 -20.046 1.00 87.75 346 ILE A C 1
ATOM 2774 O O . ILE A 1 346 ? 17.258 -6.681 -21.090 1.00 87.75 346 ILE A O 1
ATOM 2778 N N . ALA A 1 347 ? 15.782 -5.387 -20.025 1.00 87.00 347 ALA A N 1
ATOM 2779 C CA . ALA A 1 347 ? 14.986 -5.118 -21.227 1.00 87.00 347 ALA A CA 1
ATOM 2780 C C . ALA A 1 347 ? 15.730 -4.288 -22.290 1.00 87.00 347 ALA A C 1
ATOM 2782 O O . ALA A 1 347 ? 15.396 -4.375 -23.469 1.00 87.00 347 ALA A O 1
ATOM 2783 N N . ALA A 1 348 ? 16.724 -3.494 -21.887 1.00 86.25 348 ALA A N 1
ATOM 2784 C CA . ALA A 1 348 ? 17.605 -2.747 -22.780 1.00 86.25 348 ALA A CA 1
ATOM 2785 C C . ALA A 1 348 ? 18.786 -3.587 -23.311 1.00 86.25 348 ALA A C 1
ATOM 2787 O O . ALA A 1 348 ? 19.595 -3.067 -24.076 1.00 86.25 348 ALA A O 1
ATOM 2788 N N . GLY A 1 349 ? 18.882 -4.867 -22.933 1.00 83.88 349 GLY A N 1
ATOM 2789 C CA . GLY A 1 349 ? 19.943 -5.779 -23.365 1.00 83.88 349 GLY A CA 1
ATOM 2790 C C . GLY A 1 349 ? 21.199 -5.760 -22.490 1.00 83.88 349 GLY A C 1
ATOM 2791 O O . GLY A 1 349 ? 22.197 -6.368 -22.868 1.00 83.88 349 GLY A O 1
ATOM 2792 N N . GLU A 1 350 ? 21.179 -5.091 -21.332 1.00 79.94 350 GLU A N 1
ATOM 2793 C CA . GLU A 1 350 ? 22.262 -5.212 -20.354 1.00 79.94 350 GLU A CA 1
ATOM 2794 C C . GLU A 1 350 ? 22.188 -6.576 -19.676 1.00 79.94 350 GLU A C 1
ATOM 2796 O O . GLU A 1 350 ? 21.157 -6.973 -19.131 1.00 79.94 350 GLU A O 1
ATOM 2801 N N . SER A 1 351 ? 23.302 -7.289 -19.714 1.00 70.06 351 SER A N 1
ATOM 2802 C CA . SER A 1 351 ? 23.348 -8.692 -19.334 1.00 70.06 351 SER A CA 1
ATOM 2803 C C . SER A 1 351 ? 24.612 -9.052 -18.552 1.00 70.06 351 SER A C 1
ATOM 2805 O O . SER A 1 351 ? 24.795 -10.204 -18.158 1.00 70.06 351 SER A O 1
ATOM 2807 N N . ARG A 1 352 ? 25.471 -8.057 -18.271 1.00 76.19 352 ARG A N 1
ATOM 2808 C CA . ARG A 1 352 ? 26.674 -8.217 -17.451 1.00 76.19 352 ARG A CA 1
ATOM 2809 C C . ARG A 1 352 ? 26.274 -8.407 -15.983 1.00 76.19 352 ARG A C 1
ATOM 2811 O O . ARG A 1 352 ? 25.766 -7.455 -15.382 1.00 76.19 352 ARG A O 1
ATOM 2818 N N . PRO A 1 353 ? 26.552 -9.576 -15.372 1.00 72.06 353 PRO A N 1
ATOM 2819 C CA . PRO A 1 353 ? 26.166 -9.851 -13.987 1.00 72.06 353 PRO A CA 1
ATOM 2820 C C . PRO A 1 353 ? 26.722 -8.820 -13.004 1.00 72.06 353 PRO A C 1
ATOM 2822 O O . PRO A 1 353 ? 26.001 -8.353 -12.133 1.00 72.06 353 PRO A O 1
ATOM 2825 N N . THR A 1 354 ? 27.959 -8.364 -13.217 1.00 74.31 354 THR A N 1
ATOM 2826 C CA . THR A 1 354 ? 28.624 -7.375 -12.357 1.00 74.31 354 THR A CA 1
ATOM 2827 C C . THR A 1 354 ? 27.884 -6.038 -12.291 1.00 74.31 354 THR A C 1
ATOM 2829 O O . THR A 1 354 ? 27.701 -5.496 -11.207 1.00 74.31 354 THR A O 1
ATOM 2832 N N . ALA A 1 355 ? 27.390 -5.521 -13.421 1.00 75.06 355 ALA A N 1
ATOM 2833 C CA . ALA A 1 355 ? 26.654 -4.254 -13.455 1.00 75.06 355 ALA A CA 1
ATOM 2834 C C . ALA A 1 355 ? 25.282 -4.361 -12.761 1.00 75.06 355 ALA A C 1
ATOM 2836 O O . ALA A 1 355 ? 24.826 -3.419 -12.110 1.00 75.06 355 ALA A O 1
ATOM 2837 N N . LEU A 1 356 ? 24.622 -5.518 -12.877 1.00 82.50 356 LEU A N 1
ATOM 2838 C CA . LEU A 1 356 ? 23.357 -5.783 -12.191 1.00 82.50 356 LEU A CA 1
ATOM 2839 C C . LEU A 1 356 ? 23.571 -5.986 -10.682 1.00 82.50 356 LEU A C 1
ATOM 2841 O O . LEU A 1 356 ? 22.805 -5.452 -9.877 1.00 82.50 356 LEU A O 1
ATOM 2845 N N . GLU A 1 357 ? 24.627 -6.698 -10.288 1.00 84.81 357 GLU A N 1
ATOM 2846 C CA . GLU A 1 357 ? 25.011 -6.924 -8.890 1.00 84.81 357 GLU A CA 1
ATOM 2847 C C . GLU A 1 357 ? 25.402 -5.628 -8.172 1.00 84.81 357 GLU A C 1
ATOM 2849 O O . GLU A 1 357 ? 24.982 -5.419 -7.031 1.00 84.81 357 GLU A O 1
ATOM 2854 N N . GLU A 1 358 ? 26.142 -4.728 -8.826 1.00 87.06 358 GLU A N 1
ATOM 2855 C CA . GLU A 1 358 ? 26.523 -3.421 -8.269 1.00 87.06 358 GLU A CA 1
ATOM 2856 C C . GLU A 1 358 ? 25.296 -2.585 -7.874 1.00 87.06 358 GLU A C 1
ATOM 2858 O O . GLU A 1 358 ? 25.269 -1.966 -6.807 1.00 87.06 358 GLU A O 1
ATOM 2863 N N . ILE A 1 359 ? 24.249 -2.614 -8.702 1.00 86.44 359 ILE A N 1
ATOM 2864 C CA . ILE A 1 359 ? 22.988 -1.909 -8.444 1.00 86.44 359 ILE A CA 1
ATOM 2865 C C . ILE A 1 359 ? 22.149 -2.644 -7.387 1.00 86.44 359 ILE A C 1
ATOM 2867 O O . ILE A 1 359 ? 21.517 -2.007 -6.541 1.00 86.44 359 ILE A O 1
ATOM 2871 N N . ALA A 1 360 ? 22.129 -3.978 -7.419 1.00 90.44 360 ALA A N 1
ATOM 2872 C CA . ALA A 1 360 ? 21.286 -4.797 -6.552 1.00 90.44 360 ALA A CA 1
ATOM 2873 C C . ALA A 1 360 ? 21.800 -4.897 -5.105 1.00 90.44 360 ALA A C 1
ATOM 2875 O O . ALA A 1 360 ? 20.998 -4.894 -4.167 1.00 90.44 360 ALA A O 1
ATOM 2876 N N . THR A 1 361 ? 23.118 -4.983 -4.904 1.00 91.88 361 THR A N 1
ATOM 2877 C CA . THR A 1 361 ? 23.739 -5.338 -3.613 1.00 91.88 361 THR A CA 1
ATOM 2878 C C . THR A 1 361 ? 23.331 -4.419 -2.455 1.00 91.88 361 THR A C 1
ATOM 2880 O O . THR A 1 361 ? 22.909 -4.934 -1.412 1.00 91.88 361 THR A O 1
ATOM 2883 N N . PRO A 1 362 ? 23.366 -3.074 -2.585 1.00 90.81 362 PRO A N 1
ATOM 2884 C CA . PRO A 1 362 ? 22.930 -2.193 -1.501 1.00 90.81 362 PRO A CA 1
ATOM 2885 C C . PRO A 1 362 ? 21.468 -2.439 -1.102 1.00 90.81 362 PRO A C 1
ATOM 2887 O O . PRO A 1 362 ? 21.125 -2.412 0.080 1.00 90.81 362 PRO A O 1
ATOM 2890 N N . THR A 1 363 ? 20.607 -2.722 -2.080 1.00 91.00 363 THR A N 1
ATOM 2891 C CA . THR A 1 363 ? 19.177 -2.961 -1.867 1.00 91.00 363 THR A CA 1
ATOM 2892 C C . THR A 1 363 ? 18.887 -4.337 -1.288 1.00 91.00 363 THR A C 1
ATOM 2894 O O . THR A 1 363 ? 17.985 -4.449 -0.460 1.00 91.00 363 THR A O 1
ATOM 2897 N N . LEU A 1 364 ? 19.653 -5.369 -1.645 1.00 91.62 364 LEU A N 1
ATOM 2898 C CA . LEU A 1 364 ? 19.547 -6.690 -1.018 1.00 91.62 364 LEU A CA 1
ATOM 2899 C C . LEU A 1 364 ? 19.855 -6.613 0.483 1.00 91.62 364 LEU A C 1
ATOM 2901 O O . LEU A 1 364 ? 19.064 -7.097 1.292 1.00 91.62 364 LEU A O 1
ATOM 2905 N N . ASN A 1 365 ? 20.911 -5.890 0.868 1.00 88.31 365 ASN A N 1
ATOM 2906 C CA . ASN A 1 365 ? 21.235 -5.646 2.278 1.00 88.31 365 ASN A CA 1
ATOM 2907 C C . ASN A 1 365 ? 20.101 -4.912 3.017 1.00 88.31 365 ASN A C 1
ATOM 2909 O O . ASN A 1 365 ? 19.778 -5.242 4.160 1.00 88.31 365 ASN A O 1
ATOM 2913 N N . LEU A 1 366 ? 19.465 -3.927 2.367 1.00 84.62 366 LEU A N 1
ATOM 2914 C CA . LEU A 1 366 ? 18.287 -3.249 2.919 1.00 84.62 366 LEU A CA 1
ATOM 2915 C C . LEU A 1 366 ? 17.109 -4.213 3.090 1.00 84.62 366 LEU A C 1
ATOM 2917 O O . LEU A 1 366 ? 16.455 -4.190 4.132 1.00 84.62 366 LEU A O 1
ATOM 2921 N N . CYS A 1 367 ? 16.853 -5.074 2.104 1.00 84.44 367 CYS A N 1
ATOM 2922 C CA . CYS A 1 367 ? 15.778 -6.056 2.182 1.00 84.44 367 CYS A CA 1
ATOM 2923 C C . CYS A 1 367 ? 15.985 -7.024 3.348 1.00 84.44 367 CYS A C 1
ATOM 2925 O O . CYS A 1 367 ? 15.053 -7.227 4.120 1.00 84.44 367 CYS A O 1
ATOM 2927 N N . GLN A 1 368 ? 17.198 -7.545 3.529 1.00 82.06 368 GLN A N 1
ATOM 2928 C CA . GLN A 1 368 ? 17.534 -8.444 4.638 1.00 82.06 368 GLN A CA 1
ATOM 2929 C C . GLN A 1 368 ? 17.381 -7.757 5.995 1.00 82.06 368 GLN A C 1
ATOM 2931 O O . GLN A 1 368 ? 16.755 -8.298 6.905 1.00 82.06 368 GLN A O 1
ATOM 2936 N N . LYS A 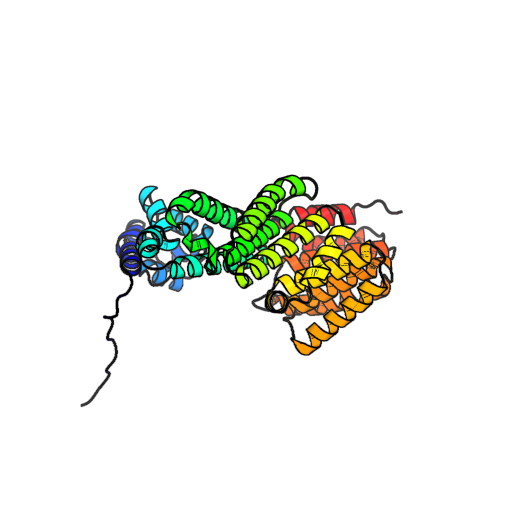1 369 ? 17.894 -6.528 6.121 1.00 78.75 369 LYS A N 1
ATOM 2937 C CA . LYS A 1 369 ? 17.809 -5.740 7.358 1.00 78.75 369 LYS A CA 1
ATOM 2938 C C . LYS A 1 369 ? 16.366 -5.437 7.774 1.00 78.75 369 LYS A C 1
ATOM 2940 O O . LYS A 1 369 ? 16.085 -5.368 8.968 1.00 78.75 369 LYS A O 1
ATOM 2945 N N . HIS A 1 370 ? 15.476 -5.219 6.807 1.00 71.69 370 HIS A N 1
ATOM 2946 C CA . HIS A 1 370 ? 14.099 -4.776 7.044 1.00 71.69 370 HIS A CA 1
ATOM 2947 C C . HIS A 1 370 ? 13.038 -5.862 6.784 1.00 71.69 370 HIS A C 1
ATOM 2949 O O . HIS A 1 370 ? 11.847 -5.590 6.899 1.00 71.69 370 HIS A O 1
ATOM 2955 N N . GLY A 1 371 ? 13.443 -7.096 6.466 1.00 70.88 371 GLY A N 1
ATOM 2956 C CA . GLY A 1 371 ? 12.530 -8.224 6.259 1.00 70.88 371 GLY A CA 1
ATOM 2957 C C . GLY A 1 371 ? 11.694 -8.146 4.974 1.00 70.88 371 GLY A C 1
ATOM 2958 O O . GLY A 1 371 ? 10.583 -8.671 4.931 1.00 70.88 371 GLY A O 1
ATOM 2959 N N . PHE A 1 372 ? 12.195 -7.510 3.910 1.00 76.25 372 PHE A N 1
ATOM 2960 C CA . PHE A 1 372 ? 11.510 -7.425 2.609 1.00 76.25 372 PHE A CA 1
ATOM 2961 C C . PHE A 1 372 ? 11.718 -8.680 1.750 1.00 76.25 372 PHE A C 1
ATOM 2963 O O . PHE A 1 372 ? 12.110 -8.587 0.585 1.00 76.25 372 PHE A O 1
ATOM 2970 N N . PHE A 1 373 ? 11.433 -9.859 2.305 1.00 75.38 373 PHE A N 1
ATOM 2971 C CA . PHE A 1 373 ? 11.755 -11.157 1.695 1.00 75.38 373 PHE A CA 1
ATOM 2972 C C . PHE A 1 373 ? 11.226 -11.309 0.263 1.00 75.38 373 PHE A C 1
ATOM 2974 O O . PHE A 1 373 ? 11.939 -11.773 -0.622 1.00 75.38 373 PHE A O 1
ATOM 2981 N N . ARG A 1 374 ? 9.993 -10.862 -0.012 1.00 79.25 374 ARG A N 1
ATOM 2982 C CA . ARG A 1 374 ? 9.419 -10.917 -1.367 1.00 79.25 374 ARG A CA 1
ATOM 2983 C C . ARG A 1 374 ? 10.242 -10.112 -2.374 1.00 79.25 374 ARG A C 1
ATOM 2985 O O . ARG A 1 374 ? 10.438 -10.554 -3.504 1.00 79.25 374 ARG A O 1
ATOM 2992 N N . HIS A 1 375 ? 10.678 -8.917 -1.987 1.00 83.94 375 HIS A N 1
ATOM 2993 C CA . HIS A 1 375 ? 11.463 -8.049 -2.858 1.00 83.94 375 HIS A CA 1
ATOM 2994 C C . HIS A 1 375 ? 12.889 -8.560 -3.027 1.00 83.94 375 HIS A C 1
ATOM 2996 O O . HIS A 1 375 ? 13.401 -8.517 -4.142 1.00 83.94 375 HIS A O 1
ATOM 3002 N N . GLU A 1 376 ? 13.482 -9.094 -1.960 1.00 87.12 376 GLU A N 1
ATOM 3003 C CA . GLU A 1 376 ? 14.777 -9.770 -2.000 1.00 87.12 376 GLU A CA 1
ATOM 3004 C C . GLU A 1 376 ? 14.772 -10.897 -3.037 1.00 87.12 376 GLU A C 1
ATOM 3006 O O . GLU A 1 376 ? 15.574 -10.874 -3.967 1.00 87.12 376 GLU A O 1
ATOM 3011 N N . GLN A 1 377 ? 13.805 -11.818 -2.947 1.00 85.56 377 GLN A N 1
ATOM 3012 C CA . GLN A 1 377 ? 13.684 -12.943 -3.880 1.00 85.56 377 GLN A CA 1
ATOM 3013 C C . GLN A 1 377 ? 13.533 -12.475 -5.329 1.00 85.56 377 GLN A C 1
ATOM 3015 O O . GLN A 1 377 ? 14.196 -12.993 -6.217 1.00 85.56 377 GLN A O 1
ATOM 3020 N N . GLN A 1 378 ? 12.727 -11.444 -5.578 1.00 87.56 378 GLN A N 1
ATOM 3021 C CA . GLN A 1 378 ? 12.550 -10.909 -6.931 1.00 87.56 378 GLN A CA 1
ATOM 3022 C C . GLN A 1 378 ? 13.809 -10.240 -7.488 1.00 87.56 378 GLN A C 1
ATOM 3024 O O . GLN A 1 378 ? 14.038 -10.290 -8.692 1.00 87.56 378 GLN A O 1
ATOM 3029 N N . ILE A 1 379 ? 14.605 -9.582 -6.644 1.00 91.19 379 ILE A N 1
ATOM 3030 C CA . ILE A 1 379 ? 15.886 -9.004 -7.063 1.00 91.19 379 ILE A CA 1
ATOM 3031 C C . ILE A 1 379 ? 16.883 -10.129 -7.367 1.00 91.19 379 ILE A C 1
ATOM 3033 O O . ILE A 1 379 ? 17.516 -10.087 -8.418 1.00 91.19 379 ILE A O 1
ATOM 3037 N N . ILE A 1 380 ? 16.957 -11.158 -6.514 1.00 90.31 380 ILE A N 1
ATOM 3038 C CA . ILE A 1 380 ? 17.787 -12.355 -6.730 1.00 90.31 380 ILE A CA 1
ATOM 3039 C C . ILE A 1 380 ? 17.402 -13.062 -8.038 1.00 90.31 380 ILE A C 1
ATOM 3041 O O . ILE A 1 380 ? 18.268 -13.421 -8.831 1.00 90.31 380 ILE A O 1
ATOM 3045 N N . GLU A 1 381 ? 16.106 -13.234 -8.296 1.00 89.44 381 GLU A N 1
ATOM 3046 C CA . GLU A 1 381 ? 15.605 -13.812 -9.546 1.00 89.44 381 GLU A CA 1
ATOM 3047 C C . GLU A 1 381 ? 16.027 -12.990 -10.767 1.00 89.44 381 GLU A C 1
ATOM 3049 O O . GLU A 1 381 ? 16.340 -13.583 -11.792 1.00 89.44 381 GLU A O 1
ATOM 3054 N N . LEU A 1 382 ? 16.036 -11.653 -10.678 1.00 89.44 382 LEU A N 1
ATOM 3055 C CA . LEU A 1 382 ? 16.423 -10.767 -11.783 1.00 89.44 382 LEU A CA 1
ATOM 3056 C C . LEU A 1 382 ? 17.922 -10.834 -12.093 1.00 89.44 382 LEU A C 1
ATOM 3058 O O . LEU A 1 382 ? 18.279 -10.887 -13.265 1.00 89.44 382 LEU A O 1
ATOM 3062 N N . ILE A 1 383 ? 18.788 -10.839 -11.076 1.00 88.69 383 ILE A N 1
ATOM 3063 C CA . ILE A 1 383 ? 20.248 -10.887 -11.286 1.00 88.69 383 ILE A CA 1
ATOM 3064 C C . ILE A 1 383 ? 20.730 -12.267 -11.756 1.00 88.69 383 ILE A C 1
ATOM 3066 O O . ILE A 1 383 ? 21.738 -12.354 -12.446 1.00 88.69 383 ILE A O 1
ATOM 3070 N N . ASN A 1 384 ? 19.989 -13.331 -11.429 1.00 84.94 384 ASN A N 1
ATOM 3071 C CA . ASN A 1 384 ? 20.316 -14.708 -11.807 1.00 84.94 384 ASN A CA 1
ATOM 3072 C C . ASN A 1 384 ? 19.635 -15.173 -13.106 1.00 84.94 384 ASN A C 1
ATOM 3074 O O . ASN A 1 384 ? 19.704 -16.362 -13.430 1.00 84.94 384 ASN A O 1
ATOM 3078 N N . GLN A 1 385 ? 18.936 -14.296 -13.840 1.00 77.38 385 GLN A N 1
ATOM 3079 C CA . GLN A 1 385 ? 18.330 -14.707 -15.110 1.00 77.38 385 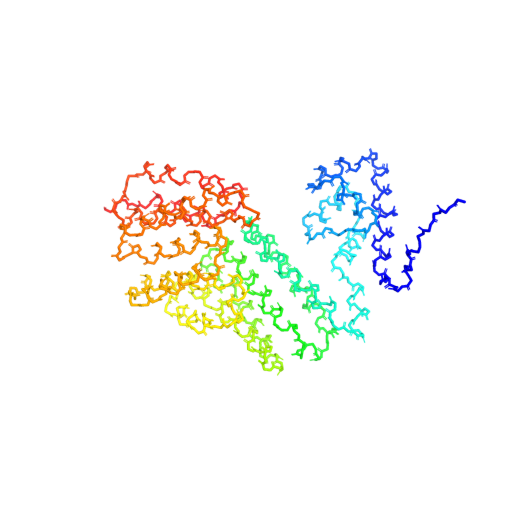GLN A CA 1
ATOM 3080 C C . GLN A 1 385 ? 19.427 -15.116 -16.099 1.00 77.38 385 GLN A C 1
ATOM 3082 O O . GLN A 1 385 ? 20.397 -14.373 -16.262 1.00 77.38 385 GLN A O 1
ATOM 3087 N N . PRO A 1 386 ? 19.293 -16.274 -16.773 1.00 58.81 386 PRO A N 1
ATOM 3088 C CA . PRO A 1 386 ? 20.247 -16.665 -17.793 1.00 58.81 386 PRO A CA 1
ATOM 3089 C C . PRO A 1 386 ? 20.264 -15.605 -18.893 1.00 58.81 386 PRO A C 1
ATOM 3091 O O . PRO A 1 386 ? 19.219 -15.192 -19.399 1.00 58.81 386 PRO A O 1
ATOM 3094 N N . THR A 1 387 ? 21.470 -15.165 -19.229 1.00 55.25 387 THR A N 1
ATOM 3095 C CA . THR A 1 387 ? 21.767 -14.292 -20.360 1.00 55.25 387 THR A CA 1
ATOM 3096 C C . THR A 1 387 ? 21.195 -14.943 -21.624 1.00 55.25 387 THR A C 1
ATOM 3098 O O . THR A 1 387 ? 21.605 -16.054 -21.957 1.00 55.25 387 THR A O 1
ATOM 3101 N N . ILE A 1 388 ? 20.207 -14.309 -22.272 1.00 49.25 388 ILE A N 1
ATOM 3102 C CA . ILE A 1 388 ? 19.672 -14.767 -23.570 1.00 49.25 388 ILE A CA 1
ATOM 3103 C C . ILE A 1 388 ? 20.635 -14.369 -24.681 1.00 49.25 388 ILE A C 1
ATOM 3105 O O . ILE A 1 388 ? 21.062 -13.191 -24.672 1.00 49.25 388 ILE A O 1
#

Foldseek 3Di:
DDDDDDDDPVPPDDDVLLVLQQCCLQVQQVVLCVVVVHDLCRLCVQLVHHSVQSVCSSRSNDADPAVSSLVSSCVSSVPDPVSSVVSCCSRLPDPVCQVCLVPHCVVVLVSLLSLLVVLLQCLQQQNLVRSLVSLVVVVVVCVVCVVSNPLCVLADLVLLSNLSSLLSNLSSVLLADALVCSCVVNPVSLVVLVVSLVSRDDPVSNVNSVLSSLLSVLVNCVSNVVLVSNLVSLVVNLPDPVCLVDPSNLVSLLSNLLSCLVVVPVVSNVVSVVVLVVCCVPVVDQLQSNLLSLLSSLNSCLQPPLPVSLVSLVVSVVSLVVCVPPPSRGLVSVLSSLLSNLSSCVSVLNQPLVVLCVSCVVSLVVCVVSVSVNSNVSSVCSSPPPRD

Organism: NCBI:txid1618341

Radius of gyration: 24.19 Å; chains: 1; bounding box: 56×62×70 Å